Protein 7SFM (pdb70)

Organism: Mycobacterium tuberculosis (strain ATCC 25618 / H37Rv) (NCBI:txid83332)

B-factor: mean 24.75, std 9.04, range [10.77, 76.23]

Structure (mmCIF, N/CA/C/O backbone):
data_7SFM
#
_entry.id   7SFM
#
_cell.length_a   104.891
_cell.length_b   104.891
_cell.length_c   127.802
_cell.angle_alpha   90.000
_cell.angle_beta   90.000
_cell.angle_gamma   120.000
#
_symmetry.space_group_name_H-M   'P 31 2 1'
#
loop_
_entity.id
_entity.type
_entity.pdbx_description
1 polymer Hip1
2 non-polymer GLYCEROL
3 non-polymer 'ACETATE ION'
4 water water
#
loop_
_atom_site.group_PDB
_atom_site.id
_atom_site.type_symbol
_atom_site.label_atom_id
_atom_site.label_alt_id
_atom_site.label_comp_id
_atom_site.label_asym_id
_atom_site.label_entity_id
_atom_site.label_seq_id
_atom_site.pdbx_PDB_ins_code
_atom_site.Cartn_x
_atom_site.Cartn_y
_atom_site.Cartn_z
_atom_site.occupancy
_atom_site.B_iso_or_equiv
_atom_site.auth_seq_id
_atom_site.auth_comp_id
_atom_site.auth_asym_id
_atom_site.auth_atom_id
_atom_site.pdbx_PDB_model_num
ATOM 1 N N . ALA A 1 1 ? 14.701 -14.804 -2.468 1.00 56.25 14 ALA A N 1
ATOM 2 C CA . ALA A 1 1 ? 13.615 -14.620 -3.427 1.00 58.72 14 ALA A CA 1
ATOM 3 C C . ALA A 1 1 ? 12.750 -15.872 -3.539 1.00 62.18 14 ALA A C 1
ATOM 4 O O . ALA A 1 1 ? 11.528 -15.771 -3.607 1.00 69.55 14 ALA A O 1
ATOM 6 N N . ALA A 1 2 ? 13.380 -17.046 -3.569 1.00 55.30 15 ALA A N 1
ATOM 7 C CA . ALA A 1 2 ? 12.628 -18.291 -3.665 1.00 51.50 15 ALA A CA 1
ATOM 8 C C . ALA A 1 2 ? 11.739 -18.466 -2.438 1.00 50.66 15 ALA A C 1
ATOM 9 O O . ALA A 1 2 ? 12.200 -18.326 -1.301 1.00 44.50 15 ALA A O 1
ATOM 11 N N . ALA A 1 3 ? 10.459 -18.763 -2.670 1.00 55.08 16 ALA A N 1
ATOM 12 C CA . ALA A 1 3 ? 9.472 -18.783 -1.595 1.00 57.62 16 ALA A CA 1
ATOM 13 C C . ALA A 1 3 ? 9.617 -20.040 -0.746 1.00 54.75 16 ALA A C 1
ATOM 14 O O . ALA A 1 3 ? 9.731 -21.155 -1.270 1.00 49.13 16 ALA A O 1
ATOM 16 N N . ALA A 1 4 ? 9.523 -19.845 0.577 1.00 62.85 17 ALA A N 1
ATOM 17 C CA . ALA A 1 4 ? 10.112 -20.751 1.567 1.00 64.28 17 ALA A CA 1
ATOM 18 C C . ALA A 1 4 ? 9.566 -22.176 1.493 1.00 60.76 17 ALA A C 1
ATOM 19 O O . ALA A 1 4 ? 10.276 -23.130 1.846 1.00 60.55 17 ALA A O 1
ATOM 21 N N . LEU A 1 5 ? 8.313 -22.344 1.089 1.00 60.81 18 LEU A N 1
ATOM 22 C CA . LEU A 1 5 ? 7.747 -23.672 0.934 1.00 66.20 18 LEU A CA 1
ATOM 23 C C . LEU A 1 5 ? 7.608 -23.969 -0.547 1.00 58.95 18 LEU A C 1
ATOM 24 O O . LEU A 1 5 ? 7.622 -23.059 -1.380 1.00 64.34 18 LEU A O 1
ATOM 29 N N . ALA A 1 6 ? 7.481 -25.262 -0.855 1.00 60.53 19 ALA A N 1
ATOM 30 C CA . ALA A 1 6 ? 7.274 -25.784 -2.202 1.00 64.65 19 ALA A CA 1
ATOM 31 C C . ALA A 1 6 ? 6.517 -24.819 -3.106 1.00 62.04 19 ALA A C 1
ATOM 32 O O . ALA A 1 6 ? 5.362 -25.063 -3.473 1.00 66.38 19 ALA A O 1
ATOM 34 N N . GLN A 1 7 ? 7.161 -23.692 -3.432 1.00 58.68 20 GLN A N 1
ATOM 35 C CA . GLN A 1 7 ? 6.839 -22.883 -4.590 1.00 54.02 20 GLN A CA 1
ATOM 36 C C . GLN A 1 7 ? 7.630 -23.438 -5.758 1.00 49.35 20 GLN A C 1
ATOM 37 O O . GLN A 1 7 ? 8.834 -23.692 -5.601 1.00 45.83 20 GLN A O 1
ATOM 43 N N . PRO A 1 8 ? 7.007 -23.716 -6.901 1.00 44.01 21 PRO A N 1
ATOM 44 C CA . PRO A 1 8 ? 7.755 -24.331 -8.000 1.00 45.05 21 PRO A CA 1
ATOM 45 C C . PRO A 1 8 ? 8.938 -23.465 -8.399 1.00 44.90 21 PRO A C 1
ATOM 46 O O . PRO A 1 8 ? 8.928 -22.244 -8.227 1.00 42.32 21 PRO A O 1
ATOM 50 N N . VAL A 1 9 ? 9.980 -24.126 -8.903 1.00 43.69 22 VAL A N 1
ATOM 51 C CA . VAL A 1 9 ? 11.140 -23.406 -9.406 1.00 37.32 22 VAL A CA 1
ATOM 52 C C . VAL A 1 9 ? 10.711 -22.593 -10.616 1.00 38.88 22 VAL A C 1
ATOM 53 O O . VAL A 1 9 ? 10.180 -23.138 -11.591 1.00 41.34 22 VAL A O 1
ATOM 57 N N . GLU A 1 10 ? 10.914 -21.280 -10.552 1.00 36.12 23 GLU A N 1
ATOM 58 C CA . GLU A 1 10 ? 10.694 -20.428 -11.715 1.00 37.77 23 GLU A CA 1
ATOM 59 C C . GLU A 1 10 ? 11.944 -20.481 -12.585 1.00 38.63 23 GLU A C 1
ATOM 60 O O . GLU A 1 10 ? 12.999 -19.955 -12.205 1.00 37.54 23 GLU A O 1
ATOM 66 N N . TRP A 1 11 ? 11.842 -21.140 -13.737 1.00 34.22 24 TRP A N 1
ATOM 67 C CA . TRP A 1 11 ? 12.974 -21.271 -14.644 1.00 36.40 24 TRP A CA 1
ATOM 68 C C . TRP A 1 11 ? 13.046 -20.074 -15.580 1.00 39.98 24 TRP A C 1
ATOM 69 O O . TRP A 1 11 ? 12.019 -19.571 -16.043 1.00 42.88 24 TRP A O 1
ATOM 80 N N . THR A 1 12 ? 14.270 -19.636 -15.867 1.00 33.09 25 THR A N 1
ATOM 81 C CA . THR A 1 12 ? 14.549 -18.548 -16.796 1.00 39.79 25 THR A CA 1
ATOM 82 C C . THR A 1 12 ? 15.877 -18.830 -17.476 1.00 42.30 25 THR A C 1
ATOM 83 O O . THR A 1 12 ? 16.770 -19.421 -16.855 1.00 38.00 25 THR A O 1
ATOM 87 N N . PRO A 1 13 ? 16.043 -18.426 -18.739 1.00 45.15 26 PRO A N 1
ATOM 88 C CA . PRO A 1 13 ? 17.307 -18.702 -19.444 1.00 44.32 26 PRO A CA 1
ATOM 89 C C . PRO A 1 13 ? 18.512 -18.121 -18.708 1.00 44.94 26 PRO A C 1
ATOM 90 O O . PRO A 1 13 ? 18.477 -16.989 -18.219 1.00 48.75 26 PRO A O 1
ATOM 94 N N . CYS A 1 14 ? 19.581 -18.918 -18.620 1.00 42.08 27 CYS A N 1
ATOM 95 C CA . CYS A 1 14 ? 20.785 -18.489 -17.915 1.00 41.80 27 CYS A CA 1
ATOM 96 C C . CYS A 1 14 ? 21.518 -17.416 -18.711 1.00 52.07 27 CYS A C 1
ATOM 97 O O . CYS A 1 14 ? 21.563 -17.453 -19.945 1.00 48.87 27 CYS A O 1
ATOM 100 N N . ARG A 1 15 ? 22.106 -16.463 -17.991 1.00 52.41 28 ARG A N 1
ATOM 101 C CA . ARG A 1 15 ? 22.877 -15.389 -18.606 1.00 58.75 28 ARG A CA 1
ATOM 102 C C . ARG A 1 15 ? 24.196 -15.202 -17.857 1.00 56.77 28 ARG A C 1
ATOM 103 O O . ARG A 1 15 ? 24.345 -15.658 -16.719 1.00 57.54 28 ARG A O 1
ATOM 111 N N . ILE A 1 23 ? 26.389 -19.441 -23.040 1.00 52.20 36 ILE A N 1
ATOM 112 C CA . ILE A 1 23 ? 25.676 -20.505 -22.340 1.00 51.18 36 ILE A CA 1
ATOM 113 C C . ILE A 1 23 ? 24.949 -21.393 -23.348 1.00 50.77 36 ILE A C 1
ATOM 114 O O . ILE A 1 23 ? 24.037 -20.946 -24.035 1.00 51.47 36 ILE A O 1
ATOM 119 N N . PRO A 1 24 ? 25.335 -22.660 -23.414 1.00 50.75 37 PRO A N 1
ATOM 120 C CA . PRO A 1 24 ? 24.881 -23.529 -24.500 1.00 45.74 37 PRO A CA 1
ATOM 121 C C . PRO A 1 24 ? 23.595 -24.281 -24.169 1.00 46.90 37 PRO A C 1
ATOM 122 O O . PRO A 1 24 ? 23.143 -24.331 -23.025 1.00 45.73 37 PRO A O 1
ATOM 126 N N . GLY A 1 25 ? 23.011 -24.866 -25.216 1.00 54.12 38 GLY A N 1
ATOM 127 C CA . GLY A 1 25 ? 21.969 -25.875 -25.070 1.00 41.26 38 GLY A CA 1
ATOM 128 C C . GLY A 1 25 ? 20.675 -25.406 -24.441 1.00 46.18 38 GLY A C 1
ATOM 129 O O . GLY A 1 25 ? 20.009 -26.201 -23.763 1.00 44.96 38 GLY A O 1
ATOM 130 N N . GLY A 1 26 ? 20.290 -24.149 -24.656 1.00 36.47 39 GLY A N 1
ATOM 131 C CA . GLY A 1 26 ? 19.047 -23.640 -24.088 1.00 36.22 39 GLY A CA 1
ATOM 132 C C . GLY A 1 26 ? 18.958 -23.771 -22.580 1.00 39.54 39 GLY A C 1
ATOM 133 O O . GLY A 1 26 ? 17.875 -24.038 -22.042 1.00 35.26 39 GLY A O 1
ATOM 134 N N . ALA A 1 27 ? 20.075 -23.566 -21.883 1.00 34.03 40 ALA A N 1
ATOM 135 C CA . ALA A 1 27 ? 20.126 -23.808 -20.449 1.00 32.21 40 ALA A CA 1
ATOM 136 C C . ALA A 1 27 ? 19.151 -22.910 -19.702 1.00 33.06 40 ALA A C 1
ATOM 137 O O . ALA A 1 27 ? 19.000 -21.725 -20.016 1.00 32.86 40 ALA A O 1
ATOM 139 N N . LEU A 1 28 ? 18.487 -23.487 -18.701 1.00 29.79 41 LEU A N 1
ATOM 140 C CA . LEU A 1 28 ? 17.590 -22.761 -17.818 1.00 26.14 41 LEU A CA 1
ATOM 141 C C . LEU A 1 28 ? 18.154 -22.761 -16.403 1.00 29.39 41 LEU A C 1
ATOM 142 O O . LEU A 1 28 ? 18.857 -23.690 -15.995 1.00 26.25 41 LEU A O 1
ATOM 147 N N . CYS A 1 29 ? 17.830 -21.704 -15.664 1.00 30.64 42 CYS A N 1
ATOM 148 C CA . CYS A 1 29 ? 18.376 -21.436 -14.345 1.00 27.37 42 CYS A CA 1
ATOM 149 C C . CYS A 1 29 ? 17.237 -21.045 -13.416 1.00 28.70 42 CYS A C 1
ATOM 150 O O . CYS A 1 29 ? 16.248 -20.447 -13.845 1.00 32.02 42 CYS A O 1
ATOM 153 N N . GLY A 1 30 ? 17.375 -21.393 -12.143 1.00 25.00 43 GLY A N 1
ATOM 154 C CA . GLY A 1 30 ? 16.351 -21.061 -11.170 1.00 24.39 43 GLY A CA 1
ATOM 155 C C . GLY A 1 30 ? 16.830 -21.425 -9.785 1.00 23.71 43 GLY A C 1
ATOM 156 O O . GLY A 1 30 ? 17.892 -22.026 -9.611 1.00 28.64 43 GLY A O 1
ATOM 157 N N . LYS A 1 31 ? 16.032 -21.046 -8.795 1.00 22.39 44 LYS A N 1
ATOM 158 C CA . LYS A 1 31 ? 16.380 -21.221 -7.394 1.00 29.53 44 LYS A CA 1
ATOM 159 C C . LYS A 1 31 ? 15.319 -22.052 -6.685 1.00 29.18 44 LYS A C 1
ATOM 160 O O . LYS A 1 31 ? 14.144 -22.027 -7.052 1.00 29.73 44 LYS A O 1
ATOM 166 N N . LEU A 1 32 ? 15.748 -22.801 -5.673 1.00 32.42 45 LEU A N 1
ATOM 167 C CA . LEU A 1 32 ? 14.850 -23.591 -4.841 1.00 27.43 45 LEU A CA 1
ATOM 168 C C . LEU A 1 32 ? 15.097 -23.248 -3.382 1.00 27.95 45 LEU A C 1
ATOM 169 O O . LEU A 1 32 ? 16.235 -23.327 -2.907 1.00 25.80 45 LEU A O 1
ATOM 174 N N . ALA A 1 33 ? 14.030 -22.885 -2.673 1.00 27.31 46 ALA A N 1
ATOM 175 C CA . ALA A 1 33 ? 14.114 -22.628 -1.242 1.00 30.88 46 ALA A CA 1
ATOM 176 C C . ALA A 1 33 ? 14.095 -23.939 -0.465 1.00 28.34 46 ALA A C 1
ATOM 177 O O . ALA A 1 33 ? 13.276 -24.821 -0.742 1.00 24.95 46 ALA A O 1
ATOM 179 N N . VAL A 1 34 ? 15.010 -24.070 0.493 1.00 23.77 47 VAL A N 1
ATOM 180 C CA . VAL A 1 34 ? 14.996 -25.176 1.452 1.00 26.10 47 VAL A CA 1
ATOM 181 C C . VAL A 1 34 ? 15.158 -24.585 2.847 1.00 26.11 47 VAL A C 1
ATOM 182 O O . VAL A 1 34 ? 15.747 -23.501 2.986 1.00 27.42 47 VAL A O 1
ATOM 186 N N . PRO A 1 35 ? 14.657 -25.235 3.899 1.00 24.25 48 PRO A N 1
ATOM 187 C CA . PRO A 1 35 ? 14.888 -24.712 5.251 1.00 25.03 48 PRO A CA 1
ATOM 188 C C . PRO A 1 35 ? 16.340 -24.917 5.655 1.00 28.51 48 PRO A C 1
ATOM 189 O O . PRO A 1 35 ? 16.961 -25.932 5.318 1.00 23.37 48 PRO A O 1
ATOM 193 N N . VAL A 1 36 ? 16.889 -23.924 6.361 1.00 25.80 49 VAL A N 1
ATOM 194 C CA . VAL A 1 36 ? 18.237 -24.062 6.908 1.00 28.06 49 VAL A CA 1
ATOM 195 C C . VAL A 1 36 ? 18.282 -25.236 7.879 1.00 27.78 49 VAL A C 1
ATOM 196 O O . VAL A 1 36 ? 19.166 -26.097 7.805 1.00 27.01 49 VAL A O 1
ATOM 200 N N . ASP A 1 37 ? 17.307 -25.289 8.788 1.00 24.47 50 ASP A N 1
ATOM 201 C CA . ASP A 1 37 ? 17.142 -26.338 9.788 1.00 29.04 50 ASP A CA 1
ATOM 202 C C . ASP A 1 37 ? 15.842 -27.075 9.478 1.00 31.97 50 ASP A C 1
ATOM 203 O O . ASP A 1 37 ? 14.754 -26.492 9.572 1.00 30.69 50 ASP A O 1
ATOM 208 N N . TYR A 1 38 ? 15.944 -28.353 9.105 1.00 29.57 51 TYR A N 1
ATOM 209 C CA . TYR A 1 38 ? 14.744 -29.103 8.751 1.00 30.34 51 TYR A CA 1
ATOM 210 C C . TYR A 1 38 ? 13.829 -29.346 9.951 1.00 37.39 51 TYR A C 1
ATOM 211 O O . TYR A 1 38 ? 12.628 -29.572 9.759 1.00 38.08 51 TYR A O 1
ATOM 220 N N . ASP A 1 39 ? 14.361 -29.301 11.175 1.00 34.16 52 ASP A N 1
ATOM 221 C CA . ASP A 1 39 ? 13.543 -29.316 12.384 1.00 37.55 52 ASP A CA 1
ATOM 222 C C . ASP A 1 39 ? 12.918 -27.960 12.686 1.00 38.43 52 ASP A C 1
ATOM 223 O O . ASP A 1 39 ? 12.233 -27.825 13.704 1.00 46.58 52 ASP A O 1
ATOM 228 N N . ARG A 1 40 ? 13.159 -26.954 11.845 1.00 39.15 53 ARG A N 1
ATOM 229 C CA . ARG A 1 40 ? 12.657 -25.595 12.059 1.00 40.31 53 ARG A CA 1
ATOM 230 C C . ARG A 1 40 ? 12.152 -25.036 10.733 1.00 43.19 53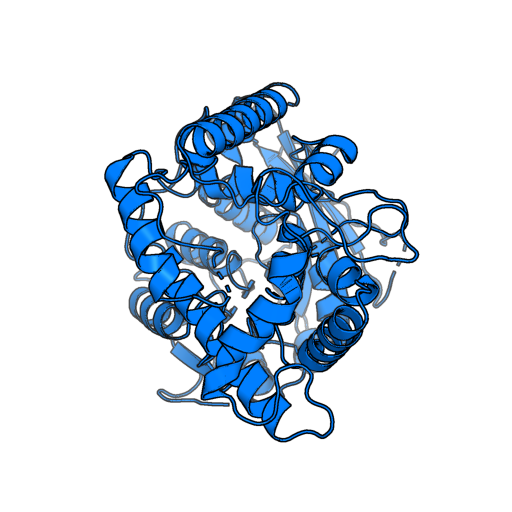 ARG A C 1
ATOM 231 O O . ARG A 1 40 ? 12.638 -24.010 10.249 1.00 39.83 53 ARG A O 1
ATOM 239 N N . PRO A 1 41 ? 11.156 -25.687 10.123 1.00 44.58 54 PRO A N 1
ATOM 240 C CA . PRO A 1 41 ? 10.769 -25.321 8.745 1.00 45.37 54 PRO A CA 1
ATOM 241 C C . PRO A 1 41 ? 10.240 -23.906 8.597 1.00 48.35 54 PRO A C 1
ATOM 242 O O . PRO A 1 41 ? 10.219 -23.390 7.474 1.00 47.92 54 PRO A O 1
ATOM 246 N N . ASP A 1 42 ? 9.794 -23.268 9.678 1.00 49.84 55 ASP A N 1
ATOM 247 C CA . ASP A 1 42 ? 9.374 -21.873 9.642 1.00 55.68 55 ASP A CA 1
ATOM 248 C C . ASP A 1 42 ? 10.517 -20.911 9.956 1.00 55.93 55 ASP A C 1
ATOM 249 O O . ASP A 1 42 ? 10.264 -19.735 10.236 1.00 57.36 55 ASP A O 1
ATOM 254 N N . GLY A 1 43 ? 11.756 -21.378 9.919 1.00 48.22 56 GLY A N 1
ATOM 255 C CA . GLY A 1 43 ? 12.903 -20.572 10.263 1.00 44.87 56 GLY A CA 1
ATOM 256 C C . GLY A 1 43 ? 13.579 -19.960 9.057 1.00 39.00 56 GLY A C 1
ATOM 257 O O . GLY A 1 43 ? 12.954 -19.712 8.018 1.00 41.17 56 GLY A O 1
ATOM 258 N N . ASP A 1 44 ? 14.873 -19.694 9.204 1.00 41.12 57 ASP A N 1
ATOM 259 C CA . ASP A 1 44 ? 15.657 -19.157 8.104 1.00 38.86 57 ASP A CA 1
ATOM 260 C C . ASP A 1 44 ? 15.652 -20.120 6.921 1.00 36.22 57 ASP A C 1
ATOM 261 O O . ASP A 1 44 ? 15.586 -21.344 7.080 1.00 31.84 57 ASP A O 1
ATOM 266 N N . VAL A 1 45 ? 15.740 -19.544 5.727 1.00 33.23 58 VAL A N 1
ATOM 267 C CA . VAL A 1 45 ? 15.654 -20.260 4.466 1.00 30.62 58 VAL A CA 1
ATOM 268 C C . VAL A 1 45 ? 16.968 -20.088 3.713 1.00 32.84 58 VAL A C 1
ATOM 269 O O . VAL A 1 45 ? 17.585 -19.019 3.759 1.00 30.48 58 VAL A O 1
ATOM 273 N N . ALA A 1 46 ? 17.395 -21.139 3.022 1.00 27.88 59 ALA A N 1
ATOM 274 C CA . ALA A 1 46 ? 18.485 -21.047 2.064 1.00 28.96 59 ALA A CA 1
ATOM 275 C C . ALA A 1 46 ? 17.917 -21.150 0.655 1.00 27.28 59 ALA A C 1
ATOM 276 O O . ALA A 1 46 ? 16.901 -21.813 0.428 1.00 32.67 59 ALA A O 1
ATOM 278 N N . ALA A 1 47 ? 18.567 -20.482 -0.292 1.00 25.56 60 ALA A N 1
ATOM 279 C CA . ALA A 1 47 ? 18.174 -20.531 -1.695 1.00 26.76 60 ALA A CA 1
ATOM 280 C C . ALA A 1 47 ? 19.246 -21.273 -2.490 1.00 25.47 60 ALA A C 1
ATOM 281 O O . ALA A 1 47 ? 20.381 -20.795 -2.597 1.00 22.80 60 ALA A O 1
ATOM 283 N N . LEU A 1 48 ? 18.882 -22.427 -3.056 1.00 24.34 61 LEU A N 1
ATOM 284 C CA . LEU A 1 48 ? 19.809 -23.234 -3.844 1.00 22.55 61 LEU A CA 1
ATOM 285 C C . LEU A 1 48 ? 19.706 -22.872 -5.318 1.00 25.91 61 LEU A C 1
ATOM 286 O O . LEU A 1 48 ? 18.601 -22.808 -5.876 1.00 25.31 61 LEU A O 1
ATOM 291 N N . ALA A 1 49 ? 20.860 -22.659 -5.947 1.00 24.49 62 ALA A N 1
ATOM 292 C CA . ALA A 1 49 ? 20.931 -22.312 -7.359 1.00 28.78 62 ALA A CA 1
ATOM 293 C C . ALA A 1 49 ? 20.984 -23.585 -8.201 1.00 25.75 62 ALA A C 1
ATOM 294 O O . ALA A 1 49 ? 21.738 -24.510 -7.886 1.00 20.57 62 ALA A O 1
ATOM 296 N N . LEU A 1 50 ? 20.190 -23.618 -9.278 1.00 23.08 63 LEU A N 1
ATOM 297 C CA . LEU A 1 50 ? 20.053 -24.777 -10.151 1.00 20.61 63 LEU A CA 1
ATOM 298 C C . LEU A 1 50 ? 20.296 -24.379 -11.599 1.00 24.58 63 LEU A C 1
ATOM 299 O O . LEU A 1 50 ? 20.013 -23.249 -12.005 1.00 23.41 63 LEU A O 1
ATOM 304 N N . ILE A 1 51 ? 20.801 -25.336 -12.380 1.00 23.85 64 ILE A N 1
ATOM 305 C CA . ILE A 1 51 ? 20.928 -25.198 -13.824 1.00 22.37 64 ILE A CA 1
ATOM 306 C C . ILE A 1 51 ? 20.367 -26.461 -14.456 1.00 24.30 64 ILE A C 1
ATOM 307 O O . ILE A 1 51 ? 20.484 -27.562 -13.904 1.00 23.65 64 ILE A O 1
ATOM 312 N N . ARG A 1 52 ? 19.740 -26.292 -15.620 1.00 23.98 65 ARG A N 1
ATOM 313 C CA . ARG A 1 52 ? 18.968 -27.346 -16.269 1.00 23.43 65 ARG A CA 1
ATOM 314 C C . ARG A 1 52 ? 19.197 -27.288 -17.772 1.00 25.00 65 ARG A C 1
ATOM 315 O O . ARG A 1 52 ? 18.876 -26.280 -18.404 1.00 26.22 65 ARG A O 1
ATOM 323 N N . PHE A 1 53 ? 19.755 -28.361 -18.343 1.00 24.17 66 PHE A N 1
ATOM 324 C CA . PHE A 1 53 ? 19.907 -28.495 -19.791 1.00 24.96 66 PHE A CA 1
ATOM 325 C C . PHE A 1 53 ? 18.868 -29.484 -20.321 1.00 25.25 66 PHE A C 1
ATOM 326 O O . PHE A 1 53 ? 19.061 -30.703 -20.212 1.00 26.60 66 PHE A O 1
ATOM 334 N N . PRO A 1 54 ? 17.766 -29.021 -20.910 1.00 29.23 67 PRO A N 1
ATOM 335 C CA . PRO A 1 54 ? 16.679 -29.945 -21.281 1.00 30.70 67 PRO A CA 1
ATOM 336 C C . PRO A 1 54 ? 17.113 -31.048 -22.246 1.00 26.20 67 PRO A C 1
ATOM 337 O O . PRO A 1 54 ? 17.942 -30.843 -23.141 1.00 24.49 67 PRO A O 1
ATOM 341 N N . ALA A 1 55 ? 16.554 -32.243 -22.025 1.00 23.03 68 ALA A N 1
ATOM 342 C CA . ALA A 1 55 ? 16.781 -33.381 -22.907 1.00 28.64 68 ALA A CA 1
ATOM 343 C C . ALA A 1 55 ? 16.360 -33.045 -24.333 1.00 26.32 68 ALA A C 1
ATOM 344 O O . ALA A 1 55 ? 15.415 -32.289 -24.555 1.00 27.52 68 ALA A O 1
ATOM 346 N N . THR A 1 56 ? 17.064 -33.625 -25.307 1.00 23.97 69 THR A N 1
ATOM 347 C CA . THR A 1 56 ? 16.763 -33.386 -26.714 1.00 29.25 69 THR A CA 1
ATOM 348 C C . THR A 1 56 ? 15.847 -34.444 -27.326 1.00 34.46 69 THR A C 1
ATOM 349 O O . THR A 1 56 ? 15.456 -34.303 -28.491 1.00 31.39 69 THR A O 1
ATOM 353 N N . GLY A 1 57 ? 15.502 -35.497 -26.586 1.00 31.69 70 GLY A N 1
ATOM 354 C CA . GLY A 1 57 ? 14.694 -36.591 -27.096 1.00 29.52 70 GLY A CA 1
ATOM 355 C C . GLY A 1 57 ? 13.602 -36.954 -26.108 1.00 27.24 70 GLY A C 1
ATOM 356 O O . GLY A 1 57 ? 13.024 -36.096 -25.442 1.00 29.69 70 GLY A O 1
ATOM 357 N N . ASP A 1 58 ? 13.321 -38.255 -26.014 1.00 29.17 71 ASP A N 1
ATOM 358 C CA . ASP A 1 58 ? 12.288 -38.757 -25.104 1.00 31.89 71 ASP A CA 1
ATOM 359 C C . ASP A 1 58 ? 12.812 -38.688 -23.667 1.00 31.93 71 ASP A C 1
ATOM 360 O O . ASP A 1 58 ? 13.733 -39.424 -23.295 1.00 30.26 71 ASP A O 1
ATOM 365 N N . LYS A 1 59 ? 12.234 -37.807 -22.852 1.00 28.32 72 LYS A N 1
ATOM 366 C CA . LYS A 1 59 ? 12.800 -37.521 -21.536 1.00 29.98 72 LYS A CA 1
ATOM 367 C C . LYS A 1 59 ? 12.423 -38.602 -20.529 1.00 27.56 72 LYS A C 1
ATOM 368 O O . LYS A 1 59 ? 11.241 -38.791 -20.226 1.00 26.21 72 LYS A O 1
ATOM 374 N N . ILE A 1 60 ? 13.433 -39.287 -19.989 1.00 30.43 73 ILE A N 1
ATOM 375 C CA . ILE A 1 60 ? 13.228 -40.181 -18.852 1.00 23.87 73 ILE A CA 1
ATOM 376 C C . ILE A 1 60 ? 13.063 -39.384 -17.565 1.00 27.69 73 ILE A C 1
ATOM 377 O O . ILE A 1 60 ? 12.168 -39.652 -16.752 1.00 25.98 73 ILE A O 1
ATOM 382 N N . GLY A 1 61 ? 13.934 -38.401 -17.365 1.00 29.10 74 GLY A N 1
ATOM 383 C CA . GLY A 1 61 ? 13.895 -37.560 -16.184 1.00 24.24 74 GLY A CA 1
ATOM 384 C C . GLY A 1 61 ? 15.119 -36.663 -16.181 1.00 26.73 74 GLY A C 1
ATOM 385 O O . GLY A 1 61 ? 15.696 -36.392 -17.235 1.00 27.27 74 GLY A O 1
ATOM 386 N N . SER A 1 62 ? 15.527 -36.236 -14.989 1.00 22.30 75 SER A N 1
ATOM 387 C CA . SER A 1 62 ? 16.736 -35.436 -14.836 1.00 22.68 75 SER A CA 1
ATOM 388 C C . SER A 1 62 ? 17.906 -36.298 -14.374 1.00 25.09 75 SER A C 1
ATOM 389 O O . SER A 1 62 ? 17.748 -37.181 -13.525 1.00 23.16 75 SER A O 1
ATOM 392 N N . LEU A 1 63 ? 19.083 -36.035 -14.935 1.00 22.35 76 LEU A N 1
ATOM 393 C CA . LEU A 1 63 ? 20.338 -36.541 -14.395 1.00 21.30 76 LEU A CA 1
ATOM 394 C C . LEU A 1 63 ? 20.938 -35.435 -13.528 1.00 20.67 76 LEU A C 1
ATOM 395 O O . LEU A 1 63 ? 21.402 -34.414 -14.050 1.00 21.08 76 LEU A O 1
ATOM 400 N N . VAL A 1 64 ? 20.886 -35.613 -12.205 1.00 20.71 77 VAL A N 1
ATOM 401 C CA . VAL A 1 64 ? 21.407 -34.629 -11.257 1.00 16.47 77 VAL A CA 1
ATOM 402 C C . VAL A 1 64 ? 22.847 -34.998 -10.915 1.00 22.08 77 VAL A C 1
ATOM 403 O O . VAL A 1 64 ? 23.136 -36.152 -10.574 1.00 21.08 77 VAL A O 1
ATOM 407 N N . ILE A 1 65 ? 23.760 -34.027 -11.012 1.00 19.22 78 ILE A N 1
ATOM 408 C CA . ILE A 1 65 ? 25.166 -34.301 -10.749 1.00 19.62 78 ILE A CA 1
ATOM 409 C C . ILE A 1 65 ? 25.661 -33.492 -9.550 1.00 19.67 78 ILE A C 1
ATOM 410 O O . ILE A 1 65 ? 25.102 -32.459 -9.178 1.00 19.78 78 ILE A O 1
ATOM 415 N N . ASN A 1 66 ? 26.736 -33.994 -8.935 1.00 19.85 79 ASN A N 1
ATOM 416 C CA . ASN A 1 66 ? 27.506 -33.240 -7.946 1.00 20.36 79 ASN A CA 1
ATOM 417 C C . ASN A 1 66 ? 28.973 -33.517 -8.248 1.00 21.90 79 ASN A C 1
ATOM 418 O O . ASN A 1 66 ? 29.367 -34.694 -8.373 1.00 19.57 79 ASN A O 1
ATOM 423 N N . PRO A 1 67 ? 29.801 -32.475 -8.341 1.00 22.14 80 PRO A N 1
ATOM 424 C CA . PRO A 1 67 ? 31.206 -32.652 -8.722 1.00 19.94 80 PRO A CA 1
ATOM 425 C C . PRO A 1 67 ? 32.170 -32.944 -7.582 1.00 23.53 80 PRO A C 1
ATOM 426 O O . PRO A 1 67 ? 33.359 -33.177 -7.847 1.00 21.22 80 PRO A O 1
ATOM 430 N N . GLY A 1 68 ? 31.729 -32.917 -6.336 1.00 18.47 81 GLY A N 1
ATOM 431 C CA . GLY A 1 68 ? 32.653 -33.221 -5.262 1.00 20.75 81 GLY A CA 1
ATOM 432 C C . GLY A 1 68 ? 33.155 -32.014 -4.486 1.00 20.79 81 GLY A C 1
ATOM 433 O O . GLY A 1 68 ? 32.439 -31.021 -4.324 1.00 19.30 81 GLY A O 1
ATOM 434 N N . GLY A 1 69 ? 34.385 -32.106 -3.987 1.00 19.35 82 GLY A N 1
ATOM 435 C CA . GLY A 1 69 ? 34.958 -31.083 -3.151 1.00 19.85 82 GLY A CA 1
ATOM 436 C C . GLY A 1 69 ? 35.168 -31.570 -1.728 1.00 19.86 82 GLY A C 1
ATOM 437 O O . GLY A 1 69 ? 36.141 -32.261 -1.433 1.00 22.30 82 GLY A O 1
ATOM 438 N N . PRO A 1 70 ? 34.254 -31.217 -0.804 1.00 18.51 83 PRO A N 1
ATOM 439 C CA . PRO A 1 70 ? 33.072 -30.365 -1.017 1.00 21.75 83 PRO A CA 1
ATOM 440 C C . PRO A 1 70 ? 33.435 -28.910 -1.311 1.00 21.08 83 PRO A C 1
ATOM 441 O O . PRO A 1 70 ? 34.617 -28.565 -1.345 1.00 21.01 83 PRO A O 1
ATOM 445 N N . GLY A 1 71 ? 32.427 -28.072 -1.537 1.00 21.99 84 GLY A N 1
ATOM 446 C CA . GLY A 1 71 ? 32.663 -26.692 -1.900 1.00 20.67 84 GLY A CA 1
ATOM 447 C C . GLY A 1 71 ? 32.684 -26.404 -3.387 1.00 23.21 84 GLY A C 1
ATOM 448 O O . GLY A 1 71 ? 32.801 -25.234 -3.763 1.00 23.45 84 GLY A O 1
ATOM 449 N N . GLU A 1 72 ? 32.555 -27.422 -4.242 1.00 21.80 85 GLU A N 1
ATOM 450 C CA . GLU A 1 72 ? 32.589 -27.238 -5.691 1.00 24.58 85 GLU A CA 1
ATOM 451 C C . GLU A 1 72 ? 31.195 -26.976 -6.255 1.00 24.52 85 GLU A C 1
ATOM 452 O O . GLU A 1 72 ? 30.218 -27.605 -5.844 1.00 21.21 85 GLU A O 1
ATOM 458 N N . SER A 1 73 ? 31.117 -26.057 -7.222 1.00 20.26 86 SER A N 1
ATOM 459 C CA . SER A 1 73 ? 29.843 -25.636 -7.792 1.00 19.97 86 SER A CA 1
ATOM 460 C C . SER A 1 73 ? 29.299 -26.707 -8.736 1.00 23.20 86 SER A C 1
ATOM 461 O O . SER A 1 73 ? 29.979 -27.116 -9.681 1.00 19.34 86 SER A O 1
ATOM 464 N N . GLY A 1 74 ? 28.069 -27.159 -8.483 1.00 20.92 87 GLY A N 1
ATOM 465 C CA . GLY A 1 74 ? 27.431 -28.084 -9.406 1.00 18.42 87 GLY A CA 1
ATOM 466 C C . GLY A 1 74 ? 26.958 -27.423 -10.689 1.00 20.81 87 GLY A C 1
ATOM 467 O O . GLY A 1 74 ? 26.860 -28.080 -11.729 1.00 20.80 87 GLY A O 1
ATOM 468 N N . ILE A 1 75 ? 26.644 -26.127 -10.637 1.00 18.66 88 ILE A N 1
ATOM 469 C CA . ILE A 1 75 ? 26.304 -25.408 -11.864 1.00 20.51 88 ILE A CA 1
ATOM 470 C C . ILE A 1 75 ? 27.509 -25.370 -12.799 1.00 22.36 88 ILE A C 1
ATOM 471 O O . ILE A 1 75 ? 27.418 -25.752 -13.975 1.00 21.00 88 ILE A O 1
ATOM 476 N N . GLU A 1 76 ? 28.667 -24.946 -12.278 1.00 20.22 89 GLU A N 1
ATOM 477 C CA . GLU A 1 76 ? 29.892 -24.943 -13.076 1.00 21.99 89 GLU A CA 1
ATOM 478 C C . GLU A 1 76 ? 30.201 -26.325 -13.633 1.00 22.25 89 GLU A C 1
ATOM 479 O O . GLU A 1 76 ? 30.615 -26.458 -14.790 1.00 23.07 89 GLU A O 1
ATOM 485 N N . ALA A 1 77 ? 30.054 -27.367 -12.809 1.00 20.54 90 ALA A N 1
ATOM 486 C CA . ALA A 1 77 ? 30.370 -28.710 -13.281 1.00 20.03 90 ALA A CA 1
ATOM 487 C C . ALA A 1 77 ? 29.391 -29.162 -14.360 1.00 20.65 90 ALA A C 1
ATOM 488 O O . ALA A 1 77 ? 29.800 -29.777 -15.347 1.00 21.40 90 ALA A O 1
ATOM 490 N N . ALA A 1 78 ? 28.100 -28.858 -14.197 1.00 18.14 91 ALA A N 1
ATOM 491 C CA . ALA A 1 78 ? 27.127 -29.182 -15.242 1.00 22.61 91 ALA A CA 1
ATOM 492 C C . ALA A 1 78 ? 27.497 -28.529 -16.573 1.00 24.88 91 ALA A C 1
ATOM 493 O O . ALA A 1 78 ? 27.418 -29.171 -17.627 1.00 22.28 91 ALA A O 1
ATOM 495 N N . LEU A 1 79 ? 27.909 -27.254 -16.546 1.00 24.33 92 LEU A N 1
ATOM 496 C CA . LEU A 1 79 ? 28.370 -26.611 -17.774 1.00 26.91 92 LEU A CA 1
ATOM 497 C C . LEU A 1 79 ? 29.562 -27.352 -18.374 1.00 27.68 92 LEU A C 1
ATOM 498 O O . LEU A 1 79 ? 29.657 -27.496 -19.599 1.00 24.22 92 LEU A O 1
ATOM 503 N N . GLY A 1 80 ? 30.475 -27.839 -17.528 1.00 21.94 93 GLY A N 1
ATOM 504 C CA . GLY A 1 80 ? 31.594 -28.619 -18.041 1.00 20.35 93 GLY A CA 1
ATOM 505 C C . GLY A 1 80 ? 31.156 -29.974 -18.572 1.00 28.92 93 GLY A C 1
ATOM 506 O O . GLY A 1 80 ? 31.563 -30.394 -19.662 1.00 29.37 93 GLY A O 1
ATOM 507 N N . VAL A 1 81 ? 30.296 -30.667 -17.818 1.00 25.96 94 VAL A N 1
ATOM 508 C CA . VAL A 1 81 ? 29.836 -31.995 -18.217 1.00 25.76 94 VAL A CA 1
ATOM 509 C C . VAL A 1 81 ? 29.012 -31.931 -19.498 1.00 24.03 94 VAL A C 1
ATOM 510 O O . VAL A 1 81 ? 29.068 -32.847 -20.329 1.00 27.13 94 VAL A O 1
ATOM 514 N N . PHE A 1 82 ? 28.249 -30.849 -19.688 1.00 26.50 95 PHE A N 1
ATOM 515 C CA . PHE A 1 82 ? 27.448 -30.716 -20.897 1.00 29.59 95 PHE A CA 1
ATOM 516 C C . PHE A 1 82 ? 28.283 -30.922 -22.158 1.00 29.06 95 PHE A C 1
ATOM 517 O O . PHE A 1 82 ? 27.816 -31.539 -23.118 1.00 31.25 95 PHE A O 1
ATOM 525 N N . GLN A 1 83 ? 29.538 -30.454 -22.155 1.00 25.65 96 GLN A N 1
ATOM 526 C CA . GLN A 1 83 ? 30.382 -30.544 -23.343 1.00 27.75 96 GLN A CA 1
ATOM 527 C C . GLN A 1 83 ? 30.841 -31.970 -23.636 1.00 28.70 96 GLN A C 1
ATOM 528 O O . GLN A 1 83 ? 31.168 -32.277 -24.784 1.00 30.20 96 GLN A O 1
ATOM 534 N N . THR A 1 84 ? 30.926 -32.838 -22.622 1.00 27.13 97 THR A N 1
ATOM 535 C CA . THR A 1 84 ? 31.401 -34.210 -22.800 1.00 27.09 97 THR A CA 1
ATOM 536 C C . THR A 1 84 ? 30.301 -35.246 -22.576 1.00 28.30 97 THR A C 1
ATOM 537 O O . THR A 1 84 ? 30.595 -36.442 -22.472 1.00 28.85 97 THR A O 1
ATOM 541 N N . LEU A 1 85 ? 29.049 -34.817 -22.505 1.00 28.39 98 LEU A N 1
ATOM 542 C CA . LEU A 1 85 ? 27.941 -35.732 -22.259 1.00 29.77 98 LEU A CA 1
ATOM 543 C C . LEU A 1 85 ? 27.698 -36.599 -23.493 1.00 31.00 98 LEU A C 1
ATOM 544 O O . LEU A 1 85 ? 27.620 -36.070 -24.606 1.00 30.96 98 LEU A O 1
ATOM 549 N N . PRO A 1 86 ? 27.583 -37.920 -23.348 1.00 29.77 99 PRO A N 1
ATOM 550 C CA . PRO A 1 86 ? 27.232 -38.751 -24.507 1.00 28.85 99 PRO A CA 1
ATOM 551 C C . PRO A 1 86 ? 25.894 -38.331 -25.097 1.00 26.97 99 PRO A C 1
ATOM 552 O O . PRO A 1 86 ? 24.977 -37.921 -24.383 1.00 26.60 99 PRO A O 1
ATOM 556 N N . LYS A 1 87 ? 25.815 -38.397 -26.427 1.00 28.39 100 LYS A N 1
ATOM 557 C CA . LYS A 1 87 ? 24.590 -38.091 -27.168 1.00 33.42 100 LYS A CA 1
ATOM 558 C C . LYS A 1 87 ? 23.341 -38.746 -26.575 1.00 25.88 100 LYS A C 1
ATOM 559 O O . LYS A 1 87 ? 22.304 -38.095 -26.421 1.00 25.23 100 LYS A O 1
ATOM 565 N N . ARG A 1 88 ? 23.428 -40.035 -26.223 1.00 28.85 101 ARG A N 1
ATOM 566 C CA . ARG A 1 88 ? 22.262 -40.751 -25.714 1.00 32.28 101 ARG A CA 1
ATOM 567 C C . ARG A 1 88 ? 21.805 -40.196 -24.365 1.00 31.35 101 ARG A C 1
ATOM 568 O O . ARG A 1 88 ? 20.599 -40.101 -24.105 1.00 28.49 101 ARG A O 1
ATOM 576 N N . VAL A 1 89 ? 22.748 -39.826 -23.488 1.00 27.97 102 VAL A N 1
ATOM 577 C CA . VAL A 1 89 ? 22.349 -39.243 -22.206 1.00 25.35 102 VAL A CA 1
ATOM 578 C C . VAL A 1 89 ? 21.682 -37.897 -22.425 1.00 25.86 102 VAL A C 1
ATOM 579 O O . VAL A 1 89 ? 20.653 -37.588 -21.807 1.00 25.35 102 VAL A O 1
ATOM 583 N N . HIS A 1 90 ? 22.257 -37.080 -23.314 1.00 29.07 103 HIS A N 1
ATOM 584 C CA . HIS A 1 90 ? 21.674 -35.787 -23.665 1.00 27.08 103 HIS A CA 1
ATOM 585 C C . HIS A 1 90 ? 20.258 -35.941 -24.221 1.00 25.20 103 HIS A C 1
ATOM 586 O O . HIS A 1 90 ? 19.387 -35.100 -23.969 1.00 28.01 103 HIS A O 1
ATOM 593 N N . GLU A 1 91 ? 20.011 -37.016 -24.977 1.00 27.59 104 GLU A N 1
ATOM 594 C CA . GLU A 1 91 ? 18.676 -37.270 -25.521 1.00 27.86 104 GLU A CA 1
ATOM 595 C C . GLU A 1 91 ? 17.676 -37.631 -24.432 1.00 29.19 104 GLU A C 1
ATOM 596 O O . GLU A 1 91 ? 16.532 -37.152 -24.448 1.00 27.46 104 GLU A O 1
ATOM 602 N N . ARG A 1 92 ? 18.072 -38.488 -23.486 1.00 26.16 105 ARG A N 1
ATOM 603 C CA . ARG A 1 92 ? 17.098 -39.071 -22.566 1.00 27.22 105 ARG A CA 1
ATOM 604 C C . ARG A 1 92 ? 16.974 -38.339 -21.231 1.00 27.51 105 ARG A C 1
ATOM 605 O O . ARG A 1 92 ? 16.008 -38.599 -20.500 1.00 25.86 105 ARG A O 1
ATOM 613 N N . PHE A 1 93 ? 17.905 -37.439 -20.883 1.00 26.22 106 PHE A N 1
ATOM 614 C CA . PHE A 1 93 ? 17.869 -36.782 -19.575 1.00 25.96 106 PHE A CA 1
ATOM 615 C C . PHE A 1 93 ? 18.079 -35.276 -19.686 1.00 24.94 106 PHE A C 1
ATOM 616 O O . PHE A 1 93 ? 18.870 -34.812 -20.513 1.00 22.64 106 PHE A O 1
ATOM 624 N N . ASP A 1 94 ? 17.357 -34.522 -18.848 1.00 24.20 107 ASP A N 1
ATOM 625 C CA . ASP A 1 94 ? 17.747 -33.156 -18.503 1.00 22.11 107 ASP A CA 1
ATOM 626 C C . ASP A 1 94 ? 19.003 -33.213 -17.640 1.00 25.87 107 ASP A C 1
ATOM 627 O O . ASP A 1 94 ? 18.978 -33.804 -16.556 1.00 26.52 107 ASP A O 1
ATOM 632 N N . LEU A 1 95 ? 20.094 -32.596 -18.083 1.00 20.88 108 LEU A N 1
ATOM 633 C CA . LEU A 1 95 ? 21.277 -32.499 -17.231 1.00 21.60 108 LEU A CA 1
ATOM 634 C C . LEU A 1 95 ? 21.068 -31.375 -16.222 1.00 22.78 108 LEU A C 1
ATOM 635 O O . LEU A 1 95 ? 20.850 -30.221 -16.610 1.00 25.18 108 LEU A O 1
ATOM 640 N N . VAL A 1 96 ? 21.116 -31.699 -14.931 1.00 21.06 109 VAL A N 1
ATOM 641 C CA . VAL A 1 96 ? 20.861 -30.719 -13.879 1.00 20.71 109 VAL A CA 1
ATOM 642 C C . VAL A 1 96 ? 22.065 -30.644 -12.947 1.00 20.40 109 VAL A C 1
ATOM 643 O O . VAL A 1 96 ? 22.539 -31.671 -12.446 1.00 18.18 109 VAL A O 1
ATOM 647 N N . GLY A 1 97 ? 22.546 -29.428 -12.705 1.00 21.60 110 GLY A N 1
ATOM 648 C CA . GLY A 1 97 ? 23.526 -29.171 -11.667 1.00 20.14 110 GLY A CA 1
ATOM 649 C C . GLY A 1 97 ? 22.892 -28.320 -10.585 1.00 21.01 110 GLY A C 1
ATOM 650 O O . GLY A 1 97 ? 21.934 -27.586 -10.840 1.00 24.06 110 GLY A O 1
ATOM 651 N N . PHE A 1 98 ? 23.414 -28.432 -9.366 1.00 20.46 111 PHE A N 1
ATOM 652 C CA . PHE A 1 98 ? 22.976 -27.568 -8.274 1.00 20.94 111 PHE A CA 1
ATOM 653 C C . PHE A 1 98 ? 24.182 -27.187 -7.441 1.00 18.47 111 PHE A C 1
ATOM 654 O O . PHE A 1 98 ? 25.147 -27.947 -7.333 1.00 22.48 111 PHE A O 1
ATOM 662 N N . ASP A 1 99 ? 24.123 -25.996 -6.863 1.00 22.63 112 ASP A N 1
ATOM 663 C CA . ASP A 1 99 ? 25.115 -25.600 -5.880 1.00 20.28 112 ASP A CA 1
ATOM 664 C C . ASP A 1 99 ? 24.595 -25.997 -4.506 1.00 18.92 112 ASP A C 1
ATOM 665 O O . ASP A 1 99 ? 23.513 -25.531 -4.109 1.00 20.69 112 ASP A O 1
ATOM 670 N N . PRO A 1 100 ? 25.281 -26.895 -3.781 1.00 16.59 113 PRO A N 1
ATOM 671 C CA . PRO A 1 100 ? 24.818 -27.285 -2.439 1.00 18.01 113 PRO A CA 1
ATOM 672 C C . PRO A 1 100 ? 24.630 -26.079 -1.536 1.00 20.97 113 PRO A C 1
ATOM 673 O O . PRO A 1 100 ? 25.143 -24.994 -1.825 1.00 20.24 113 PRO A O 1
ATOM 677 N N . ARG A 1 101 ? 23.881 -26.243 -0.456 1.00 17.32 114 ARG A N 1
ATOM 678 C CA . ARG A 1 101 ? 23.721 -25.153 0.487 1.00 20.27 114 ARG A CA 1
ATOM 679 C C . ARG A 1 101 ? 25.092 -24.623 0.913 1.00 24.00 114 ARG A C 1
ATOM 680 O O . ARG A 1 101 ? 26.002 -25.398 1.245 1.00 18.27 114 ARG A O 1
ATOM 688 N N . GLY A 1 102 ? 25.249 -23.296 0.847 1.00 21.17 115 GLY A N 1
ATOM 689 C CA . GLY A 1 102 ? 26.475 -22.636 1.251 1.00 21.40 115 GLY A CA 1
ATOM 690 C C . GLY A 1 102 ? 27.548 -22.528 0.185 1.00 24.14 115 GLY A C 1
ATOM 691 O O . GLY A 1 102 ? 28.610 -21.956 0.459 1.00 21.45 115 GLY A O 1
ATOM 692 N N . VAL A 1 103 ? 27.312 -23.039 -1.021 1.00 19.89 116 VAL A N 1
ATOM 693 C CA . VAL A 1 103 ? 28.350 -23.157 -2.039 1.00 16.63 116 VAL A CA 1
ATOM 694 C C . VAL A 1 103 ? 28.032 -22.245 -3.219 1.00 22.11 116 VAL A C 1
ATOM 695 O O . VAL A 1 103 ? 26.896 -22.232 -3.714 1.00 23.21 116 VAL A O 1
ATOM 699 N N . ALA A 1 104 ? 29.045 -21.494 -3.675 1.00 19.76 117 ALA A N 1
ATOM 700 C CA . ALA A 1 104 ? 29.022 -20.753 -4.934 1.00 19.98 117 ALA A CA 1
ATOM 701 C C . ALA A 1 104 ? 27.803 -19.833 -5.043 1.00 23.30 117 ALA A C 1
ATOM 702 O O . ALA A 1 104 ? 27.684 -18.881 -4.267 1.00 21.19 117 ALA A O 1
ATOM 704 N N . SER A 1 105 ? 26.886 -20.092 -5.980 1.00 20.64 118 SER A N 1
ATOM 705 C CA . SER A 1 105 ? 25.759 -19.177 -6.174 1.00 23.75 118 SER A CA 1
ATOM 706 C C . SER A 1 105 ? 24.592 -19.412 -5.217 1.00 25.81 118 SER A C 1
ATOM 707 O O . SER A 1 105 ? 23.634 -18.632 -5.244 1.00 21.04 118 SER A O 1
ATOM 710 N N . SER A 1 106 ? 24.633 -20.438 -4.375 1.00 20.68 119 SER A N 1
ATOM 711 C CA . SER A 1 106 ? 23.569 -20.604 -3.395 1.00 22.48 119 SER A CA 1
ATOM 712 C C . SER A 1 106 ? 23.729 -19.593 -2.260 1.00 22.63 119 SER A C 1
ATOM 713 O O . SER A 1 106 ? 24.821 -19.088 -2.005 1.00 24.07 119 SER A O 1
ATOM 716 N N . ARG A 1 107 ? 22.617 -19.290 -1.580 1.00 23.13 120 ARG A N 1
ATOM 717 C CA . ARG A 1 107 ? 22.598 -18.247 -0.560 1.00 22.94 120 ARG A CA 1
ATOM 718 C C . ARG A 1 107 ? 21.924 -18.744 0.714 1.00 23.14 120 ARG A C 1
ATOM 719 O O . ARG A 1 107 ? 20.892 -19.417 0.645 1.00 25.82 120 ARG A O 1
ATOM 727 N N . PRO A 1 108 ? 22.478 -18.424 1.901 1.00 24.52 121 PRO A N 1
ATOM 728 C CA . PRO A 1 108 ? 23.757 -17.705 2.049 1.00 28.75 121 PRO A CA 1
ATOM 729 C C . PRO A 1 108 ? 24.981 -18.568 1.696 1.00 28.04 121 PRO A C 1
ATOM 730 O O . PRO A 1 108 ? 24.938 -19.792 1.814 1.00 25.94 121 PRO A O 1
ATOM 734 N N . ALA A 1 109 ? 26.049 -17.921 1.240 1.00 25.03 122 ALA A N 1
ATOM 735 C CA . ALA A 1 109 ? 27.271 -18.600 0.832 1.00 22.87 122 ALA A CA 1
ATOM 736 C C . ALA A 1 109 ? 28.271 -18.572 1.979 1.00 23.10 122 ALA A C 1
ATOM 737 O O . ALA A 1 109 ? 28.470 -17.521 2.602 1.00 22.29 122 ALA A O 1
ATOM 739 N N . ILE A 1 110 ? 28.893 -19.722 2.260 1.00 21.60 123 ILE A N 1
ATOM 740 C CA . ILE A 1 110 ? 29.923 -19.773 3.297 1.00 23.38 123 ILE A CA 1
ATOM 741 C C . ILE A 1 110 ? 31.081 -18.875 2.893 1.00 24.87 123 ILE A C 1
ATOM 742 O O . ILE A 1 110 ? 31.666 -19.046 1.818 1.00 19.85 123 ILE A O 1
ATOM 747 N N . TRP A 1 111 ? 31.405 -17.902 3.744 1.00 21.17 124 TRP A N 1
ATOM 748 C CA . TRP A 1 111 ? 32.591 -17.073 3.570 1.00 23.59 124 TRP A CA 1
ATOM 749 C C . TRP A 1 111 ? 33.288 -16.957 4.914 1.00 24.05 124 TRP A C 1
ATOM 750 O O . TRP A 1 111 ? 32.645 -16.658 5.926 1.00 23.58 124 TRP A O 1
ATOM 761 N N . CYS A 1 112 ? 34.593 -17.197 4.919 1.00 22.31 125 CYS A N 1
ATOM 762 C CA . CYS A 1 112 ? 35.425 -16.981 6.096 1.00 22.94 125 CYS A CA 1
ATOM 763 C C . CYS A 1 112 ? 36.563 -16.013 5.818 1.00 21.70 125 CYS A C 1
ATOM 764 O O . CYS A 1 112 ? 36.729 -15.027 6.542 1.00 22.45 125 CYS A O 1
ATOM 767 N N . ASN A 1 113 ? 37.354 -16.268 4.784 1.00 21.78 126 ASN A N 1
ATOM 768 C CA . ASN A 1 113 ? 38.548 -15.492 4.500 1.00 19.36 126 ASN A CA 1
ATOM 769 C C . ASN A 1 113 ? 38.267 -14.445 3.432 1.00 21.67 126 ASN A C 1
ATOM 770 O O . ASN A 1 113 ? 37.541 -14.700 2.469 1.00 20.07 126 ASN A O 1
ATOM 775 N N . SER A 1 114 ? 38.860 -13.270 3.600 1.00 23.05 127 SER A N 1
ATOM 776 C CA . SER A 1 114 ? 38.983 -12.340 2.491 1.00 19.81 127 SER A CA 1
ATOM 777 C C . SER A 1 114 ? 40.033 -12.859 1.509 1.00 18.65 127 SER A C 1
ATOM 778 O O . SER A 1 114 ? 40.800 -13.781 1.816 1.00 19.91 127 SER A O 1
ATOM 781 N N . ASP A 1 115 ? 40.075 -12.251 0.317 1.00 21.20 128 ASP A N 1
ATOM 782 C CA . ASP A 1 115 ? 41.127 -12.584 -0.640 1.00 19.02 128 ASP A CA 1
ATOM 783 C C . ASP A 1 115 ? 42.507 -12.373 -0.025 1.00 21.44 128 ASP A C 1
ATOM 784 O O . ASP A 1 115 ? 43.430 -13.163 -0.262 1.00 18.30 128 ASP A O 1
ATOM 789 N N . ALA A 1 116 ? 42.657 -11.322 0.790 1.00 18.20 129 ALA A N 1
ATOM 790 C CA . ALA A 1 116 ? 43.942 -11.025 1.412 1.00 19.31 129 ALA A CA 1
ATOM 791 C C . ALA A 1 116 ? 44.322 -12.074 2.447 1.00 17.44 129 ALA A C 1
ATOM 792 O O . ALA A 1 116 ? 45.500 -12.430 2.561 1.00 18.10 129 ALA A O 1
ATOM 794 N N . ASP A 1 117 ? 43.348 -12.542 3.242 1.00 16.09 130 ASP A N 1
ATOM 795 C CA . ASP A 1 117 ? 43.624 -13.612 4.191 1.00 18.47 130 ASP A CA 1
ATOM 796 C C . ASP A 1 117 ? 44.221 -14.819 3.476 1.00 17.51 130 ASP A C 1
ATOM 797 O O . ASP A 1 117 ? 45.203 -15.403 3.946 1.00 17.52 130 ASP A O 1
ATOM 802 N N . ASN A 1 118 ? 43.650 -15.195 2.326 1.00 17.11 131 ASN A N 1
ATOM 803 C CA . ASN A 1 118 ? 44.136 -16.374 1.605 1.00 17.24 131 ASN A CA 1
ATOM 804 C C . ASN A 1 118 ? 45.531 -16.137 1.046 1.00 19.53 131 ASN A C 1
ATOM 805 O O . ASN A 1 118 ? 46.427 -16.971 1.222 1.00 18.89 131 ASN A O 1
ATOM 810 N N . ASP A 1 119 ? 45.723 -15.005 0.355 1.00 17.08 132 ASP A N 1
ATOM 811 C CA . ASP A 1 119 ? 47.036 -14.640 -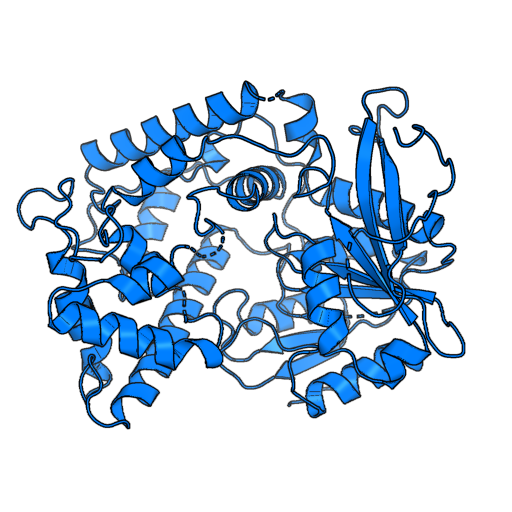0.177 1.00 16.98 132 ASP A CA 1
ATOM 812 C C . ASP A 1 119 ? 48.103 -14.650 0.906 1.00 16.43 132 ASP A C 1
ATOM 813 O O . ASP A 1 119 ? 49.223 -15.119 0.679 1.00 18.74 132 ASP A O 1
ATOM 818 N N . ARG A 1 120 ? 47.793 -14.094 2.079 1.00 17.61 133 ARG A N 1
ATOM 819 C CA . ARG A 1 120 ? 48.807 -14.009 3.132 1.00 19.23 133 ARG A CA 1
ATOM 820 C C . ARG A 1 120 ? 49.213 -15.394 3.618 1.00 18.61 133 ARG A C 1
ATOM 821 O O . ARG A 1 120 ? 50.398 -15.647 3.859 1.00 18.13 133 ARG A O 1
ATOM 829 N N . LEU A 1 121 ? 48.244 -16.309 3.740 1.00 19.57 134 LEU A N 1
ATOM 830 C CA . LEU A 1 121 ? 48.548 -17.682 4.137 1.00 21.05 134 LEU A CA 1
ATOM 831 C C . LEU A 1 121 ? 49.418 -18.388 3.097 1.00 19.91 134 LEU A C 1
ATOM 832 O O . LEU A 1 121 ? 50.380 -19.080 3.449 1.00 17.88 134 LEU A O 1
ATOM 837 N N . ARG A 1 122 ? 49.100 -18.223 1.813 1.00 18.65 135 ARG A N 1
ATOM 838 C CA . ARG A 1 122 ? 49.862 -18.901 0.768 1.00 19.01 135 ARG A CA 1
ATOM 839 C C . ARG A 1 122 ? 51.290 -18.380 0.660 1.00 19.11 135 ARG A C 1
ATOM 840 O O . ARG A 1 122 ? 52.150 -19.081 0.114 1.00 16.79 135 ARG A O 1
ATOM 848 N N . ALA A 1 123 ? 51.570 -17.174 1.173 1.00 17.02 136 ALA A N 1
ATOM 849 C CA . ALA A 1 123 ? 52.925 -16.646 1.107 1.00 19.28 136 ALA A CA 1
ATOM 850 C C . ALA A 1 123 ? 53.850 -17.327 2.105 1.00 17.64 136 ALA A C 1
ATOM 851 O O . ALA A 1 123 ? 55.071 -17.242 1.958 1.00 17.55 136 ALA A O 1
ATOM 853 N N . GLU A 1 124 ? 53.294 -18.012 3.092 1.00 17.36 137 GLU A N 1
ATOM 854 C CA . GLU A 1 124 ? 54.052 -18.666 4.149 1.00 20.29 137 GLU A CA 1
ATOM 855 C C . GLU A 1 124 ? 54.545 -20.036 3.688 1.00 16.88 137 GLU A C 1
ATOM 856 O O . GLU A 1 124 ? 53.816 -20.765 3.016 1.00 18.90 137 GLU A O 1
ATOM 862 N N . PRO A 1 125 ? 55.775 -20.408 4.028 1.00 17.85 138 PRO A N 1
ATOM 863 C CA . PRO A 1 125 ? 56.234 -21.768 3.697 1.00 17.76 138 PRO A CA 1
ATOM 864 C C . PRO A 1 125 ? 55.362 -22.864 4.297 1.00 17.77 138 PRO A C 1
ATOM 865 O O . PRO A 1 125 ? 55.204 -23.913 3.659 1.00 13.76 138 PRO A O 1
ATOM 869 N N . GLN A 1 126 ? 54.778 -22.632 5.485 1.00 13.37 139 GLN A N 1
ATOM 870 C CA . GLN A 1 126 ? 53.908 -23.599 6.185 1.00 20.85 139 GLN A CA 1
ATOM 871 C C . GLN A 1 126 ? 54.640 -24.908 6.484 1.00 20.52 139 GLN A C 1
ATOM 872 O O . GLN A 1 126 ? 54.061 -25.997 6.471 1.00 21.65 139 GLN A O 1
ATOM 878 N N . VAL A 1 127 ? 55.918 -24.773 6.805 1.00 17.72 140 VAL A N 1
ATOM 879 C CA . VAL A 1 127 ? 56.839 -25.890 6.938 1.00 17.76 140 VAL A CA 1
ATOM 880 C C . VAL A 1 127 ? 57.394 -26.040 8.361 1.00 23.14 140 VAL A C 1
ATOM 881 O O . VAL A 1 127 ? 57.903 -27.117 8.724 1.00 16.20 140 VAL A O 1
ATOM 885 N N . ASP A 1 128 ? 57.280 -25.016 9.197 1.00 15.45 141 ASP A N 1
ATOM 886 C CA . ASP A 1 128 ? 57.894 -24.990 10.520 1.00 17.21 141 ASP A CA 1
ATOM 887 C C . ASP A 1 128 ? 56.950 -25.669 11.504 1.00 17.20 141 ASP A C 1
ATOM 888 O O . ASP A 1 128 ? 55.923 -25.095 11.887 1.00 15.65 141 ASP A O 1
ATOM 893 N N . TYR A 1 129 ? 57.292 -26.900 11.894 1.00 14.23 142 TYR A N 1
ATOM 894 C CA . TYR A 1 129 ? 56.525 -27.689 12.848 1.00 14.87 142 TYR A CA 1
ATOM 895 C C . TYR A 1 129 ? 57.234 -27.801 14.197 1.00 18.52 142 TYR A C 1
ATOM 896 O O . TYR A 1 129 ? 56.979 -28.746 14.954 1.00 17.24 142 TYR A O 1
ATOM 905 N N . SER A 1 130 ? 58.136 -26.872 14.505 1.00 19.88 143 SER A N 1
ATOM 906 C CA . SER A 1 130 ? 58.554 -26.692 15.887 1.00 18.49 143 SER A CA 1
ATOM 907 C C . SER A 1 130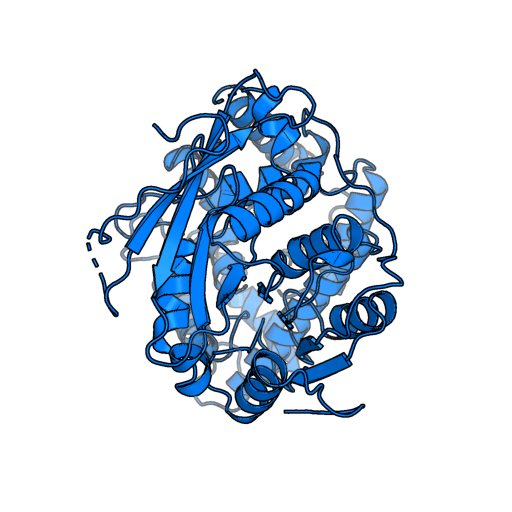 ? 57.347 -26.271 16.719 1.00 19.24 143 SER A C 1
ATOM 908 O O . SER A 1 130 ? 56.285 -25.936 16.186 1.00 18.11 143 SER A O 1
ATOM 911 N N . ARG A 1 131 ? 57.519 -26.278 18.047 1.00 17.73 144 ARG A N 1
ATOM 912 C CA . ARG A 1 131 ? 56.460 -25.785 18.929 1.00 18.33 144 ARG A CA 1
ATOM 913 C C . ARG A 1 131 ? 56.025 -24.381 18.530 1.00 17.33 144 ARG A C 1
ATOM 914 O O . ARG A 1 131 ? 54.823 -24.082 18.479 1.00 18.85 144 ARG A O 1
ATOM 922 N N . GLU A 1 132 ? 56.987 -23.500 18.248 1.00 16.59 145 GLU A N 1
ATOM 923 C CA . GLU A 1 132 ? 56.631 -22.145 17.838 1.00 18.54 145 GLU A CA 1
ATOM 924 C C . GLU A 1 132 ? 55.838 -22.154 16.530 1.00 18.19 145 GLU A C 1
ATOM 925 O O . GLU A 1 132 ? 54.851 -21.420 16.387 1.00 16.37 145 GLU A O 1
ATOM 931 N N . GLY A 1 133 ? 56.254 -22.982 15.567 1.00 17.84 146 GLY A N 1
ATOM 932 C CA . GLY A 1 133 ? 55.536 -23.058 14.302 1.00 16.02 146 GLY A CA 1
ATOM 933 C C . GLY A 1 133 ? 54.143 -23.645 14.446 1.00 17.90 146 GLY A C 1
ATOM 934 O O . GLY A 1 133 ? 53.192 -23.181 13.807 1.00 18.44 146 GLY A O 1
ATOM 935 N N . VAL A 1 134 ? 53.999 -24.672 15.285 1.00 14.33 147 VAL A N 1
ATOM 936 C CA . VAL A 1 134 ? 52.678 -25.244 15.522 1.00 16.03 147 VAL A CA 1
ATOM 937 C C . VAL A 1 134 ? 51.761 -24.205 16.166 1.00 17.82 147 VAL A C 1
ATOM 938 O O . VAL A 1 134 ? 50.612 -24.016 15.737 1.00 17.89 147 VAL A O 1
ATOM 942 N N . ALA A 1 135 ? 52.271 -23.478 17.169 1.00 14.04 148 ALA A N 1
ATOM 943 C CA . ALA A 1 135 ? 51.477 -22.422 17.807 1.00 18.49 148 ALA A CA 1
ATOM 944 C C . ALA A 1 135 ? 51.037 -21.362 16.801 1.00 17.42 148 ALA A C 1
ATOM 945 O O . ALA A 1 135 ? 49.896 -20.887 16.852 1.00 16.83 148 ALA A O 1
ATOM 947 N N . HIS A 1 136 ? 51.927 -20.975 15.881 1.00 18.06 149 HIS A N 1
ATOM 948 C CA . HIS A 1 136 ? 51.562 -19.993 14.859 1.00 15.53 149 HIS A CA 1
ATOM 949 C C . HIS A 1 136 ? 50.412 -20.502 13.999 1.00 16.81 149 HIS A C 1
ATOM 950 O O . HIS A 1 136 ? 49.413 -19.801 13.790 1.00 16.28 149 HIS A O 1
ATOM 957 N N . ILE A 1 137 ? 50.536 -21.738 13.503 1.00 14.81 150 ILE A N 1
ATOM 958 C CA . ILE A 1 137 ? 49.512 -22.315 12.631 1.00 18.22 150 ILE A CA 1
ATOM 959 C C . ILE A 1 137 ? 48.177 -22.378 13.356 1.00 16.74 150 ILE A C 1
ATOM 960 O O . ILE A 1 137 ? 47.136 -21.981 12.821 1.00 21.21 150 ILE A O 1
ATOM 965 N N . GLU A 1 138 ? 48.192 -22.848 14.602 1.00 16.04 151 GLU A N 1
ATOM 966 C CA . GLU A 1 138 ? 46.945 -22.988 15.348 1.00 19.39 151 GLU A CA 1
ATOM 967 C C . GLU A 1 138 ? 46.345 -21.631 15.710 1.00 18.33 151 GLU A C 1
ATOM 968 O O . GLU A 1 138 ? 45.122 -21.493 15.765 1.00 20.02 151 GLU A O 1
ATOM 974 N N . ASN A 1 139 ? 47.174 -20.609 15.923 1.00 19.66 152 ASN A N 1
ATOM 975 C CA . ASN A 1 139 ? 46.627 -19.264 16.093 1.00 19.99 152 ASN A CA 1
ATOM 976 C C . ASN A 1 139 ? 45.920 -18.792 14.825 1.00 20.29 152 ASN A C 1
ATOM 977 O O . ASN A 1 139 ? 44.805 -18.263 14.884 1.00 19.86 152 ASN A O 1
ATOM 982 N N . GLU A 1 140 ? 46.570 -18.961 13.667 1.00 18.19 153 GLU A N 1
ATOM 983 C CA . GLU A 1 140 ? 45.931 -18.641 12.392 1.00 22.73 153 GLU A CA 1
ATOM 984 C C . GLU A 1 140 ? 44.607 -19.379 12.240 1.00 22.66 153 GLU A C 1
ATOM 985 O O . GLU A 1 140 ? 43.608 -18.804 11.784 1.00 21.78 153 GLU A O 1
ATOM 991 N N . THR A 1 141 ? 44.589 -20.659 12.624 1.00 19.81 154 THR A N 1
ATOM 992 C CA . THR A 1 141 ? 43.385 -21.479 12.510 1.00 19.39 154 THR A CA 1
ATOM 993 C C . THR A 1 141 ? 42.261 -20.959 13.402 1.00 22.40 154 THR A C 1
ATOM 994 O O . THR A 1 141 ? 41.101 -20.885 12.970 1.00 20.80 154 THR A O 1
ATOM 998 N N . LYS A 1 142 ? 42.581 -20.583 14.647 1.00 20.73 155 LYS A N 1
ATOM 999 C CA . LYS A 1 142 ? 41.558 -20.022 15.530 1.00 21.57 155 LYS A CA 1
ATOM 1000 C C . LYS A 1 142 ? 40.985 -18.735 14.953 1.00 24.58 155 LYS A C 1
ATOM 1001 O O . LYS A 1 142 ? 39.773 -18.490 15.034 1.00 21.88 155 LYS A O 1
ATOM 1007 N N . GLN A 1 143 ? 41.841 -17.902 14.352 1.00 18.66 156 GLN A N 1
ATOM 1008 C CA . GLN A 1 143 ? 41.353 -16.659 13.764 1.00 21.63 156 GLN A CA 1
ATOM 1009 C C . GLN A 1 143 ? 40.465 -16.937 12.556 1.00 22.59 156 GLN A C 1
ATOM 1010 O O . GLN A 1 143 ? 39.453 -16.253 12.358 1.00 23.38 156 GLN A O 1
ATOM 1016 N N . PHE A 1 144 ? 40.819 -17.950 11.753 1.00 18.97 157 PHE A N 1
ATOM 1017 C CA . PHE A 1 144 ? 39.966 -18.371 10.643 1.00 20.50 157 PHE A CA 1
ATOM 1018 C C . PHE A 1 144 ? 38.573 -18.748 11.135 1.00 19.22 157 PHE A C 1
ATOM 1019 O O . PHE A 1 144 ? 37.567 -18.265 10.609 1.00 19.01 157 PHE A O 1
ATOM 1027 N N . VAL A 1 145 ? 38.500 -19.612 12.152 1.00 20.20 158 VAL A N 1
ATOM 1028 C CA . VAL A 1 145 ? 37.215 -20.057 12.691 1.00 22.20 158 VAL A CA 1
ATOM 1029 C C . VAL A 1 145 ? 36.407 -18.875 13.214 1.00 23.24 158 VAL A C 1
ATOM 1030 O O . VAL A 1 145 ? 35.197 -18.777 12.974 1.00 21.99 158 VAL A O 1
ATOM 1034 N N . GLY A 1 146 ? 37.058 -17.962 13.944 1.00 24.18 159 GLY A N 1
ATOM 1035 C CA . GLY A 1 146 ? 36.382 -16.741 14.360 1.00 20.99 159 GLY A CA 1
ATOM 1036 C C . GLY A 1 146 ? 35.751 -15.996 13.198 1.00 24.72 159 GLY A C 1
ATOM 1037 O O . GLY A 1 146 ? 34.610 -15.542 13.288 1.00 27.32 159 GLY A O 1
ATOM 1038 N N . ARG A 1 147 ? 36.473 -15.882 12.079 1.00 23.15 160 ARG A N 1
ATOM 1039 C CA . ARG A 1 147 ? 35.921 -15.195 10.915 1.00 23.86 160 ARG A CA 1
ATOM 1040 C C . ARG A 1 147 ? 34.704 -15.931 10.353 1.00 24.52 160 ARG A C 1
ATOM 1041 O O . ARG A 1 147 ? 33.716 -15.294 9.970 1.00 26.42 160 ARG A O 1
ATOM 1049 N N . CYS A 1 148 ? 34.754 -17.271 10.289 1.00 23.55 161 CYS A N 1
ATOM 1050 C CA . CYS A 1 148 ? 33.586 -18.033 9.836 1.00 23.43 161 CYS A CA 1
ATOM 1051 C C . CYS A 1 148 ? 32.371 -17.740 10.706 1.00 23.71 161 CYS A C 1
ATOM 1052 O O . CYS A 1 148 ? 31.279 -17.458 10.194 1.00 23.24 161 CYS A O 1
ATOM 1055 N N . VAL A 1 149 ? 32.534 -17.851 12.026 1.00 22.63 162 VAL A N 1
ATOM 1056 C CA . VAL A 1 149 ? 31.435 -17.570 12.948 1.00 26.66 162 VAL A CA 1
ATOM 1057 C C . VAL A 1 149 ? 30.915 -16.152 12.737 1.00 27.32 162 VAL A C 1
ATOM 1058 O O . VAL A 1 149 ? 29.707 -15.933 12.605 1.00 25.97 162 VAL A O 1
ATOM 1062 N N . ASP A 1 150 ? 31.827 -15.173 12.657 1.00 25.49 163 ASP A N 1
ATOM 1063 C CA . ASP A 1 150 ? 31.406 -13.776 12.538 1.00 31.57 163 ASP A CA 1
ATOM 1064 C C . ASP A 1 150 ? 30.580 -13.537 11.278 1.00 29.23 163 ASP A C 1
ATOM 1065 O O . ASP A 1 150 ? 29.577 -12.816 11.315 1.00 30.93 163 ASP A O 1
ATOM 1070 N N . LYS A 1 151 ? 30.980 -14.134 10.151 1.00 30.05 164 LYS A N 1
ATOM 1071 C CA . LYS A 1 151 ? 30.297 -13.865 8.888 1.00 26.88 164 LYS A CA 1
ATOM 1072 C C . LYS A 1 151 ? 29.058 -14.737 8.684 1.00 30.32 164 LYS A C 1
ATOM 1073 O O . LYS A 1 151 ? 28.101 -14.298 8.031 1.00 28.71 164 LYS A O 1
ATOM 1087 N N . GLY A 1 153 ? 27.384 -16.969 11.311 1.00 26.47 166 GLY A N 1
ATOM 1088 C CA . GLY A 1 153 ? 26.588 -17.385 12.452 1.00 24.02 166 GLY A CA 1
ATOM 1089 C C . GLY A 1 153 ? 26.658 -18.885 12.670 1.00 24.53 166 GLY A C 1
ATOM 1090 O O . GLY A 1 153 ? 26.845 -19.647 11.715 1.00 25.18 166 GLY A O 1
ATOM 1091 N N . LYS A 1 154 ? 26.498 -19.326 13.919 1.00 26.12 167 LYS A N 1
ATOM 1092 C CA . LYS A 1 154 ? 26.630 -20.747 14.222 1.00 26.52 167 LYS A CA 1
ATOM 1093 C C . LYS A 1 154 ? 25.497 -21.572 13.629 1.00 28.26 167 LYS A C 1
ATOM 1094 O O . LYS A 1 154 ? 25.706 -22.749 13.300 1.00 26.47 167 LYS A O 1
ATOM 1100 N N . ASN A 1 155 ? 24.307 -20.989 13.470 1.00 23.57 168 ASN A N 1
ATOM 1101 C CA . ASN A 1 155 ? 23.167 -21.781 13.017 1.00 24.24 168 ASN A CA 1
ATOM 1102 C C . ASN A 1 155 ? 23.348 -22.257 11.577 1.00 24.61 168 ASN A C 1
ATOM 1103 O O . ASN A 1 155 ? 23.091 -23.427 11.263 1.00 25.76 168 ASN A O 1
ATOM 1108 N N . PHE A 1 156 ? 23.769 -21.371 10.673 1.00 25.54 169 PHE A N 1
ATOM 1109 C CA . PHE A 1 156 ? 23.983 -21.829 9.305 1.00 24.56 169 PHE A CA 1
ATOM 1110 C C . PHE A 1 156 ? 25.146 -22.812 9.237 1.00 23.34 169 PHE A C 1
ATOM 1111 O O . PHE A 1 156 ? 25.056 -23.843 8.557 1.00 21.04 169 PHE A O 1
ATOM 1119 N N . LEU A 1 157 ? 26.236 -22.522 9.956 1.00 21.86 170 LEU A N 1
ATOM 1120 C CA . LEU A 1 157 ? 27.369 -23.440 9.975 1.00 22.46 170 LEU A CA 1
ATOM 1121 C C . LEU A 1 157 ? 26.950 -24.813 10.484 1.00 23.10 170 LEU A C 1
ATOM 1122 O O . LEU A 1 157 ? 27.382 -25.845 9.948 1.00 22.71 170 LEU A O 1
ATOM 1127 N N . ALA A 1 158 ? 26.095 -24.849 11.506 1.00 21.76 171 ALA A N 1
ATOM 1128 C CA . ALA A 1 158 ? 25.713 -26.123 12.097 1.00 20.90 171 ALA A CA 1
ATOM 1129 C C . ALA A 1 158 ? 24.994 -27.032 11.106 1.00 22.29 171 ALA A C 1
ATOM 1130 O O . ALA A 1 158 ? 24.966 -28.248 11.316 1.00 21.77 171 ALA A O 1
ATOM 1132 N N . HIS A 1 159 ? 24.430 -26.474 10.030 1.00 21.02 172 HIS A N 1
ATOM 1133 C CA . HIS A 1 159 ? 23.502 -27.201 9.174 1.00 24.48 172 HIS A CA 1
ATOM 1134 C C . HIS A 1 159 ? 23.959 -27.321 7.722 1.00 24.05 172 HIS A C 1
ATOM 1135 O O . HIS A 1 159 ? 23.143 -27.678 6.858 1.00 21.28 172 HIS A O 1
ATOM 1142 N N . VAL A 1 160 ? 25.234 -27.044 7.424 1.00 20.91 173 VAL A N 1
ATOM 1143 C CA . VAL A 1 160 ? 25.722 -27.139 6.049 1.00 19.19 173 VAL A CA 1
ATOM 1144 C C . VAL A 1 160 ? 26.136 -28.546 5.665 1.00 22.14 173 VAL A C 1
ATOM 1145 O O . VAL A 1 160 ? 26.540 -28.759 4.516 1.00 20.43 173 VAL A O 1
ATOM 1149 N N . GLY A 1 161 ? 26.069 -29.503 6.590 1.00 17.35 174 GLY A N 1
ATOM 1150 C CA . GLY A 1 161 ? 26.636 -30.808 6.355 1.00 16.64 174 GLY A CA 1
ATOM 1151 C C . GLY A 1 161 ? 25.860 -31.638 5.350 1.00 21.12 174 GLY A C 1
ATOM 1152 O O . GLY A 1 161 ? 24.753 -31.303 4.916 1.00 20.64 174 GLY A O 1
ATOM 1153 N N . THR A 1 162 ? 26.483 -32.763 4.986 1.00 20.58 175 THR A N 1
ATOM 1154 C CA . THR A 1 162 ? 25.959 -33.635 3.939 1.00 18.79 175 THR A CA 1
ATOM 1155 C C . THR A 1 162 ? 24.610 -34.244 4.325 1.00 19.39 175 THR A C 1
ATOM 1156 O O . THR A 1 162 ? 23.775 -34.509 3.446 1.00 19.46 175 THR A O 1
ATOM 1160 N N . VAL A 1 163 ? 24.367 -34.464 5.624 1.00 19.35 176 VAL A N 1
ATOM 1161 C CA . VAL A 1 163 ? 23.074 -35.022 6.029 1.00 20.80 176 VAL A CA 1
ATOM 1162 C C . VAL A 1 163 ? 21.938 -34.114 5.577 1.00 20.10 176 VAL A C 1
ATOM 1163 O O . VAL A 1 163 ? 20.852 -34.588 5.208 1.00 22.60 176 VAL A O 1
ATOM 1167 N N . ASN A 1 164 ? 22.172 -32.810 5.569 1.00 19.64 177 ASN A N 1
ATOM 1168 C CA . ASN A 1 164 ? 21.184 -31.842 5.124 1.00 23.39 177 ASN A CA 1
ATOM 1169 C C . ASN A 1 164 ? 21.213 -31.635 3.619 1.00 22.36 177 ASN A C 1
ATOM 1170 O O . ASN A 1 164 ? 20.160 -31.366 3.020 1.00 21.55 177 ASN A O 1
ATOM 1175 N N . VAL A 1 165 ? 22.387 -31.780 2.989 1.00 18.92 178 VAL A N 1
ATOM 1176 C CA . VAL A 1 165 ? 22.445 -31.748 1.527 1.00 19.31 178 VAL A CA 1
ATOM 1177 C C . VAL A 1 165 ? 21.603 -32.880 0.939 1.00 22.16 178 VAL A C 1
ATOM 1178 O O . VAL A 1 165 ? 20.914 -32.697 -0.073 1.00 17.83 178 VAL A O 1
ATOM 1182 N N . ALA A 1 166 ? 21.623 -34.057 1.581 1.00 17.05 179 ALA A N 1
ATOM 1183 C CA . ALA A 1 166 ? 20.851 -35.191 1.079 1.00 22.23 179 ALA A CA 1
ATOM 1184 C C . ALA A 1 166 ? 19.358 -34.908 1.129 1.00 19.97 179 ALA A C 1
ATOM 1185 O O . ALA A 1 166 ? 18.617 -35.291 0.215 1.00 19.72 179 ALA A O 1
ATOM 1187 N N . LYS A 1 167 ? 18.897 -34.246 2.196 1.00 20.26 180 LYS A N 1
ATOM 1188 C CA . LYS A 1 167 ? 17.504 -33.824 2.260 1.00 20.53 180 LYS A CA 1
ATOM 1189 C C . LYS A 1 167 ? 17.199 -32.762 1.212 1.00 23.18 180 LYS A C 1
ATOM 1190 O O . LYS A 1 167 ? 16.137 -32.802 0.577 1.00 22.46 180 LYS A O 1
ATOM 1196 N N . ASP A 1 168 ? 18.109 -31.794 1.024 1.00 21.32 181 ASP A N 1
ATOM 1197 C CA . ASP A 1 168 ? 17.955 -30.848 -0.077 1.00 18.95 181 ASP A CA 1
ATOM 1198 C C . ASP A 1 168 ? 17.796 -31.581 -1.395 1.00 20.32 181 ASP A C 1
ATOM 1199 O O . ASP A 1 168 ? 16.996 -31.182 -2.245 1.00 22.31 181 ASP A O 1
ATOM 1204 N N . LEU A 1 169 ? 18.576 -32.651 -1.590 1.00 20.76 182 LEU A N 1
ATOM 1205 C CA . LEU A 1 169 ? 18.566 -33.360 -2.862 1.00 19.26 182 LEU A CA 1
ATOM 1206 C C . LEU A 1 169 ? 17.202 -33.985 -3.141 1.00 21.45 182 LEU A C 1
ATOM 1207 O O . LEU A 1 169 ? 16.763 -34.030 -4.296 1.00 18.12 182 LEU A O 1
ATOM 1212 N N . ASP A 1 170 ? 16.505 -34.454 -2.104 1.00 22.24 183 ASP A N 1
ATOM 1213 C CA . ASP A 1 170 ? 15.173 -34.989 -2.349 1.00 20.56 183 ASP A CA 1
ATOM 1214 C C . ASP A 1 170 ? 14.199 -33.881 -2.711 1.00 22.91 183 ASP A C 1
ATOM 1215 O O . ASP A 1 170 ? 13.313 -34.081 -3.551 1.00 24.81 183 ASP A O 1
ATOM 1220 N N . ALA A 1 171 ? 14.345 -32.706 -2.091 1.00 21.56 184 ALA A N 1
ATOM 1221 C CA . ALA A 1 171 ? 13.523 -31.563 -2.480 1.00 24.37 184 ALA A CA 1
ATOM 1222 C C . ALA A 1 171 ? 13.792 -31.167 -3.929 1.00 23.14 184 ALA A C 1
ATOM 1223 O O . ALA A 1 171 ? 12.865 -30.812 -4.669 1.00 25.08 184 ALA A O 1
ATOM 1225 N N . ILE A 1 172 ? 15.054 -31.257 -4.359 1.00 19.94 185 ILE A N 1
ATOM 1226 C CA . ILE A 1 172 ? 15.402 -30.987 -5.751 1.00 18.61 185 ILE A CA 1
ATOM 1227 C C . ILE A 1 172 ? 14.744 -32.008 -6.670 1.00 24.41 185 ILE A C 1
ATOM 1228 O O . ILE A 1 172 ? 14.175 -31.651 -7.708 1.00 23.13 185 ILE A O 1
ATOM 1233 N N . ARG A 1 173 ? 14.836 -33.297 -6.315 1.00 21.91 186 ARG A N 1
ATOM 1234 C CA . ARG A 1 173 ? 14.156 -34.335 -7.089 1.00 23.13 186 ARG A CA 1
ATOM 1235 C C . ARG A 1 173 ? 12.688 -33.979 -7.314 1.00 23.57 186 ARG A C 1
ATOM 1236 O O . ARG A 1 173 ? 12.204 -33.981 -8.453 1.00 25.12 186 ARG A O 1
ATOM 1244 N N . ALA A 1 174 ? 11.975 -33.634 -6.234 1.00 20.55 187 ALA A N 1
ATOM 1245 C CA . ALA A 1 174 ? 10.548 -33.336 -6.343 1.00 25.81 187 ALA A CA 1
ATOM 1246 C C . ALA A 1 174 ? 10.303 -32.056 -7.136 1.00 28.11 187 ALA A C 1
ATOM 1247 O O . ALA A 1 174 ? 9.338 -31.973 -7.900 1.00 27.20 187 ALA A O 1
ATOM 1249 N N . ALA A 1 175 ? 11.171 -31.054 -6.975 1.00 27.04 188 ALA A N 1
ATOM 1250 C CA . ALA A 1 175 ? 11.030 -29.803 -7.710 1.00 26.23 188 ALA A CA 1
ATOM 1251 C C . ALA A 1 175 ? 11.296 -29.974 -9.196 1.00 27.30 188 ALA A C 1
ATOM 1252 O O . ALA A 1 175 ? 10.811 -29.172 -10.000 1.00 28.58 188 ALA A O 1
ATOM 1254 N N . LEU A 1 176 ? 12.048 -30.993 -9.583 1.00 25.66 189 LEU A N 1
ATOM 1255 C CA . LEU A 1 176 ? 12.285 -31.269 -10.991 1.00 27.14 189 LEU A CA 1
ATOM 1256 C C . LEU A 1 176 ? 11.185 -32.123 -11.622 1.00 25.33 189 LEU A C 1
ATOM 1257 O O . LEU A 1 176 ? 11.278 -32.441 -12.811 1.00 24.33 189 LEU A O 1
ATOM 1262 N N . GLY A 1 177 ? 10.160 -32.498 -10.862 1.00 22.32 190 GLY A N 1
ATOM 1263 C CA . GLY A 1 177 ? 9.111 -33.371 -11.361 1.00 24.59 190 GLY A CA 1
ATOM 1264 C C . GLY A 1 177 ? 9.485 -34.830 -11.494 1.00 28.22 190 GLY A C 1
ATOM 1265 O O . GLY A 1 177 ? 8.784 -35.569 -12.190 1.00 29.64 190 GLY A O 1
ATOM 1266 N N . ASP A 1 178 ? 10.582 -35.268 -10.876 1.00 27.97 191 ASP A N 1
ATOM 1267 C CA . ASP A 1 178 ? 11.011 -36.659 -10.958 1.00 26.44 191 ASP A CA 1
ATOM 1268 C C . ASP A 1 178 ? 10.456 -37.433 -9.768 1.00 29.20 191 ASP A C 1
ATOM 1269 O O . ASP A 1 178 ? 10.608 -37.003 -8.620 1.00 24.13 191 ASP A O 1
ATOM 1274 N N . ASP A 1 179 ? 9.790 -38.558 -10.056 1.00 29.80 192 ASP A N 1
ATOM 1275 C CA . ASP A 1 179 ? 9.343 -39.486 -9.015 1.00 29.68 192 ASP A CA 1
ATOM 1276 C C . ASP A 1 179 ? 10.513 -40.132 -8.287 1.00 27.44 192 ASP A C 1
ATOM 1277 O O . ASP A 1 179 ? 10.394 -40.479 -7.104 1.00 21.99 192 ASP A O 1
ATOM 1282 N N . LYS A 1 180 ? 11.618 -40.348 -8.998 1.00 21.68 193 LYS A N 1
ATOM 1283 C CA . LYS A 1 180 ? 12.785 -41.053 -8.499 1.00 23.14 193 LYS A CA 1
ATOM 1284 C C . LYS A 1 180 ? 14.040 -40.355 -9.004 1.00 23.44 193 LYS A C 1
ATOM 1285 O O . LYS A 1 180 ? 14.039 -39.748 -10.077 1.00 28.75 193 LYS A O 1
ATOM 1291 N N . LEU A 1 181 ? 15.111 -40.448 -8.226 1.00 21.55 194 LEU A N 1
ATOM 1292 C CA . LEU A 1 181 ? 16.327 -39.692 -8.493 1.00 22.99 194 LEU A CA 1
ATOM 1293 C C . LEU A 1 181 ? 17.278 -40.498 -9.363 1.00 22.56 194 LEU A C 1
ATOM 1294 O O . LEU A 1 181 ? 17.536 -41.673 -9.081 1.00 21.37 194 LEU A O 1
ATOM 1299 N N . THR A 1 182 ? 17.786 -39.869 -10.423 1.00 20.15 195 THR A N 1
ATOM 1300 C CA . THR A 1 182 ? 18.910 -40.386 -11.195 1.00 20.39 195 THR A CA 1
ATOM 1301 C C . THR A 1 182 ? 20.099 -39.478 -10.898 1.00 20.09 195 THR A C 1
ATOM 1302 O O . THR A 1 182 ? 20.017 -38.263 -11.113 1.00 19.74 195 THR A O 1
ATOM 1306 N N . TYR A 1 183 ? 21.189 -40.054 -10.385 1.00 19.95 196 TYR A N 1
ATOM 1307 C CA . TYR A 1 183 ? 22.226 -39.248 -9.745 1.00 21.37 196 TYR A CA 1
ATOM 1308 C C . TYR A 1 183 ? 23.617 -39.701 -10.162 1.00 21.01 196 TYR A C 1
ATOM 1309 O O . TYR A 1 183 ? 23.905 -40.899 -10.204 1.00 22.73 196 TYR A O 1
ATOM 1318 N N . LEU A 1 184 ? 24.482 -38.731 -10.457 1.00 20.46 197 LEU A N 1
ATOM 1319 C CA . LEU A 1 184 ? 25.907 -38.970 -10.672 1.00 20.78 197 LEU A CA 1
ATOM 1320 C C . LEU A 1 184 ? 26.699 -38.109 -9.694 1.00 20.15 197 LEU A C 1
ATOM 1321 O O . LEU A 1 184 ? 26.560 -36.882 -9.695 1.00 17.30 197 LEU A O 1
ATOM 1326 N N . GLY A 1 185 ? 27.522 -38.737 -8.865 1.00 18.21 198 GLY A N 1
ATOM 1327 C CA . GLY A 1 185 ? 28.330 -38.013 -7.899 1.00 18.76 198 GLY A CA 1
ATOM 1328 C C . GLY A 1 185 ? 29.801 -38.342 -8.039 1.00 20.27 198 GLY A C 1
ATOM 1329 O O . GLY A 1 185 ? 30.182 -39.508 -8.163 1.00 19.09 198 GLY A O 1
ATOM 1330 N N . TYR A 1 186 ? 30.625 -37.305 -8.005 1.00 16.75 199 TYR A N 1
ATOM 1331 C CA . TYR A 1 186 ? 32.075 -37.441 -8.038 1.00 16.00 199 TYR A CA 1
ATOM 1332 C C . TYR A 1 186 ? 32.655 -37.165 -6.656 1.00 18.73 199 TYR A C 1
ATOM 1333 O O . TYR A 1 186 ? 32.213 -36.243 -5.966 1.00 19.78 199 TYR A O 1
ATOM 1342 N N . SER A 1 187 ? 33.668 -37.950 -6.284 1.00 20.08 200 SER A N 1
ATOM 1343 C CA . SER A 1 187 ? 34.375 -37.901 -4.999 1.00 20.76 200 SER A CA 1
ATOM 1344 C C . SER A 1 187 ? 33.486 -37.702 -3.781 1.00 22.61 200 SER A C 1
ATOM 1345 O O . SER A 1 187 ? 32.758 -38.610 -3.343 1.00 19.45 200 SER A O 1
ATOM 1348 N N . TYR A 1 188 ? 33.598 -36.501 -3.215 1.00 22.54 201 TYR A N 1
ATOM 1349 C CA . TYR A 1 188 ? 32.768 -36.097 -2.094 1.00 22.00 201 TYR A CA 1
ATOM 1350 C C . TYR A 1 188 ? 31.290 -36.308 -2.406 1.00 22.61 201 TYR A C 1
ATOM 1351 O O . TYR A 1 188 ? 30.498 -36.601 -1.501 1.00 21.23 201 TYR A O 1
ATOM 1360 N N . GLY A 1 189 ? 30.906 -36.176 -3.681 1.00 19.33 202 GLY A N 1
ATOM 1361 C CA . GLY A 1 189 ? 29.524 -36.371 -4.090 1.00 18.18 202 GLY A CA 1
ATOM 1362 C C . GLY A 1 189 ? 29.021 -37.788 -3.897 1.00 19.79 202 GLY A C 1
ATOM 1363 O O . GLY A 1 189 ? 27.801 -38.012 -3.894 1.00 20.04 202 GLY A O 1
ATOM 1364 N N . THR A 1 190 ? 29.926 -38.753 -3.721 1.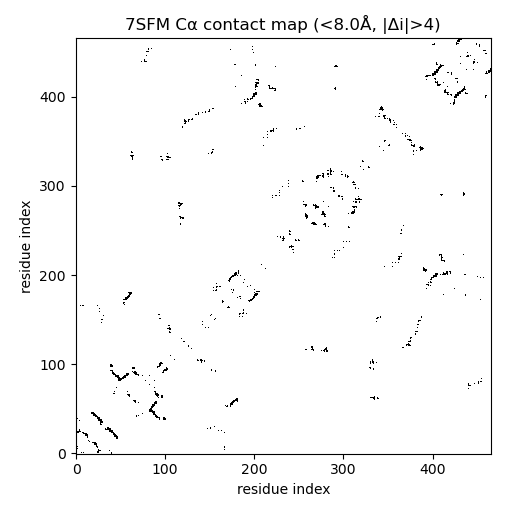00 17.33 203 THR A N 1
ATOM 1365 C CA . THR A 1 190 ? 29.480 -40.096 -3.377 1.00 19.48 203 THR A CA 1
ATOM 1366 C C . THR A 1 190 ? 29.089 -40.209 -1.905 1.00 19.47 203 THR A C 1
ATOM 1367 O O . THR A 1 190 ? 28.367 -41.145 -1.541 1.00 21.09 203 THR A O 1
ATOM 1371 N N . ARG A 1 191 ? 29.532 -39.269 -1.056 1.00 18.83 204 ARG A N 1
ATOM 1372 C CA . ARG A 1 191 ? 28.975 -39.168 0.294 1.00 19.70 204 ARG A CA 1
ATOM 1373 C C . ARG A 1 191 ? 27.564 -38.587 0.260 1.00 19.00 204 ARG A C 1
ATOM 1374 O O . ARG A 1 191 ? 26.684 -39.040 1.005 1.00 21.66 204 ARG A O 1
ATOM 1382 N N . ILE A 1 192 ? 27.326 -37.575 -0.581 1.00 16.54 205 ILE A N 1
ATOM 1383 C CA . ILE A 1 192 ? 25.949 -37.159 -0.832 1.00 17.91 205 ILE A CA 1
ATOM 1384 C C . ILE A 1 192 ? 25.129 -38.347 -1.314 1.00 18.70 205 ILE A C 1
ATOM 1385 O O . ILE A 1 192 ? 24.009 -38.577 -0.848 1.00 19.80 205 ILE A O 1
ATOM 1390 N N . GLY A 1 193 ? 25.685 -39.131 -2.238 1.00 16.78 206 GLY A N 1
ATOM 1391 C CA . GLY A 1 193 ? 24.932 -40.242 -2.809 1.00 19.89 206 GLY A CA 1
ATOM 1392 C C . GLY A 1 193 ? 24.543 -41.282 -1.775 1.00 22.56 206 GLY A C 1
ATOM 1393 O O . GLY A 1 193 ? 23.374 -41.665 -1.672 1.00 19.23 206 GLY A O 1
ATOM 1394 N N . SER A 1 194 ? 25.514 -41.741 -0.978 1.00 19.19 207 SER A N 1
ATOM 1395 C CA . SER A 1 194 ? 25.214 -42.789 -0.004 1.00 17.99 207 SER A CA 1
ATOM 1396 C C . SER A 1 194 ? 24.346 -42.267 1.142 1.00 21.13 207 SER A C 1
ATOM 1397 O O . SER A 1 194 ? 23.482 -43.002 1.642 1.00 21.45 207 SER A O 1
ATOM 1400 N N . ALA A 1 195 ? 24.518 -41.001 1.540 1.00 19.89 208 ALA A N 1
ATOM 1401 C CA . ALA A 1 195 ? 23.604 -40.397 2.513 1.00 21.27 208 ALA A CA 1
ATOM 1402 C C . ALA A 1 195 ? 22.179 -40.334 1.963 1.00 21.58 208 ALA A C 1
ATOM 1403 O O . ALA A 1 195 ? 21.219 -40.680 2.660 1.00 20.47 208 ALA A O 1
ATOM 1405 N N . TYR A 1 196 ? 22.019 -39.876 0.716 1.00 19.13 209 TYR A N 1
ATOM 1406 C CA . TYR A 1 196 ? 20.697 -39.910 0.093 1.00 20.96 209 TYR A CA 1
ATOM 1407 C C . TYR A 1 196 ? 20.158 -41.336 0.030 1.00 21.28 209 TYR A C 1
ATOM 1408 O O . TYR A 1 196 ? 18.984 -41.584 0.334 1.00 21.38 209 TYR A O 1
ATOM 1417 N N . ALA A 1 197 ? 21.008 -42.288 -0.347 1.00 19.00 210 ALA A N 1
ATOM 1418 C CA . ALA A 1 197 ? 20.581 -43.679 -0.451 1.00 21.44 210 ALA A CA 1
ATOM 1419 C C . ALA A 1 197 ? 20.064 -44.212 0.882 1.00 24.29 210 ALA A C 1
ATOM 1420 O O . ALA A 1 197 ? 19.133 -45.026 0.909 1.00 19.63 210 ALA A O 1
ATOM 1422 N N . GLU A 1 198 ? 20.657 -43.772 2.001 1.00 22.62 211 GLU A N 1
ATOM 1423 C CA . GLU A 1 198 ? 20.228 -44.279 3.302 1.00 25.44 211 GLU A CA 1
ATOM 1424 C C . GLU A 1 198 ? 18.910 -43.660 3.737 1.00 25.49 211 GLU A C 1
ATOM 1425 O O . GLU A 1 198 ? 18.081 -44.334 4.353 1.00 26.19 211 GLU A O 1
ATOM 1431 N N . GLU A 1 199 ? 18.701 -42.382 3.442 1.00 19.74 212 GLU A N 1
ATOM 1432 C CA . GLU A 1 199 ? 17.522 -41.694 3.943 1.00 27.00 212 GLU A CA 1
ATOM 1433 C C . GLU A 1 199 ? 16.319 -41.845 3.014 1.00 26.46 212 GLU A C 1
ATOM 1434 O O . GLU A 1 199 ? 15.184 -41.949 3.498 1.00 24.00 212 GLU A O 1
ATOM 1440 N N . PHE A 1 200 ? 16.551 -41.918 1.692 1.00 22.35 213 PHE A N 1
ATOM 1441 C CA . PHE A 1 200 ? 15.471 -42.030 0.703 1.00 20.00 213 PHE A CA 1
ATOM 1442 C C . PHE A 1 200 ? 15.704 -43.205 -0.249 1.00 24.03 213 PHE A C 1
ATOM 1443 O O . PHE A 1 200 ? 15.691 -43.036 -1.474 1.00 21.11 213 PHE A O 1
ATOM 1451 N N . PRO A 1 201 ? 15.914 -44.422 0.278 1.00 22.29 214 PRO A N 1
ATOM 1452 C CA . PRO A 1 201 ? 16.194 -45.550 -0.631 1.00 21.82 214 PRO A CA 1
ATOM 1453 C C . PRO A 1 201 ? 15.068 -45.799 -1.621 1.00 20.52 214 PRO A C 1
ATOM 1454 O O . PRO A 1 201 ? 15.336 -46.152 -2.775 1.00 21.49 214 PRO A O 1
ATOM 1458 N N . GLN A 1 202 ? 13.815 -45.572 -1.215 1.00 21.82 215 GLN A N 1
ATOM 1459 C CA . GLN A 1 202 ? 12.677 -45.787 -2.102 1.00 22.56 215 GLN A CA 1
ATOM 1460 C C . GLN A 1 202 ? 12.605 -44.771 -3.237 1.00 24.72 215 GLN A C 1
ATOM 1461 O O . GLN A 1 202 ? 11.798 -44.958 -4.157 1.00 19.47 215 GLN A O 1
ATOM 1467 N N . ARG A 1 203 ? 13.424 -43.718 -3.206 1.00 22.08 216 ARG A N 1
ATOM 1468 C CA . ARG A 1 203 ? 13.421 -42.689 -4.238 1.00 19.20 216 ARG A CA 1
ATOM 1469 C C . ARG A 1 203 ? 14.561 -42.825 -5.236 1.00 20.00 216 ARG A C 1
ATOM 1470 O O . ARG A 1 203 ? 14.655 -42.009 -6.158 1.00 21.95 216 ARG A O 1
ATOM 1478 N N . VAL A 1 204 ? 15.444 -43.805 -5.080 1.00 15.87 217 VAL A N 1
ATOM 1479 C CA . VAL A 1 204 ? 16.618 -43.907 -5.937 1.00 16.51 217 VAL A CA 1
ATOM 1480 C C . VAL A 1 204 ? 16.249 -44.722 -7.174 1.00 22.52 217 VAL A C 1
ATOM 1481 O O . VAL A 1 204 ? 15.971 -45.920 -7.074 1.00 23.11 217 VAL A O 1
ATOM 1485 N N . ARG A 1 205 ? 16.263 -44.071 -8.345 1.00 19.81 218 ARG A N 1
ATOM 1486 C CA . ARG A 1 205 ? 16.180 -44.787 -9.618 1.00 21.94 218 ARG A CA 1
ATOM 1487 C C . ARG A 1 205 ? 17.538 -45.346 -10.030 1.00 22.54 218 ARG A C 1
ATOM 1488 O O . ARG A 1 205 ? 17.654 -46.527 -10.378 1.00 23.45 218 ARG A O 1
ATOM 1496 N N . ALA A 1 206 ? 18.582 -44.517 -9.989 1.00 21.35 219 ALA A N 1
ATOM 1497 C CA . ALA A 1 206 ? 19.891 -44.922 -10.485 1.00 18.39 219 ALA A CA 1
ATOM 1498 C C . ALA A 1 206 ? 20.954 -44.047 -9.841 1.00 19.56 219 ALA A C 1
ATOM 1499 O O . ALA A 1 206 ? 20.722 -42.865 -9.593 1.00 21.53 219 ALA A O 1
ATOM 1509 N N . ILE A 1 208 ? 25.364 -43.349 -10.120 1.00 21.48 221 ILE A N 1
ATOM 1510 C CA . ILE A 1 208 ? 26.767 -43.531 -10.496 1.00 19.88 221 ILE A CA 1
ATOM 1511 C C . ILE A 1 208 ? 27.609 -42.746 -9.505 1.00 19.92 221 ILE A C 1
ATOM 1512 O O . ILE A 1 208 ? 27.380 -41.547 -9.314 1.00 20.51 221 ILE A O 1
ATOM 1517 N N . LEU A 1 209 ? 28.577 -43.416 -8.880 1.00 20.15 222 LEU A N 1
ATOM 1518 C CA . LEU A 1 209 ? 29.436 -42.828 -7.850 1.00 17.84 222 LEU A CA 1
ATOM 1519 C C . LEU A 1 209 ? 30.894 -43.007 -8.276 1.00 17.27 222 LEU A C 1
ATOM 1520 O O . LEU A 1 209 ? 31.464 -44.092 -8.137 1.00 19.39 222 LEU A O 1
ATOM 1525 N N . ASP A 1 210 ? 31.508 -41.940 -8.766 1.00 18.69 223 ASP A N 1
ATOM 1526 C CA . ASP A 1 210 ? 32.836 -41.986 -9.386 1.00 14.60 223 ASP A CA 1
ATOM 1527 C C . ASP A 1 210 ? 33.842 -41.334 -8.438 1.00 16.63 223 ASP A C 1
ATOM 1528 O O . ASP A 1 210 ? 33.782 -40.122 -8.200 1.00 16.89 223 ASP A O 1
ATOM 1533 N N . GLY A 1 211 ? 34.769 -42.132 -7.899 1.00 14.63 224 GLY A N 1
ATOM 1534 C CA . GLY A 1 211 ? 35.767 -41.613 -6.983 1.00 18.29 224 GLY A CA 1
ATOM 1535 C C . GLY A 1 211 ? 35.223 -41.632 -5.567 1.00 20.41 224 GLY A C 1
ATOM 1536 O O . GLY A 1 211 ? 34.582 -40.678 -5.148 1.00 17.74 224 GLY A O 1
ATOM 1537 N N . ALA A 1 212 ? 35.454 -42.701 -4.818 1.00 17.61 225 ALA A N 1
ATOM 1538 C CA . ALA A 1 212 ? 34.561 -43.050 -3.722 1.00 19.46 225 ALA A CA 1
ATOM 1539 C C . ALA A 1 212 ? 35.062 -42.563 -2.371 1.00 18.15 225 ALA A C 1
ATOM 1540 O O . ALA A 1 212 ? 36.261 -42.595 -2.083 1.00 17.01 225 ALA A O 1
ATOM 1542 N N . VAL A 1 213 ? 34.117 -42.134 -1.543 1.00 16.75 226 VAL A N 1
ATOM 1543 C CA . VAL A 1 213 ? 34.335 -41.875 -0.127 1.00 18.06 226 VAL A CA 1
ATOM 1544 C C . VAL A 1 213 ? 33.689 -43.009 0.661 1.00 21.01 226 VAL A C 1
ATOM 1545 O O . VAL A 1 213 ? 32.506 -43.317 0.460 1.00 20.66 226 VAL A O 1
ATOM 1549 N N . ASP A 1 214 ? 34.475 -43.646 1.533 1.00 20.23 227 ASP A N 1
ATOM 1550 C CA . ASP A 1 214 ? 33.979 -44.706 2.402 1.00 16.39 227 ASP A CA 1
ATOM 1551 C C . ASP A 1 214 ? 33.521 -44.069 3.706 1.00 18.71 227 ASP A C 1
ATOM 1552 O O . ASP A 1 214 ? 34.371 -43.645 4.509 1.00 19.39 227 ASP A O 1
ATOM 1557 N N . PRO A 1 215 ? 32.214 -43.984 3.967 1.00 17.47 228 PRO A N 1
ATOM 1558 C CA . PRO A 1 215 ? 31.736 -43.292 5.177 1.00 17.68 228 PRO A CA 1
ATOM 1559 C C . PRO A 1 215 ? 32.100 -43.987 6.473 1.00 19.78 228 PRO A C 1
ATOM 1560 O O . PRO A 1 215 ? 31.866 -43.408 7.539 1.00 20.28 228 PRO A O 1
ATOM 1564 N N . ASN A 1 216 ? 32.643 -45.199 6.422 1.00 17.43 229 ASN A N 1
ATOM 1565 C CA . ASN A 1 216 ? 33.070 -45.924 7.605 1.00 19.54 229 ASN A CA 1
ATOM 1566 C C . ASN A 1 216 ? 34.556 -45.766 7.884 1.00 22.73 229 ASN A C 1
ATOM 1567 O O . ASN A 1 216 ? 35.055 -46.367 8.834 1.00 17.15 229 ASN A O 1
ATOM 1572 N N . ALA A 1 217 ? 35.280 -44.979 7.085 1.00 18.52 230 ALA A N 1
ATOM 1573 C CA . ALA A 1 217 ? 36.721 -44.887 7.265 1.00 17.42 230 ALA A CA 1
ATOM 1574 C C . ALA A 1 217 ? 37.071 -44.149 8.550 1.00 17.50 230 ALA A C 1
ATOM 1575 O O . ALA A 1 217 ? 36.347 -43.259 9.003 1.00 19.17 230 ALA A O 1
ATOM 1577 N N . ASP A 1 218 ? 38.188 -44.538 9.137 1.00 18.00 231 ASP A N 1
ATOM 1578 C CA . ASP A 1 218 ? 38.823 -43.711 10.153 1.00 17.02 231 ASP A CA 1
ATOM 1579 C C . ASP A 1 218 ? 39.436 -42.487 9.477 1.00 19.86 231 ASP A C 1
ATOM 1580 O O . ASP A 1 218 ? 40.157 -42.635 8.485 1.00 17.14 231 ASP A O 1
ATOM 1585 N N . PRO A 1 219 ? 39.179 -41.272 9.973 1.00 19.27 232 PRO A N 1
ATOM 1586 C CA . PRO A 1 219 ? 39.681 -40.076 9.264 1.00 21.08 232 PRO A CA 1
ATOM 1587 C C . PRO A 1 219 ? 41.200 -40.033 9.097 1.00 23.64 232 PRO A C 1
ATOM 1588 O O . PRO A 1 219 ? 41.692 -39.547 8.072 1.00 20.90 232 PRO A O 1
ATOM 1592 N N . ILE A 1 220 ? 41.964 -40.502 10.081 1.00 19.25 233 ILE A N 1
ATOM 1593 C CA . ILE A 1 220 ? 43.416 -40.434 9.956 1.00 22.41 233 ILE A CA 1
ATOM 1594 C C . ILE A 1 220 ? 43.906 -41.458 8.944 1.00 20.42 233 ILE A C 1
ATOM 1595 O O . ILE A 1 220 ? 44.741 -41.152 8.085 1.00 19.69 233 ILE A O 1
ATOM 1600 N N . GLU A 1 221 ? 43.381 -42.680 9.003 1.00 16.71 234 GLU A N 1
ATOM 1601 C CA . GLU A 1 221 ? 43.839 -43.683 8.052 1.00 20.41 234 GLU A CA 1
ATOM 1602 C C . GLU A 1 221 ? 43.409 -43.326 6.631 1.00 17.21 234 GLU A C 1
ATOM 1603 O O . GLU A 1 221 ? 44.134 -43.611 5.672 1.00 17.26 234 GLU A O 1
ATOM 1609 N N . ALA A 1 222 ? 42.250 -42.688 6.474 1.00 16.69 235 ALA A N 1
ATOM 1610 C CA . ALA A 1 222 ? 41.848 -42.251 5.138 1.00 20.53 235 ALA A CA 1
ATOM 1611 C C . ALA A 1 222 ? 42.777 -41.154 4.619 1.00 20.33 235 ALA A C 1
ATOM 1612 O O . ALA A 1 222 ? 43.156 -41.161 3.439 1.00 19.77 235 ALA A O 1
ATOM 1614 N N . GLU A 1 223 ? 43.175 -40.223 5.498 1.00 19.57 236 GLU A N 1
ATOM 1615 C CA . GLU A 1 223 ? 44.112 -39.167 5.114 1.00 18.22 236 GLU A CA 1
ATOM 1616 C C . GLU A 1 223 ? 45.457 -39.750 4.700 1.00 19.75 236 GLU A C 1
ATOM 1617 O O . GLU A 1 223 ? 46.051 -39.313 3.707 1.00 22.03 236 GLU A O 1
ATOM 1623 N N . LEU A 1 224 ? 45.953 -40.742 5.449 1.00 14.36 237 LEU A N 1
ATOM 1624 C CA . LEU A 1 224 ? 47.232 -41.358 5.114 1.00 17.49 237 LEU A CA 1
ATOM 1625 C C . LEU A 1 224 ? 47.132 -42.178 3.836 1.00 17.99 237 LEU A C 1
ATOM 1626 O O . LEU A 1 224 ? 48.088 -42.231 3.051 1.00 16.84 237 LEU A O 1
ATOM 1631 N N . ARG A 1 225 ? 45.991 -42.834 3.613 1.00 16.68 238 ARG A N 1
ATOM 1632 C CA . ARG A 1 225 ? 45.784 -43.506 2.336 1.00 21.01 238 ARG A CA 1
ATOM 1633 C C . ARG A 1 225 ? 45.774 -42.500 1.192 1.00 19.28 238 ARG A C 1
ATOM 1634 O O . ARG A 1 225 ? 46.264 -42.790 0.095 1.00 18.68 238 ARG A O 1
ATOM 1642 N N . GLN A 1 226 ? 45.227 -41.306 1.440 1.00 20.83 239 GLN A N 1
ATOM 1643 C CA . GLN A 1 226 ? 45.263 -40.247 0.441 1.00 19.67 239 GLN A CA 1
ATOM 1644 C C . GLN A 1 226 ? 46.687 -39.740 0.234 1.00 20.21 239 GLN A C 1
ATOM 1645 O O . GLN A 1 226 ? 47.096 -39.471 -0.904 1.00 18.44 239 GLN A O 1
ATOM 1651 N N . ALA A 1 227 ? 47.470 -39.623 1.316 1.00 17.86 240 ALA A N 1
ATOM 1652 C CA . ALA A 1 227 ? 48.870 -39.246 1.161 1.00 20.58 240 ALA A CA 1
ATOM 1653 C C . ALA A 1 227 ? 49.612 -40.268 0.304 1.00 21.38 240 ALA A C 1
ATOM 1654 O O . ALA A 1 227 ? 50.392 -39.898 -0.586 1.00 20.89 240 ALA A O 1
ATOM 1656 N N . LYS A 1 228 ? 49.353 -41.559 0.541 1.00 18.55 241 LYS A N 1
ATOM 1657 C CA . LYS A 1 228 ? 49.960 -42.612 -0.269 1.00 18.24 241 LYS A CA 1
ATOM 1658 C C . LYS A 1 228 ? 49.490 -42.535 -1.714 1.00 15.34 241 LYS A C 1
ATOM 1659 O O . LYS A 1 228 ? 50.265 -42.788 -2.642 1.00 16.39 241 LYS A O 1
ATOM 1665 N N . GLY A 1 229 ? 48.216 -42.202 -1.922 1.00 16.38 242 GLY A N 1
ATOM 1666 C CA . GLY A 1 229 ? 47.715 -42.062 -3.281 1.00 17.13 242 GLY A CA 1
ATOM 1667 C C . GLY A 1 229 ? 48.454 -40.989 -4.063 1.00 16.80 242 GLY A C 1
ATOM 1668 O O . GLY A 1 229 ? 48.813 -41.193 -5.224 1.00 17.82 242 GLY A O 1
ATOM 1669 N N . PHE A 1 230 ? 48.707 -39.835 -3.432 1.00 17.62 243 PHE A N 1
ATOM 1670 C CA . PHE A 1 230 ? 49.430 -38.773 -4.127 1.00 16.21 243 PHE A CA 1
ATOM 1671 C C . PHE A 1 230 ? 50.902 -39.106 -4.308 1.00 15.77 243 PHE A C 1
ATOM 1672 O O . PHE A 1 230 ? 51.492 -38.702 -5.315 1.00 17.92 243 PHE A O 1
ATOM 1680 N N . GLN A 1 231 ? 51.518 -39.848 -3.369 1.00 15.23 244 GLN A N 1
ATOM 1681 C CA . GLN A 1 231 ? 52.892 -40.282 -3.599 1.00 17.22 244 GLN A CA 1
ATOM 1682 C C . GLN A 1 231 ? 52.970 -41.286 -4.745 1.00 17.83 244 GLN A C 1
ATOM 1683 O O . GLN A 1 231 ? 53.880 -41.206 -5.578 1.00 17.06 244 GLN A O 1
ATOM 1689 N N . ASP A 1 232 ? 52.035 -42.243 -4.796 1.00 18.97 245 ASP A N 1
ATOM 1690 C CA . ASP A 1 232 ? 51.946 -43.152 -5.942 1.00 16.74 245 ASP A CA 1
ATOM 1691 C C . ASP A 1 232 ? 51.789 -42.373 -7.244 1.00 17.32 245 ASP A C 1
ATOM 1692 O O . ASP A 1 232 ? 52.443 -42.679 -8.245 1.00 17.10 245 ASP A O 1
ATOM 1697 N N . ALA A 1 233 ? 50.893 -41.379 -7.257 1.00 17.36 246 ALA A N 1
ATOM 1698 C CA . ALA A 1 233 ? 50.713 -40.564 -8.459 1.00 18.13 246 ALA A CA 1
ATOM 1699 C C . ALA A 1 233 ? 51.989 -39.802 -8.800 1.00 18.95 246 ALA A C 1
ATOM 1700 O O . ALA A 1 233 ? 52.410 -39.760 -9.964 1.00 17.42 246 ALA A O 1
ATOM 1702 N N . PHE A 1 234 ? 52.627 -39.201 -7.791 1.00 15.41 247 PHE A N 1
ATOM 1703 C CA . PHE A 1 234 ? 53.914 -38.568 -8.016 1.00 14.83 247 PHE A CA 1
ATOM 1704 C C . PHE A 1 234 ? 54.891 -39.555 -8.641 1.00 18.53 247 PHE A C 1
ATOM 1705 O O . PHE A 1 234 ? 55.636 -39.202 -9.564 1.00 17.12 247 PHE A O 1
ATOM 1713 N N . ASN A 1 235 ? 54.912 -40.794 -8.139 1.00 15.86 248 ASN A N 1
ATOM 1714 C CA . ASN A 1 235 ? 55.860 -41.780 -8.646 1.00 18.53 248 ASN A CA 1
ATOM 1715 C C . ASN A 1 235 ? 55.574 -42.113 -10.102 1.00 17.53 248 ASN A C 1
ATOM 1716 O O . ASN A 1 235 ? 56.505 -42.309 -10.892 1.00 18.51 248 ASN A O 1
ATOM 1721 N N . ASN A 1 236 ? 54.289 -42.214 -10.465 1.00 18.10 249 ASN A N 1
ATOM 1722 C CA . ASN A 1 236 ? 53.918 -42.522 -11.844 1.00 19.42 249 ASN A CA 1
ATOM 1723 C C . ASN A 1 236 ? 54.234 -41.350 -12.766 1.00 19.07 249 ASN A C 1
ATOM 1724 O O . ASN A 1 236 ? 54.709 -41.547 -13.892 1.00 15.99 249 ASN A O 1
ATOM 1729 N N . TYR A 1 237 ? 53.970 -40.124 -12.300 1.00 18.36 250 TYR A N 1
ATOM 1730 C CA . TYR A 1 237 ? 54.342 -38.932 -13.054 1.00 16.37 250 TYR A CA 1
ATOM 1731 C C . TYR A 1 237 ? 55.840 -38.910 -13.321 1.00 15.32 250 TYR A C 1
ATOM 1732 O O . TYR A 1 237 ? 56.281 -38.641 -14.441 1.00 17.57 250 TYR A O 1
ATOM 1741 N N . ALA A 1 238 ? 56.639 -39.186 -12.292 1.00 17.34 251 ALA A N 1
ATOM 1742 C CA . ALA A 1 238 ? 58.086 -39.063 -12.406 1.00 15.68 251 ALA A CA 1
ATOM 1743 C C . ALA A 1 238 ? 58.704 -40.192 -13.222 1.00 17.15 251 ALA A C 1
ATOM 1744 O O . ALA A 1 238 ? 59.687 -39.960 -13.933 1.00 16.40 251 ALA A O 1
ATOM 1746 N N . ALA A 1 239 ? 58.162 -41.411 -13.130 1.00 16.41 252 ALA A N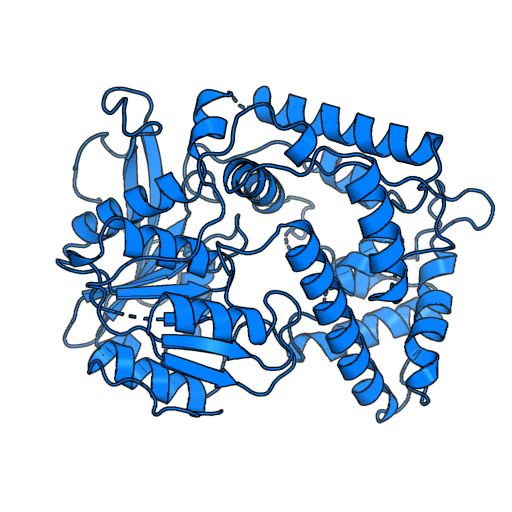 1
ATOM 1747 C CA . ALA A 1 239 ? 58.655 -42.483 -13.988 1.00 19.82 252 ALA A CA 1
ATOM 1748 C C . ALA A 1 239 ? 58.307 -42.209 -15.444 1.00 20.46 252 ALA A C 1
ATOM 1749 O O . ALA A 1 239 ? 59.098 -42.512 -16.344 1.00 23.47 252 ALA A O 1
ATOM 1751 N N . ASP A 1 240 ? 57.135 -41.626 -15.696 1.00 19.59 253 ASP A N 1
ATOM 1752 C CA . ASP A 1 240 ? 56.822 -41.187 -17.049 1.00 19.62 253 ASP A CA 1
ATOM 1753 C C . ASP A 1 240 ? 57.789 -40.106 -17.499 1.00 20.49 253 ASP A C 1
ATOM 1754 O O . ASP A 1 240 ? 58.355 -40.177 -18.600 1.00 17.92 253 ASP A O 1
ATOM 1759 N N . CYS A 1 241 ? 57.978 -39.086 -16.654 1.00 17.55 254 CYS A N 1
ATOM 1760 C CA . CYS A 1 241 ? 58.879 -37.982 -16.980 1.00 19.59 254 CYS A CA 1
ATOM 1761 C C . CYS A 1 241 ? 60.283 -38.480 -17.313 1.00 22.07 254 CYS A C 1
ATOM 1762 O O . CYS A 1 241 ? 60.940 -37.957 -18.229 1.00 16.81 254 CYS A O 1
ATOM 1765 N N . ALA A 1 242 ? 60.764 -39.486 -16.566 1.00 19.07 255 ALA A N 1
ATOM 1766 C CA . ALA A 1 242 ? 62.117 -40.007 -16.739 1.00 19.78 255 ALA A CA 1
ATOM 1767 C C . ALA A 1 242 ? 62.361 -40.574 -18.134 1.00 22.42 255 ALA A C 1
ATOM 1768 O O . ALA A 1 242 ? 63.517 -40.640 -18.568 1.00 20.88 255 ALA A O 1
ATOM 1770 N N . LYS A 1 243 ? 61.311 -40.990 -18.839 1.00 20.98 256 LYS A N 1
ATOM 1771 C CA . LYS A 1 243 ? 61.453 -41.500 -20.198 1.00 22.63 256 LYS A CA 1
ATOM 1772 C C . LYS A 1 243 ? 61.578 -40.391 -21.221 1.00 21.08 256 LYS A C 1
ATOM 1773 O O . LYS A 1 243 ? 61.868 -40.678 -22.383 1.00 25.20 256 LYS A O 1
ATOM 1779 N N . ASN A 1 244 ? 61.326 -39.150 -20.823 1.00 20.66 257 ASN A N 1
ATOM 1780 C CA . ASN A 1 244 ? 61.198 -38.021 -21.729 1.00 21.90 257 ASN A CA 1
ATOM 1781 C C . ASN A 1 244 ? 62.430 -37.135 -21.627 1.00 22.86 257 ASN A C 1
ATOM 1782 O O . ASN A 1 244 ? 62.972 -36.927 -20.532 1.00 20.38 257 ASN A O 1
ATOM 1787 N N . ALA A 1 245 ? 62.840 -36.581 -22.769 1.00 19.51 258 ALA A N 1
ATOM 1788 C CA . ALA A 1 245 ? 64.028 -35.741 -22.815 1.00 20.79 258 ALA A CA 1
ATOM 1789 C C . ALA A 1 245 ? 63.862 -34.516 -21.919 1.00 21.74 258 ALA A C 1
ATOM 1790 O O . ALA A 1 245 ? 62.784 -33.914 -21.847 1.00 21.80 258 ALA A O 1
ATOM 1792 N N . GLY A 1 246 ? 64.944 -34.157 -21.225 1.00 19.81 259 GLY A N 1
ATOM 1793 C CA . GLY A 1 246 ? 64.956 -32.973 -20.388 1.00 22.23 259 GLY A CA 1
ATOM 1794 C C . GLY A 1 246 ? 64.128 -33.046 -19.121 1.00 21.55 259 GLY A C 1
ATOM 1795 O O . GLY A 1 246 ? 63.792 -32.001 -18.555 1.00 22.22 259 GLY A O 1
ATOM 1796 N N . CYS A 1 247 ? 63.783 -34.240 -18.661 1.00 20.23 260 CYS A N 1
ATOM 1797 C CA . CYS A 1 247 ? 62.967 -34.375 -17.465 1.00 20.58 260 CYS A CA 1
ATOM 1798 C C . CYS A 1 247 ? 63.603 -33.582 -16.333 1.00 17.25 260 CYS A C 1
ATOM 1799 O O . CYS A 1 247 ? 64.763 -33.836 -15.987 1.00 17.28 260 CYS A O 1
ATOM 1802 N N . PRO A 1 248 ? 62.907 -32.598 -15.762 1.00 17.39 261 PRO A N 1
ATOM 1803 C CA . PRO A 1 248 ? 63.528 -31.790 -14.701 1.00 19.11 261 PRO A CA 1
ATOM 1804 C C . PRO A 1 248 ? 63.741 -32.561 -13.410 1.00 20.34 261 PRO A C 1
ATOM 1805 O O . PRO A 1 248 ? 64.498 -32.087 -12.549 1.00 19.02 261 PRO A O 1
ATOM 1809 N N . LEU A 1 249 ? 63.129 -33.739 -13.254 1.00 18.73 262 LEU A N 1
ATOM 1810 C CA . LEU A 1 249 ? 63.427 -34.595 -12.112 1.00 21.35 262 LEU A CA 1
ATOM 1811 C C . LEU A 1 249 ? 64.511 -35.630 -12.406 1.00 20.48 262 LEU A C 1
ATOM 1812 O O . LEU A 1 249 ? 64.820 -36.447 -11.532 1.00 19.73 262 LEU A O 1
ATOM 1817 N N . GLY A 1 250 ? 65.090 -35.625 -13.605 1.00 20.35 263 GLY A N 1
ATOM 1818 C CA . GLY A 1 250 ? 66.145 -36.554 -13.950 1.00 21.90 263 GLY A CA 1
ATOM 1819 C C . GLY A 1 250 ? 65.623 -37.843 -14.554 1.00 22.84 263 GLY A C 1
ATOM 1820 O O . GLY A 1 250 ? 64.419 -38.119 -14.594 1.00 19.71 263 GLY A O 1
ATOM 1821 N N . ALA A 1 251 ? 66.563 -38.654 -15.034 1.00 25.63 264 ALA A N 1
ATOM 1822 C CA . ALA A 1 251 ? 66.232 -39.885 -15.743 1.00 24.58 264 ALA A CA 1
ATOM 1823 C C . ALA A 1 251 ? 66.166 -41.104 -14.831 1.00 21.28 264 ALA A C 1
ATOM 1824 O O . ALA A 1 251 ? 65.813 -42.190 -15.298 1.00 23.72 264 ALA A O 1
ATOM 1826 N N . ASP A 1 252 ? 66.486 -40.959 -13.552 1.00 24.77 265 ASP A N 1
ATOM 1827 C CA . ASP A 1 252 ? 66.407 -42.069 -12.608 1.00 22.41 265 ASP A CA 1
ATOM 1828 C C . ASP A 1 252 ? 65.238 -41.835 -11.656 1.00 23.95 265 ASP A C 1
ATOM 1829 O O . ASP A 1 252 ? 65.350 -41.023 -10.723 1.00 21.45 265 ASP A O 1
ATOM 1834 N N . PRO A 1 253 ? 64.103 -42.519 -11.831 1.00 23.37 266 PRO A N 1
ATOM 1835 C CA . PRO A 1 253 ? 62.946 -42.223 -10.972 1.00 24.37 266 PRO A CA 1
ATOM 1836 C C . PRO A 1 253 ? 63.146 -42.607 -9.511 1.00 24.24 266 PRO A C 1
ATOM 1837 O O . PRO A 1 253 ? 62.409 -42.101 -8.659 1.00 24.59 266 PRO A O 1
ATOM 1841 N N . ALA A 1 254 ? 64.120 -43.460 -9.177 1.00 22.53 267 ALA A N 1
ATOM 1842 C CA . ALA A 1 254 ? 64.401 -43.702 -7.765 1.00 22.60 267 ALA A CA 1
ATOM 1843 C C . ALA A 1 254 ? 64.932 -42.445 -7.067 1.00 22.39 267 ALA A C 1
ATOM 1844 O O . ALA A 1 254 ? 64.869 -42.350 -5.835 1.00 22.44 267 ALA A O 1
ATOM 1846 N N . LYS A 1 255 ? 65.443 -41.472 -7.822 1.00 22.41 268 LYS A N 1
ATOM 1847 C CA . LYS A 1 255 ? 65.969 -40.234 -7.260 1.00 21.80 268 LYS A CA 1
ATOM 1848 C C . LYS A 1 255 ? 65.028 -39.040 -7.440 1.00 20.17 268 LYS A C 1
ATOM 1849 O O . LYS A 1 255 ? 65.388 -37.919 -7.068 1.00 20.54 268 LYS A O 1
ATOM 1855 N N . ALA A 1 256 ? 63.825 -39.263 -7.976 1.00 18.26 269 ALA A N 1
ATOM 1856 C CA . ALA A 1 256 ? 62.945 -38.156 -8.345 1.00 21.00 269 ALA A CA 1
ATOM 1857 C C . ALA A 1 256 ? 62.500 -37.340 -7.128 1.00 18.51 269 ALA A C 1
ATOM 1858 O O . ALA A 1 256 ? 62.446 -36.105 -7.189 1.00 17.56 269 ALA A O 1
ATOM 1860 N N . VAL A 1 257 ? 62.176 -38.002 -6.013 1.00 15.99 270 VAL A N 1
ATOM 1861 C CA . VAL A 1 257 ? 61.760 -37.263 -4.819 1.00 18.71 270 VAL A CA 1
ATOM 1862 C C . VAL A 1 257 ? 62.893 -36.367 -4.326 1.00 17.40 270 VAL A C 1
ATOM 1863 O O . VAL A 1 257 ? 62.677 -35.207 -3.960 1.00 16.88 270 VAL A O 1
ATOM 1867 N N . GLU A 1 258 ? 64.122 -36.892 -4.336 1.00 18.00 271 GLU A N 1
ATOM 1868 C CA . GLU A 1 258 ? 65.305 -36.125 -3.957 1.00 19.00 271 GLU A CA 1
ATOM 1869 C C . GLU A 1 258 ? 65.493 -34.905 -4.844 1.00 18.31 271 GLU A C 1
ATOM 1870 O O . GLU A 1 258 ? 65.765 -33.803 -4.354 1.00 18.34 271 GLU A O 1
ATOM 1876 N N . VAL A 1 259 ? 65.464 -35.113 -6.165 1.00 18.11 272 VAL A N 1
ATOM 1877 C CA . VAL A 1 259 ? 65.665 -34.004 -7.101 1.00 19.33 272 VAL A CA 1
ATOM 1878 C C . VAL A 1 259 ? 64.538 -32.984 -6.956 1.00 17.39 272 VAL A C 1
ATOM 1879 O O . VAL A 1 259 ? 64.773 -31.768 -6.976 1.00 17.90 272 VAL A O 1
ATOM 1883 N N . TYR A 1 260 ? 63.302 -33.468 -6.797 1.00 16.60 273 TYR A N 1
ATOM 1884 C CA . TYR A 1 260 ? 62.165 -32.585 -6.545 1.00 16.68 273 TYR A CA 1
ATOM 1885 C C . TYR A 1 260 ? 62.441 -31.676 -5.357 1.00 16.46 273 TYR A C 1
ATOM 1886 O O . TYR A 1 260 ? 62.282 -30.455 -5.445 1.00 15.57 273 TYR A O 1
ATOM 1895 N N . HIS A 1 261 ? 62.914 -32.254 -4.244 1.00 19.33 274 HIS A N 1
ATOM 1896 C CA . HIS A 1 261 ? 63.208 -31.422 -3.080 1.00 19.65 274 HIS A CA 1
ATOM 1897 C C . HIS A 1 261 ? 64.385 -30.491 -3.325 1.00 18.64 274 HIS A C 1
ATOM 1898 O O . HIS A 1 261 ? 64.432 -29.411 -2.728 1.00 15.79 274 HIS A O 1
ATOM 1905 N N . SER A 1 262 ? 65.331 -30.869 -4.195 1.00 16.16 275 SER A N 1
ATOM 1906 C CA . SER A 1 262 ? 66.409 -29.936 -4.530 1.00 18.56 275 SER A CA 1
ATOM 1907 C C . SER A 1 262 ? 65.888 -28.718 -5.290 1.00 17.34 275 SER A C 1
ATOM 1908 O O . SER A 1 262 ? 66.577 -27.696 -5.352 1.00 20.81 275 SER A O 1
ATOM 1911 N N . LEU A 1 263 ? 64.685 -28.804 -5.852 1.00 17.47 276 LEU A N 1
ATOM 1912 C CA . LEU A 1 263 ? 64.056 -27.705 -6.574 1.00 18.17 276 LEU A CA 1
ATOM 1913 C C . LEU A 1 263 ? 63.127 -26.889 -5.691 1.00 17.26 276 LEU A C 1
ATOM 1914 O O . LEU A 1 263 ? 63.082 -25.668 -5.832 1.00 14.59 276 LEU A O 1
ATOM 1919 N N . VAL A 1 264 ? 62.351 -27.527 -4.810 1.00 16.55 277 VAL A N 1
ATOM 1920 C CA . VAL A 1 264 ? 61.400 -26.752 -4.012 1.00 16.55 277 VAL A CA 1
ATOM 1921 C C . VAL A 1 264 ? 61.980 -26.334 -2.657 1.00 15.02 277 VAL A C 1
ATOM 1922 O O . VAL A 1 264 ? 61.602 -25.287 -2.122 1.00 18.47 277 VAL A O 1
ATOM 1926 N N . ASP A 1 265 ? 62.883 -27.118 -2.077 1.00 16.78 278 ASP A N 1
ATOM 1927 C CA . ASP A 1 265 ? 63.391 -26.758 -0.754 1.00 18.01 278 ASP A CA 1
ATOM 1928 C C . ASP A 1 265 ? 64.091 -25.403 -0.732 1.00 19.72 278 ASP A C 1
ATOM 1929 O O . ASP A 1 265 ? 63.933 -24.684 0.274 1.00 20.41 278 ASP A O 1
ATOM 1934 N N . PRO A 1 266 ? 64.848 -24.980 -1.759 1.00 15.77 279 PRO A N 1
ATOM 1935 C CA . PRO A 1 266 ? 65.431 -23.628 -1.710 1.00 19.66 279 PRO A CA 1
ATOM 1936 C C . PRO A 1 266 ? 64.409 -22.508 -1.611 1.00 16.77 279 PRO A C 1
ATOM 1937 O O . PRO A 1 266 ? 64.806 -21.375 -1.301 1.00 20.10 279 PRO A O 1
ATOM 1941 N N . LEU A 1 267 ? 63.117 -22.772 -1.835 1.00 15.93 280 LEU A N 1
ATOM 1942 C CA . LEU A 1 267 ? 62.108 -21.736 -1.604 1.00 16.89 280 LEU A CA 1
ATOM 1943 C C . LEU A 1 267 ? 61.894 -21.434 -0.120 1.00 18.07 280 LEU A C 1
ATOM 1944 O O . LEU A 1 267 ? 61.098 -20.538 0.202 1.00 15.91 280 LEU A O 1
ATOM 1949 N N . VAL A 1 268 ? 62.535 -22.186 0.779 1.00 16.83 281 VAL A N 1
ATOM 1950 C CA . VAL A 1 268 ? 62.500 -21.936 2.219 1.00 17.94 281 VAL A CA 1
ATOM 1951 C C . VAL A 1 268 ? 63.907 -21.559 2.665 1.00 18.48 281 VAL A C 1
ATOM 1952 O O . VAL A 1 268 ? 64.882 -22.223 2.291 1.00 18.49 281 VAL A O 1
ATOM 1956 N N . ASP A 1 269 ? 64.011 -20.506 3.463 1.00 20.21 282 ASP A N 1
ATOM 1957 C CA . ASP A 1 269 ? 65.284 -20.127 4.076 1.00 20.51 282 ASP A CA 1
ATOM 1958 C C . ASP A 1 269 ? 65.827 -21.295 4.902 1.00 24.32 282 ASP A C 1
ATOM 1959 O O . ASP A 1 269 ? 65.177 -21.710 5.878 1.00 20.49 282 ASP A O 1
ATOM 1964 N N . PRO A 1 270 ? 66.999 -21.845 4.566 1.00 24.07 283 PRO A N 1
ATOM 1965 C CA . PRO A 1 270 ? 67.473 -23.042 5.284 1.00 26.08 283 PRO A CA 1
ATOM 1966 C C . PRO A 1 270 ? 67.847 -22.789 6.741 1.00 27.74 283 PRO A C 1
ATOM 1967 O O . PRO A 1 270 ? 68.035 -23.761 7.478 1.00 28.08 283 PRO A O 1
ATOM 1971 N N . ASP A 1 271 ? 67.941 -21.536 7.192 1.00 26.17 284 ASP A N 1
ATOM 1972 C CA . ASP A 1 271 ? 68.235 -21.257 8.595 1.00 27.10 284 ASP A CA 1
ATOM 1973 C C . ASP A 1 271 ? 67.047 -20.711 9.368 1.00 25.86 284 ASP A C 1
ATOM 1974 O O . ASP A 1 271 ? 67.148 -20.550 10.586 1.00 29.57 284 ASP A O 1
ATOM 1979 N N . ASN A 1 272 ? 65.946 -20.403 8.701 1.00 22.71 285 ASN A N 1
ATOM 1980 C CA . ASN A 1 272 ? 64.729 -19.960 9.376 1.00 20.80 285 ASN A CA 1
ATOM 1981 C C . ASN A 1 272 ? 63.559 -20.485 8.562 1.00 24.58 285 ASN A C 1
ATOM 1982 O O . ASN A 1 272 ? 63.191 -19.900 7.528 1.00 22.93 285 ASN A O 1
ATOM 1987 N N . PRO A 1 273 ? 62.933 -21.584 9.000 1.00 24.43 286 PRO A N 1
ATOM 1988 C CA . PRO A 1 273 ? 61.858 -22.195 8.198 1.00 19.97 286 PRO A CA 1
ATOM 1989 C C . PRO A 1 273 ? 60.632 -21.317 8.049 1.00 18.89 286 PRO A C 1
ATOM 1990 O O . PRO A 1 273 ? 59.757 -21.643 7.235 1.00 16.31 286 PRO A O 1
ATOM 1994 N N . ARG A 1 274 ? 60.538 -20.212 8.791 1.00 18.49 287 ARG A N 1
ATOM 1995 C CA . ARG A 1 274 ? 59.420 -19.293 8.612 1.00 20.89 287 ARG A CA 1
ATOM 1996 C C . ARG A 1 274 ? 59.630 -18.315 7.461 1.00 20.63 287 ARG A C 1
ATOM 1997 O O . ARG A 1 274 ? 58.691 -17.594 7.116 1.00 21.75 287 ARG A O 1
ATOM 2005 N N . ILE A 1 275 ? 60.821 -18.264 6.865 1.00 21.56 288 ILE A N 1
ATOM 2006 C CA . ILE A 1 275 ? 61.157 -17.241 5.874 1.00 22.41 288 ILE A CA 1
ATOM 2007 C C . ILE A 1 275 ? 61.031 -17.829 4.478 1.00 18.49 288 ILE A C 1
ATOM 2008 O O . ILE A 1 275 ? 61.710 -18.808 4.142 1.00 16.90 288 ILE A O 1
ATOM 2013 N N . SER A 1 276 ? 60.197 -17.202 3.658 1.00 16.85 289 SER A N 1
ATOM 2014 C CA . SER A 1 276 ? 60.037 -17.601 2.271 1.00 16.09 289 SER A CA 1
ATOM 2015 C C . SER A 1 276 ? 61.123 -16.966 1.407 1.00 18.82 289 SER A C 1
ATOM 2016 O O . SER A 1 276 ? 61.469 -15.796 1.587 1.00 17.41 289 SER A O 1
ATOM 2019 N N . ARG A 1 277 ? 61.665 -17.747 0.468 1.00 15.22 290 ARG A N 1
ATOM 2020 C CA . ARG A 1 277 ? 62.518 -17.246 -0.611 1.00 16.41 290 ARG A CA 1
ATOM 2021 C C . ARG A 1 277 ? 61.830 -17.556 -1.937 1.00 18.24 290 ARG A C 1
ATOM 2022 O O . ARG A 1 277 ? 62.236 -18.483 -2.657 1.00 16.81 290 ARG A O 1
ATOM 2030 N N . PRO A 1 278 ? 60.770 -16.823 -2.280 1.00 17.54 291 PRO A N 1
ATOM 2031 C CA . PRO A 1 278 ? 59.916 -17.266 -3.389 1.00 20.32 291 PRO A CA 1
ATOM 2032 C C . PRO A 1 278 ? 60.641 -17.226 -4.724 1.00 23.96 291 PRO A C 1
ATOM 2033 O O . PRO A 1 278 ? 61.491 -16.366 -4.978 1.00 19.78 291 PRO A O 1
ATOM 2037 N N . ALA A 1 279 ? 60.294 -18.183 -5.582 1.00 18.44 292 ALA A N 1
ATOM 2038 C CA . ALA A 1 279 ? 60.844 -18.173 -6.925 1.00 19.41 292 ALA A CA 1
ATOM 2039 C C . ALA A 1 279 ? 60.226 -17.016 -7.701 1.00 19.19 292 ALA A C 1
ATOM 2040 O O . ALA A 1 279 ? 59.072 -16.643 -7.483 1.00 21.31 292 ALA A O 1
ATOM 2042 N N . ARG A 1 280 ? 61.015 -16.428 -8.594 1.00 21.75 293 ARG A N 1
ATOM 2043 C CA . ARG A 1 280 ? 60.546 -15.284 -9.366 1.00 22.55 293 ARG A CA 1
ATOM 2044 C C . ARG A 1 280 ? 59.403 -15.670 -10.299 1.00 21.33 293 ARG A C 1
ATOM 2045 O O . ARG A 1 280 ? 59.439 -16.711 -10.964 1.00 18.07 293 ARG A O 1
ATOM 2053 N N . THR A 1 281 ? 58.379 -14.822 -10.340 1.00 21.11 294 THR A N 1
ATOM 2054 C CA . THR A 1 281 ? 57.278 -14.946 -11.286 1.00 21.72 294 THR A CA 1
ATOM 2055 C C . THR A 1 281 ? 56.992 -13.574 -11.887 1.00 23.03 294 THR A C 1
ATOM 2056 O O . THR A 1 281 ? 57.414 -12.546 -11.351 1.00 22.45 294 THR A O 1
ATOM 2060 N N . LYS A 1 282 ? 56.252 -13.559 -12.997 1.00 21.85 295 LYS A N 1
ATOM 2061 C CA . LYS A 1 282 ? 55.740 -12.289 -13.510 1.00 21.49 295 LYS A CA 1
ATOM 2062 C C . LYS A 1 282 ? 54.688 -11.712 -12.578 1.00 22.45 295 LYS A C 1
ATOM 2063 O O . LYS A 1 282 ? 54.607 -10.489 -12.414 1.00 20.96 295 LYS A O 1
ATOM 2069 N N . ASP A 1 283 ? 53.885 -12.574 -11.959 1.00 17.21 296 ASP A N 1
ATOM 2070 C CA . ASP A 1 283 ? 53.005 -12.175 -10.871 1.00 18.98 296 ASP A CA 1
ATOM 2071 C C . ASP A 1 283 ? 53.840 -11.583 -9.724 1.00 21.61 296 ASP A C 1
ATOM 2072 O O . ASP A 1 283 ? 54.979 -11.994 -9.504 1.00 18.25 296 ASP A O 1
ATOM 2077 N N . PRO A 1 284 ? 53.321 -10.578 -9.011 1.00 19.20 297 PRO A N 1
ATOM 2078 C CA . PRO A 1 284 ? 54.081 -10.014 -7.872 1.00 22.34 297 PRO A CA 1
ATOM 2079 C C . PRO A 1 284 ? 54.275 -10.974 -6.702 1.00 22.78 297 PRO A C 1
ATOM 2080 O O . PRO A 1 284 ? 55.161 -10.736 -5.869 1.00 19.15 297 PRO A O 1
ATOM 2084 N N . ARG A 1 285 ? 53.483 -12.041 -6.598 1.00 22.22 298 ARG A N 1
ATOM 2085 C CA . ARG A 1 285 ? 53.569 -12.903 -5.421 1.00 21.34 298 ARG A CA 1
ATOM 2086 C C . ARG A 1 285 ? 54.855 -13.713 -5.404 1.00 20.61 298 ARG A C 1
ATOM 2087 O O . ARG A 1 285 ? 55.421 -13.959 -4.333 1.00 21.36 298 ARG A O 1
ATOM 2095 N N . GLY A 1 286 ? 55.331 -14.143 -6.573 1.00 19.94 299 GLY A N 1
ATOM 2096 C CA . GLY A 1 286 ? 56.348 -15.173 -6.614 1.00 20.58 299 GLY A CA 1
ATOM 2097 C C . GLY A 1 286 ? 55.754 -16.499 -6.152 1.00 19.25 299 GLY A C 1
ATOM 2098 O O . GLY A 1 286 ? 54.567 -16.610 -5.843 1.00 15.88 299 GLY A O 1
ATOM 2099 N N . LEU A 1 287 ? 56.607 -17.526 -6.101 1.00 14.34 300 LEU A N 1
ATOM 2100 C CA . LEU A 1 287 ? 56.169 -18.884 -5.777 1.00 18.91 300 LEU A CA 1
ATOM 2101 C C . LEU A 1 287 ? 56.730 -19.304 -4.423 1.00 16.93 300 LEU A C 1
ATOM 2102 O O . LEU A 1 287 ? 57.932 -19.549 -4.302 1.00 14.80 300 LEU A O 1
ATOM 2107 N N . SER A 1 288 ? 55.858 -19.412 -3.423 1.00 15.94 301 SER A N 1
ATOM 2108 C CA . SER A 1 288 ? 56.245 -19.951 -2.120 1.00 17.09 301 SER A CA 1
ATOM 2109 C C . SER A 1 288 ? 56.397 -21.476 -2.166 1.00 15.98 301 SER A C 1
ATOM 2110 O O . SER A 1 288 ? 55.942 -22.154 -3.100 1.00 15.89 301 SER A O 1
ATOM 2113 N N . TYR A 1 289 ? 57.041 -22.019 -1.126 1.00 16.68 302 TYR A N 1
ATOM 2114 C CA . TYR A 1 289 ? 57.142 -23.476 -0.993 1.00 14.91 302 TYR A CA 1
ATOM 2115 C C . TYR A 1 289 ? 55.757 -24.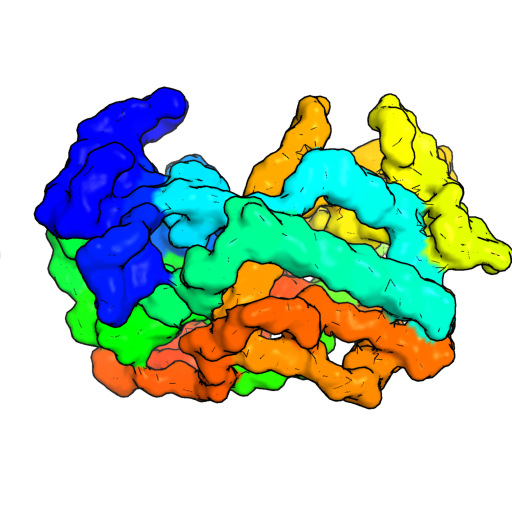115 -0.917 1.00 14.06 302 TYR A C 1
ATOM 2116 O O . TYR A 1 289 ? 55.481 -25.126 -1.584 1.00 15.75 302 TYR A O 1
ATOM 2125 N N . SER A 1 290 ? 54.869 -23.542 -0.101 1.00 16.64 303 SER A N 1
ATOM 2126 C CA . SER A 1 290 ? 53.546 -24.138 0.058 1.00 15.11 303 SER A CA 1
ATOM 2127 C C . SER A 1 290 ? 52.762 -24.108 -1.258 1.00 16.83 303 SER A C 1
ATOM 2128 O O . SER A 1 290 ? 52.061 -25.073 -1.589 1.00 14.75 303 SER A O 1
ATOM 2131 N N . ASP A 1 291 ? 52.889 -23.025 -2.042 1.00 14.67 304 ASP A N 1
ATOM 2132 C CA . ASP A 1 291 ? 52.209 -22.997 -3.338 1.00 15.15 304 ASP A CA 1
ATOM 2133 C C . ASP A 1 291 ? 52.833 -23.997 -4.308 1.00 12.79 304 ASP A C 1
ATOM 2134 O O . ASP A 1 291 ? 52.129 -24.596 -5.127 1.00 17.12 304 ASP A O 1
ATOM 2139 N N . ALA A 1 292 ? 54.152 -24.184 -4.242 1.00 13.91 305 ALA A N 1
ATOM 2140 C CA . ALA A 1 292 ? 54.797 -25.195 -5.082 1.00 14.78 305 ALA A CA 1
ATOM 2141 C C . ALA A 1 292 ? 54.226 -26.583 -4.803 1.00 15.27 305 ALA A C 1
ATOM 2142 O O . ALA A 1 292 ? 53.889 -27.329 -5.732 1.00 16.41 305 ALA A O 1
ATOM 2144 N N . ILE A 1 293 ? 54.089 -26.939 -3.523 1.00 16.92 306 ILE A N 1
ATOM 2145 C CA . ILE A 1 293 ? 53.524 -28.240 -3.164 1.00 15.13 306 ILE A CA 1
ATOM 2146 C C . ILE A 1 293 ? 52.080 -28.342 -3.639 1.00 16.22 306 ILE A C 1
ATOM 2147 O O . ILE A 1 293 ? 51.674 -29.343 -4.243 1.00 15.86 306 ILE A O 1
ATOM 2152 N N . VAL A 1 294 ? 51.284 -27.304 -3.369 1.00 14.11 307 VAL A N 1
ATOM 2153 C CA . VAL A 1 294 ? 49.878 -27.298 -3.776 1.00 17.82 307 VAL A CA 1
ATOM 2154 C C . VAL A 1 294 ? 49.757 -27.396 -5.292 1.00 17.48 307 VAL A C 1
ATOM 2155 O O . VAL A 1 294 ? 48.893 -28.112 -5.818 1.00 15.82 307 VAL A O 1
ATOM 2159 N N . GLY A 1 295 ? 50.612 -26.672 -6.023 1.00 14.65 308 GLY A N 1
ATOM 2160 C CA . GLY A 1 295 ? 50.575 -26.764 -7.474 1.00 13.22 308 GLY A CA 1
ATOM 2161 C C . GLY A 1 295 ? 50.924 -28.153 -7.975 1.00 15.86 308 GLY A C 1
ATOM 2162 O O . GLY A 1 295 ? 50.356 -28.628 -8.961 1.00 14.65 308 GLY A O 1
ATOM 2163 N N . THR A 1 296 ? 51.860 -28.823 -7.293 1.00 14.15 309 THR A N 1
ATOM 2164 C CA . THR A 1 296 ? 52.210 -30.200 -7.628 1.00 14.44 309 THR A CA 1
ATOM 2165 C C . THR A 1 296 ? 51.039 -31.131 -7.374 1.00 17.94 309 THR A C 1
ATOM 2166 O O . THR A 1 296 ? 50.742 -32.014 -8.191 1.00 15.37 309 THR A O 1
ATOM 2170 N N . ILE A 1 297 ? 50.370 -30.950 -6.233 1.00 15.56 310 ILE A N 1
ATOM 2171 C CA . ILE A 1 297 ? 49.205 -31.767 -5.909 1.00 15.95 310 ILE A CA 1
ATOM 2172 C C . ILE A 1 297 ? 48.117 -31.584 -6.958 1.00 18.03 310 ILE A C 1
ATOM 2173 O O . ILE A 1 297 ? 47.525 -32.561 -7.435 1.00 17.58 310 ILE A O 1
ATOM 2186 N N . ALA A 1 299 ? 48.459 -30.822 -10.108 1.00 13.82 312 ALA A N 1
ATOM 2187 C CA . ALA A 1 299 ? 48.828 -31.484 -11.355 1.00 14.56 312 ALA A CA 1
ATOM 2188 C C . ALA A 1 299 ? 48.619 -32.994 -11.275 1.00 18.47 312 ALA A C 1
ATOM 2189 O O . ALA A 1 299 ? 48.341 -33.636 -12.293 1.00 18.24 312 ALA A O 1
ATOM 2191 N N . LEU A 1 300 ? 48.735 -33.580 -10.079 1.00 15.85 313 LEU A N 1
ATOM 2192 C CA . LEU A 1 300 ? 48.619 -35.027 -9.940 1.00 17.21 313 LEU A CA 1
ATOM 2193 C C . LEU A 1 300 ? 47.176 -35.517 -9.949 1.00 17.66 313 LEU A C 1
ATOM 2194 O O . LEU A 1 300 ? 46.948 -36.723 -9.787 1.00 17.83 313 LEU A O 1
ATOM 2199 N N . TYR A 1 301 ? 46.203 -34.622 -10.132 1.00 14.63 314 TYR A N 1
ATOM 2200 C CA . TYR A 1 301 ? 44.818 -35.045 -10.308 1.00 18.54 314 TYR A CA 1
ATOM 2201 C C . TYR A 1 301 ? 44.564 -35.697 -11.663 1.00 20.36 314 TYR A C 1
ATOM 2202 O O . TYR A 1 301 ? 43.591 -36.446 -11.798 1.00 20.05 314 TYR A O 1
ATOM 2211 N N . SER A 1 302 ? 45.408 -35.435 -12.671 1.00 20.33 315 SER A N 1
ATOM 2212 C CA . SER A 1 302 ? 45.126 -35.932 -14.013 1.00 19.49 315 SER A CA 1
ATOM 2213 C C . SER A 1 302 ? 46.409 -35.952 -14.824 1.00 21.10 315 SER A C 1
ATOM 2214 O O . SER A 1 302 ? 47.186 -34.986 -14.744 1.00 15.66 315 SER A O 1
ATOM 2217 N N . PRO A 1 303 ? 46.671 -37.008 -15.610 1.00 21.22 316 PRO A N 1
ATOM 2218 C CA . PRO A 1 303 ? 47.802 -36.953 -16.557 1.00 20.29 316 PRO A CA 1
ATOM 2219 C C . PRO A 1 303 ? 47.699 -35.802 -17.537 1.00 17.44 316 PRO A C 1
ATOM 2220 O O . PRO A 1 303 ? 48.725 -35.403 -18.103 1.00 19.31 316 PRO A O 1
ATOM 2224 N N . ASN A 1 304 ? 46.498 -35.249 -17.750 1.00 15.81 317 ASN A N 1
ATOM 2225 C CA . ASN A 1 304 ? 46.355 -34.059 -18.589 1.00 21.71 317 ASN A CA 1
ATOM 2226 C C . ASN A 1 304 ? 47.116 -32.862 -18.041 1.00 21.82 317 ASN A C 1
ATOM 2227 O O . ASN A 1 304 ? 47.339 -31.897 -18.780 1.00 20.42 317 ASN A O 1
ATOM 2232 N N . LEU A 1 305 ? 47.499 -32.886 -16.763 1.00 18.72 318 LEU A N 1
ATOM 2233 C CA . LEU A 1 305 ? 48.231 -31.782 -16.153 1.00 17.31 318 LEU A CA 1
ATOM 2234 C C . LEU A 1 305 ? 49.701 -32.097 -15.929 1.00 16.29 318 LEU A C 1
ATOM 2235 O O . LEU A 1 305 ? 50.420 -31.251 -15.395 1.00 15.56 318 LEU A O 1
ATOM 2240 N N . TRP A 1 306 ? 50.170 -33.286 -16.320 1.00 14.30 319 TRP A N 1
ATOM 2241 C CA . TRP A 1 306 ? 51.567 -33.646 -16.078 1.00 15.95 319 TRP A CA 1
ATOM 2242 C C . TRP A 1 306 ? 52.530 -32.753 -16.863 1.00 17.33 319 TRP A C 1
ATOM 2243 O O . TRP A 1 306 ? 53.612 -32.407 -16.363 1.00 17.50 319 TRP A O 1
ATOM 2254 N N . GLN A 1 307 ? 52.188 -32.413 -18.110 1.00 15.19 320 GLN A N 1
ATOM 2255 C CA . GLN A 1 307 ? 53.032 -31.492 -18.878 1.00 15.67 320 GLN A CA 1
ATOM 2256 C C . GLN A 1 307 ? 53.221 -30.174 -18.132 1.00 17.22 320 GLN A C 1
ATOM 2257 O O . GLN A 1 307 ? 54.322 -29.612 -18.117 1.00 16.48 320 GLN A O 1
ATOM 2263 N N . HIS A 1 308 ? 52.153 -29.664 -17.511 1.00 17.14 321 HIS A N 1
ATOM 2264 C CA . HIS A 1 308 ? 52.266 -28.428 -16.736 1.00 16.66 321 HIS A CA 1
ATOM 2265 C C . HIS A 1 308 ? 53.184 -28.600 -15.529 1.00 18.84 321 HIS A C 1
ATOM 2266 O O . HIS A 1 308 ? 53.944 -27.684 -15.181 1.00 17.87 321 HIS A O 1
ATOM 2273 N N . LEU A 1 309 ? 53.122 -29.759 -14.862 1.00 18.32 322 LEU A N 1
ATOM 2274 C CA . LEU A 1 309 ? 54.022 -29.986 -13.732 1.00 16.11 322 LEU A CA 1
ATOM 2275 C C . LEU A 1 309 ? 55.468 -30.000 -14.203 1.00 16.85 322 LEU A C 1
ATOM 2276 O O . LEU A 1 309 ? 56.351 -29.411 -13.564 1.00 16.95 322 LEU A O 1
ATOM 2281 N N . THR A 1 310 ? 55.719 -30.650 -15.340 1.00 15.85 323 THR A N 1
ATOM 2282 C CA . THR A 1 310 ? 57.049 -30.652 -15.936 1.00 15.81 323 THR A CA 1
ATOM 2283 C C . THR A 1 310 ? 57.509 -29.238 -16.290 1.00 14.95 323 THR A C 1
ATOM 2284 O O . THR A 1 310 ? 58.648 -28.855 -15.983 1.00 15.24 323 THR A O 1
ATOM 2288 N N . ASP A 1 311 ? 56.639 -28.449 -16.945 1.00 14.18 324 ASP A N 1
ATOM 2289 C CA . ASP A 1 311 ? 56.953 -27.036 -17.186 1.00 15.83 324 ASP A CA 1
ATOM 2290 C C . ASP A 1 311 ? 57.257 -26.317 -15.877 1.00 16.83 324 ASP A C 1
ATOM 2291 O O . ASP A 1 311 ? 58.192 -25.515 -15.800 1.00 17.68 324 ASP A O 1
ATOM 2296 N N . GLY A 1 312 ? 56.449 -26.566 -14.842 1.00 16.47 325 GLY A N 1
ATOM 2297 C CA . GLY A 1 312 ? 56.641 -25.861 -13.585 1.00 17.12 325 GLY A CA 1
ATOM 2298 C C . GLY A 1 312 ? 57.957 -26.211 -12.921 1.00 14.90 325 GLY A C 1
ATOM 2299 O O . GLY A 1 312 ? 58.621 -25.347 -12.338 1.00 18.08 325 GLY A O 1
ATOM 2300 N N . LEU A 1 313 ? 58.364 -27.474 -13.011 1.00 14.76 326 LEU A N 1
ATOM 2301 C CA . LEU A 1 313 ? 59.625 -27.874 -12.400 1.00 13.83 326 LEU A CA 1
ATOM 2302 C C . LEU A 1 313 ? 60.827 -27.434 -13.236 1.00 16.55 326 LEU A C 1
ATOM 2303 O O . LEU A 1 313 ? 61.874 -27.084 -12.673 1.00 15.35 326 LEU A O 1
ATOM 2308 N N . SER A 1 314 ? 60.697 -27.430 -14.566 1.00 15.68 327 SER A N 1
ATOM 2309 C CA . SER A 1 314 ? 61.763 -26.884 -15.404 1.00 17.79 327 SER A CA 1
ATOM 2310 C C . SER A 1 314 ? 61.987 -25.415 -15.099 1.00 20.46 327 SER A C 1
ATOM 2311 O O . SER A 1 314 ? 63.133 -24.959 -15.021 1.00 19.66 327 SER A O 1
ATOM 2314 N N . GLU A 1 315 ? 60.899 -24.659 -14.926 1.00 17.52 328 GLU A N 1
ATOM 2315 C CA . GLU A 1 315 ? 61.020 -23.268 -14.496 1.00 18.62 328 GLU A CA 1
ATOM 2316 C C . GLU A 1 315 ? 61.798 -23.153 -13.185 1.00 22.47 328 GLU A C 1
ATOM 2317 O O . GLU A 1 315 ? 62.603 -22.227 -13.006 1.00 19.81 328 GLU A O 1
ATOM 2323 N N . LEU A 1 316 ? 61.571 -24.087 -12.253 1.00 20.17 329 LEU A N 1
ATOM 2324 C CA . LEU A 1 316 ? 62.224 -24.007 -10.946 1.00 21.25 329 LEU A CA 1
ATOM 2325 C C . LEU A 1 316 ? 63.724 -24.227 -11.051 1.00 22.35 329 LEU A C 1
ATOM 2326 O O . LEU A 1 316 ? 64.484 -23.661 -10.257 1.00 20.29 329 LEU A O 1
ATOM 2331 N N . VAL A 1 317 ? 64.165 -25.060 -12.003 1.00 17.72 330 VAL A N 1
ATOM 2332 C CA . VAL A 1 317 ? 65.596 -25.195 -12.267 1.00 23.97 330 VAL A CA 1
ATOM 2333 C C . VAL A 1 317 ? 66.238 -23.821 -12.457 1.00 26.79 330 VAL A C 1
ATOM 2334 O O . VAL A 1 317 ? 67.337 -23.558 -11.957 1.00 26.65 330 VAL A O 1
ATOM 2338 N N . ASP A 1 318 ? 65.550 -22.914 -13.153 1.00 26.79 331 ASP A N 1
ATOM 2339 C CA . ASP A 1 318 ? 66.015 -21.546 -13.352 1.00 27.50 331 ASP A CA 1
ATOM 2340 C C . ASP A 1 318 ? 65.470 -20.569 -12.310 1.00 28.45 331 ASP A C 1
ATOM 2341 O O . ASP A 1 318 ? 65.453 -19.356 -12.557 1.00 26.17 331 ASP A O 1
ATOM 2346 N N . ASN A 1 319 ? 65.008 -21.061 -11.163 1.00 24.72 332 ASN A N 1
ATOM 2347 C CA . ASN A 1 319 ? 64.475 -20.194 -10.110 1.00 26.35 332 ASN A CA 1
ATOM 2348 C C . ASN A 1 319 ? 63.321 -19.324 -10.616 1.00 25.53 332 ASN A C 1
ATOM 2349 O O . ASN A 1 319 ? 63.227 -18.139 -10.289 1.00 21.97 332 ASN A O 1
ATOM 2354 N N . ARG A 1 320 ? 62.445 -19.909 -11.433 1.00 19.99 333 ARG A N 1
ATOM 2355 C CA . ARG A 1 320 ? 61.194 -19.274 -11.823 1.00 20.46 333 ARG A CA 1
ATOM 2356 C C . ARG A 1 320 ? 60.031 -20.155 -11.376 1.00 18.69 333 ARG A C 1
ATOM 2357 O O . ARG A 1 320 ? 60.185 -21.371 -11.223 1.00 17.52 333 ARG A O 1
ATOM 2365 N N . GLY A 1 321 ? 58.866 -19.542 -11.158 1.00 17.35 334 GLY A N 1
ATOM 2366 C CA . GLY A 1 321 ? 57.754 -20.283 -10.584 1.00 17.15 334 GLY A CA 1
ATOM 2367 C C . GLY A 1 321 ? 56.375 -20.057 -11.180 1.00 17.81 334 GLY A C 1
ATOM 2368 O O . GLY A 1 321 ? 55.370 -20.381 -10.540 1.00 18.03 334 GLY A O 1
ATOM 2369 N N . ASP A 1 322 ? 56.303 -19.540 -12.411 1.00 17.72 335 ASP A N 1
ATOM 2370 C CA . ASP A 1 322 ? 55.021 -19.079 -12.955 1.00 16.30 335 ASP A CA 1
ATOM 2371 C C . ASP A 1 322 ? 54.015 -20.224 -13.116 1.00 15.44 335 ASP A C 1
ATOM 2372 O O . ASP A 1 322 ? 52.845 -20.084 -12.746 1.00 15.17 335 ASP A O 1
ATOM 2377 N N . THR A 1 323 ? 54.438 -21.355 -13.699 1.00 13.93 336 THR A N 1
ATOM 2378 C CA . THR A 1 323 ? 53.475 -22.428 -13.958 1.00 15.03 336 THR A CA 1
ATOM 2379 C C . THR A 1 323 ? 53.000 -23.090 -12.665 1.00 13.20 336 THR A C 1
ATOM 2380 O O . THR A 1 323 ? 51.804 -23.363 -12.509 1.00 15.68 336 THR A O 1
ATOM 2384 N N . LEU A 1 324 ? 53.907 -23.355 -11.719 1.00 15.25 337 LEU A N 1
ATOM 2385 C CA . LEU A 1 324 ? 53.451 -23.919 -10.448 1.00 15.15 337 LEU A CA 1
ATOM 2386 C C . LEU A 1 324 ? 52.526 -22.950 -9.717 1.00 15.11 337 LEU A C 1
ATOM 2387 O O . LEU A 1 324 ? 51.561 -23.384 -9.075 1.00 14.97 337 LEU A O 1
ATOM 2392 N N . LEU A 1 325 ? 52.769 -21.638 -9.839 1.00 15.17 338 LEU A N 1
ATOM 2393 C CA . LEU A 1 325 ? 51.871 -20.669 -9.213 1.00 15.53 338 LEU A CA 1
ATOM 2394 C C . LEU A 1 325 ? 50.485 -20.736 -9.839 1.00 16.76 338 LEU A C 1
ATOM 2395 O O . LEU A 1 325 ? 49.472 -20.693 -9.131 1.00 15.13 338 LEU A O 1
ATOM 2400 N N . ALA A 1 326 ? 50.423 -20.835 -11.172 1.00 15.28 339 ALA A N 1
ATOM 2401 C CA . ALA A 1 326 ? 49.132 -20.926 -11.842 1.00 16.50 339 ALA A CA 1
ATOM 2402 C C . ALA A 1 326 ? 48.412 -22.220 -11.474 1.00 14.36 339 ALA A C 1
ATOM 2403 O O . ALA A 1 326 ? 47.188 -22.224 -11.297 1.00 15.76 339 ALA A O 1
ATOM 2405 N N . LEU A 1 327 ? 49.150 -23.323 -11.344 1.00 14.83 340 LEU A N 1
ATOM 2406 C CA . LEU A 1 327 ? 48.532 -24.567 -10.889 1.00 16.54 340 LEU A CA 1
ATOM 2407 C C . LEU A 1 327 ? 47.968 -24.411 -9.487 1.00 13.13 340 LEU A C 1
ATOM 2408 O O . LEU A 1 327 ? 46.853 -24.854 -9.215 1.00 17.15 340 LEU A O 1
ATOM 2413 N N . ALA A 1 328 ? 48.717 -23.769 -8.584 1.00 15.42 341 ALA A N 1
ATOM 2414 C CA . ALA A 1 328 ? 48.200 -23.554 -7.235 1.00 16.82 341 ALA A CA 1
ATOM 2415 C C . ALA A 1 328 ? 46.971 -22.650 -7.255 1.00 14.24 341 ALA A C 1
ATOM 2416 O O . ALA A 1 328 ? 46.017 -22.883 -6.514 1.00 16.06 341 ALA A O 1
ATOM 2418 N N . ASP A 1 329 ? 46.961 -21.626 -8.120 1.00 16.06 342 ASP A N 1
ATOM 2419 C CA . ASP A 1 329 ? 45.772 -20.781 -8.257 1.00 16.82 342 ASP A CA 1
ATOM 2420 C C . ASP A 1 329 ? 44.578 -21.581 -8.752 1.00 17.46 342 ASP A C 1
ATOM 2421 O O . ASP A 1 329 ? 43.432 -21.314 -8.369 1.00 18.09 342 ASP A O 1
ATOM 2434 N N . TYR A 1 331 ? 44.066 -24.777 -8.147 1.00 15.48 344 TYR A N 1
ATOM 2435 C CA . TYR A 1 331 ? 43.635 -25.525 -6.974 1.00 16.03 344 TYR A CA 1
ATOM 2436 C C . TYR A 1 331 ? 42.813 -24.643 -6.033 1.00 21.28 344 TYR A C 1
ATOM 2437 O O . TYR A 1 331 ? 41.739 -25.045 -5.577 1.00 18.52 344 TYR A O 1
ATOM 2454 N N . ARG A 1 333 ? 41.291 -21.864 -6.728 1.00 18.61 346 ARG A N 1
ATOM 2455 C CA . ARG A 1 333 ? 40.276 -21.115 -7.470 1.00 18.34 346 ARG A CA 1
ATOM 2456 C C . ARG A 1 333 ? 40.424 -19.608 -7.234 1.00 22.17 346 ARG A C 1
ATOM 2457 O O . ARG A 1 333 ? 39.465 -18.900 -6.918 1.00 20.43 346 ARG A O 1
ATOM 2465 N N . ARG A 1 334 ? 41.648 -19.120 -7.395 1.00 17.41 347 ARG A N 1
ATOM 2466 C CA . ARG A 1 334 ? 41.929 -17.689 -7.402 1.00 21.34 347 ARG A CA 1
ATOM 2467 C C . ARG A 1 334 ? 42.002 -17.242 -8.859 1.00 19.65 347 ARG A C 1
ATOM 2468 O O . ARG A 1 334 ? 42.826 -17.757 -9.623 1.00 19.29 347 ARG A O 1
ATOM 2476 N N . ASP A 1 335 ? 41.135 -16.306 -9.251 1.00 19.31 348 ASP A N 1
ATOM 2477 C CA . ASP A 1 335 ? 41.075 -15.897 -10.650 1.00 21.36 348 ASP A CA 1
ATOM 2478 C C . ASP A 1 335 ? 42.145 -14.839 -10.949 1.00 26.04 348 ASP A C 1
ATOM 2479 O O . ASP A 1 335 ? 42.907 -14.412 -10.072 1.00 23.02 348 ASP A O 1
ATOM 2484 N N . SER A 1 336 ? 42.190 -14.392 -12.213 1.00 27.88 349 SER A N 1
ATOM 2485 C CA . SER A 1 336 ? 43.236 -13.485 -12.682 1.00 26.75 349 SER A CA 1
ATOM 2486 C C . SER A 1 336 ? 43.151 -12.097 -12.059 1.00 29.50 349 SER A C 1
ATOM 2487 O O . SER A 1 336 ? 44.100 -11.319 -12.201 1.00 30.17 349 SER A O 1
ATOM 2490 N N . HIS A 1 337 ? 42.061 -11.767 -11.367 1.00 25.91 350 HIS A N 1
ATOM 2491 C CA . HIS A 1 337 ? 41.976 -10.511 -10.636 1.00 30.76 350 HIS A CA 1
ATOM 2492 C C . HIS A 1 337 ? 42.246 -10.689 -9.148 1.00 31.38 350 HIS A C 1
ATOM 2493 O O . HIS A 1 337 ? 42.009 -9.758 -8.365 1.00 24.30 350 HIS A O 1
ATOM 2500 N N . GLY A 1 338 ? 42.751 -11.859 -8.744 1.00 24.96 351 GLY A N 1
ATOM 2501 C CA . GLY A 1 338 ? 43.037 -12.113 -7.349 1.00 22.91 351 GLY A CA 1
ATOM 2502 C C . GLY A 1 338 ? 41.828 -12.414 -6.497 1.00 22.61 351 GLY A C 1
ATOM 2503 O O . GLY A 1 338 ? 41.937 -12.389 -5.270 1.00 21.26 351 GLY A O 1
ATOM 2504 N N . ARG A 1 339 ? 40.677 -12.697 -7.097 1.00 20.43 352 ARG A N 1
ATOM 2505 C CA . ARG A 1 339 ? 39.477 -13.015 -6.335 1.00 19.84 352 ARG A CA 1
ATOM 2506 C C . ARG A 1 339 ? 39.340 -14.527 -6.187 1.00 22.72 352 ARG A C 1
ATOM 2507 O O . ARG A 1 339 ? 39.469 -15.271 -7.166 1.00 18.56 352 ARG A O 1
ATOM 2515 N N . TYR A 1 340 ? 39.091 -14.977 -4.962 1.00 20.81 353 TYR A N 1
ATOM 2516 C CA . TYR A 1 340 ? 38.836 -16.387 -4.701 1.00 20.25 353 TYR A CA 1
ATOM 2517 C C . TYR A 1 340 ? 37.342 -16.638 -4.760 1.00 19.57 353 TYR A C 1
ATOM 2518 O O . TYR A 1 340 ? 36.553 -15.831 -4.255 1.00 19.66 353 TYR A O 1
ATOM 2527 N N . ASN A 1 341 ? 36.944 -17.769 -5.348 1.00 18.87 354 ASN A N 1
ATOM 2528 C CA . ASN A 1 341 ? 35.575 -18.190 -5.088 1.00 21.55 354 ASN A CA 1
ATOM 2529 C C . ASN A 1 341 ? 35.527 -18.813 -3.686 1.00 21.55 354 ASN A C 1
ATOM 2530 O O . ASN A 1 341 ? 36.547 -18.919 -2.994 1.00 20.75 354 ASN A O 1
ATOM 2535 N N . ASN A 1 342 ? 34.341 -19.219 -3.237 1.00 16.54 355 ASN A N 1
ATOM 2536 C CA . ASN A 1 342 ? 34.183 -19.634 -1.850 1.00 19.76 355 ASN A CA 1
ATOM 2537 C C . ASN A 1 342 ? 34.411 -21.127 -1.639 1.00 20.88 355 ASN A C 1
ATOM 2538 O O . ASN A 1 342 ? 34.120 -21.630 -0.546 1.00 18.71 355 ASN A O 1
ATOM 2543 N N . SER A 1 343 ? 34.968 -21.838 -2.635 1.00 17.03 356 SER A N 1
ATOM 2544 C CA . SER A 1 343 ? 35.091 -23.292 -2.513 1.00 21.18 356 SER A CA 1
ATOM 2545 C C . SER A 1 343 ? 35.974 -23.688 -1.329 1.00 17.75 356 SER A C 1
ATOM 2546 O O . SER A 1 343 ? 35.635 -24.611 -0.577 1.00 20.20 356 SER A O 1
ATOM 2549 N N . GLY A 1 344 ? 37.089 -22.980 -1.120 1.00 19.63 357 GLY A N 1
ATOM 2550 C CA . GLY A 1 344 ? 37.962 -23.302 0.006 1.00 19.64 357 GLY A CA 1
ATOM 2551 C C . GLY A 1 344 ? 37.275 -23.170 1.355 1.00 18.40 357 GLY A C 1
ATOM 2552 O O . GLY A 1 344 ? 37.375 -24.055 2.212 1.00 17.45 357 GLY A O 1
ATOM 2553 N N . ASP A 1 345 ? 36.566 -22.060 1.569 1.00 19.31 358 ASP A N 1
ATOM 2554 C CA . ASP A 1 345 ? 35.909 -21.855 2.858 1.00 18.60 358 ASP A CA 1
ATOM 2555 C C . ASP A 1 345 ? 34.750 -22.835 3.043 1.00 20.12 358 ASP A C 1
ATOM 2556 O O . ASP A 1 345 ? 34.565 -23.392 4.131 1.00 18.44 358 ASP A O 1
ATOM 2561 N N . ALA A 1 346 ? 33.957 -23.057 1.992 1.00 18.29 359 ALA A N 1
ATOM 2562 C CA . ALA A 1 346 ? 32.879 -24.037 2.081 1.00 19.32 359 ALA A CA 1
ATOM 2563 C C . ALA A 1 346 ? 33.421 -25.441 2.337 1.00 17.99 359 ALA A C 1
ATOM 2564 O O . ALA A 1 346 ? 32.864 -26.193 3.143 1.00 21.13 359 ALA A O 1
ATOM 2566 N N . ARG A 1 347 ? 34.512 -25.809 1.665 1.00 18.12 360 ARG A N 1
ATOM 2567 C CA . ARG A 1 347 ? 35.066 -27.152 1.818 1.00 20.69 360 ARG A CA 1
ATOM 2568 C C . ARG A 1 347 ? 35.381 -27.453 3.281 1.00 17.64 360 ARG A C 1
ATOM 2569 O O . ARG A 1 347 ? 35.017 -28.511 3.806 1.00 17.77 360 ARG A O 1
ATOM 2577 N N . VAL A 1 348 ? 36.041 -26.517 3.963 1.00 18.58 361 VAL A N 1
ATOM 2578 C CA . VAL A 1 348 ? 36.340 -26.699 5.380 1.00 19.81 361 VAL A CA 1
ATOM 2579 C C . VAL A 1 348 ? 35.050 -26.818 6.194 1.00 17.96 361 VAL A C 1
ATOM 2580 O O . VAL A 1 348 ? 34.864 -27.768 6.967 1.00 16.98 361 VAL A O 1
ATOM 2584 N N . ALA A 1 349 ? 34.141 -25.855 6.025 1.00 16.60 362 ALA A N 1
ATOM 2585 C CA . ALA A 1 349 ? 32.948 -25.799 6.868 1.00 21.23 362 ALA A CA 1
ATOM 2586 C C . ALA A 1 349 ? 32.105 -27.061 6.726 1.00 20.05 362 ALA A C 1
ATOM 2587 O O . ALA A 1 349 ? 31.526 -27.546 7.706 1.00 20.79 362 ALA A O 1
ATOM 2589 N N . ILE A 1 350 ? 32.029 -27.611 5.514 1.00 21.65 363 ILE A N 1
ATOM 2590 C CA . ILE A 1 350 ? 31.271 -28.843 5.298 1.00 19.68 363 ILE A CA 1
ATOM 2591 C C . ILE A 1 350 ? 32.022 -30.037 5.876 1.00 17.39 363 ILE A C 1
ATOM 2592 O O . ILE A 1 350 ? 31.439 -30.890 6.561 1.00 17.90 363 ILE A O 1
ATOM 2597 N N . ASN A 1 351 ? 33.326 -30.129 5.597 1.00 18.63 364 ASN A N 1
ATOM 2598 C CA . ASN A 1 351 ? 34.098 -31.264 6.096 1.00 16.73 364 ASN A CA 1
ATOM 2599 C C . ASN A 1 351 ? 34.054 -31.340 7.616 1.00 20.60 364 ASN A C 1
ATOM 2600 O O . ASN A 1 351 ? 34.049 -32.438 8.190 1.00 22.12 364 ASN A O 1
ATOM 2605 N N . CYS A 1 352 ? 34.025 -30.181 8.285 1.00 17.62 365 CYS A N 1
ATOM 2606 C CA . CYS A 1 352 ? 34.149 -30.158 9.731 1.00 16.34 365 CYS A CA 1
ATOM 2607 C C . CYS A 1 352 ? 32.887 -30.633 10.433 1.00 19.92 365 CYS A C 1
ATOM 2608 O O . CYS A 1 352 ? 32.957 -30.984 11.619 1.00 19.51 365 CYS A O 1
ATOM 2611 N N . VAL A 1 353 ? 31.741 -30.657 9.750 1.00 17.85 366 VAL A N 1
ATOM 2612 C CA . VAL A 1 353 ? 30.515 -31.161 10.364 1.00 19.98 366 VAL A CA 1
ATOM 2613 C C . VAL A 1 353 ? 30.133 -32.540 9.857 1.00 21.45 366 VAL A C 1
ATOM 2614 O O . VAL A 1 353 ? 29.186 -33.134 10.388 1.00 20.98 366 VAL A O 1
ATOM 2618 N N . ASP A 1 354 ? 30.854 -33.091 8.874 1.00 18.22 367 ASP A N 1
ATOM 2619 C CA . ASP A 1 354 ? 30.476 -34.395 8.338 1.00 19.55 367 ASP A CA 1
ATOM 2620 C C . ASP A 1 354 ? 31.016 -35.575 9.143 1.00 19.80 367 ASP A C 1
ATOM 2621 O O . ASP A 1 354 ? 30.633 -36.710 8.849 1.00 18.18 367 ASP A O 1
ATOM 2626 N N . GLN A 1 355 ? 31.877 -35.357 10.133 1.00 19.69 368 GLN A N 1
ATOM 2627 C CA . GLN A 1 355 ? 32.351 -36.433 11.001 1.00 18.99 368 GLN A CA 1
ATOM 2628 C C . GLN A 1 355 ? 33.034 -35.813 12.224 1.00 22.84 368 GLN A C 1
ATOM 2629 O O . GLN A 1 355 ? 33.411 -34.638 12.194 1.00 20.28 368 GLN A O 1
ATOM 2635 N N . PRO A 1 356 ? 33.195 -36.582 13.306 1.00 24.34 369 PRO A N 1
ATOM 2636 C CA . PRO A 1 356 ? 33.935 -36.076 14.479 1.00 23.67 369 PRO A CA 1
ATOM 2637 C C . PRO A 1 356 ? 35.362 -35.710 14.113 1.00 24.84 369 PRO A C 1
ATOM 2638 O O . PRO A 1 356 ? 36.091 -36.505 13.492 1.00 24.45 369 PRO A O 1
ATOM 2642 N N . PRO A 1 357 ? 35.793 -34.504 14.465 1.00 25.35 370 PRO A N 1
ATOM 2643 C CA . PRO A 1 357 ? 37.171 -34.099 14.185 1.00 25.05 370 PRO A CA 1
ATOM 2644 C C . PRO A 1 357 ? 38.173 -34.859 15.040 1.00 24.52 370 PRO A C 1
ATOM 2645 O O . PRO A 1 357 ? 37.856 -35.395 16.102 1.00 25.95 370 PRO A O 1
ATOM 2649 N N . VAL A 1 358 ? 39.405 -34.909 14.549 1.00 23.61 371 VAL A N 1
ATOM 2650 C CA . VAL A 1 358 ? 40.515 -35.453 15.321 1.00 22.06 371 VAL A CA 1
ATOM 2651 C C . VAL A 1 358 ? 41.037 -34.354 16.242 1.00 24.83 371 VAL A C 1
ATOM 2652 O O . VAL A 1 358 ? 41.489 -33.306 15.773 1.00 25.58 371 VAL A O 1
ATOM 2656 N N . THR A 1 359 ? 40.968 -34.587 17.558 1.00 26.80 372 THR A N 1
ATOM 2657 C CA . THR A 1 359 ? 41.434 -33.623 18.545 1.00 24.88 372 THR A CA 1
ATOM 2658 C C . THR A 1 359 ? 42.621 -34.104 19.367 1.00 25.40 372 THR A C 1
ATOM 2659 O O . THR A 1 359 ? 43.206 -33.296 20.093 1.00 26.24 372 THR A O 1
ATOM 2663 N N . ASP A 1 360 ? 42.993 -35.379 19.285 1.00 22.45 373 ASP A N 1
ATOM 2664 C CA . ASP A 1 360 ? 44.065 -35.919 20.113 1.00 25.35 373 ASP A CA 1
ATOM 2665 C C . ASP A 1 360 ? 45.434 -35.527 19.550 1.00 27.31 373 ASP A C 1
ATOM 2666 O O . ASP A 1 360 ? 45.761 -35.874 18.412 1.00 21.87 373 ASP A O 1
ATOM 2671 N N . ARG A 1 361 ? 46.251 -34.845 20.365 1.00 26.59 374 ARG A N 1
ATOM 2672 C CA . ARG A 1 361 ? 47.547 -34.351 19.894 1.00 25.51 374 ARG A CA 1
ATOM 2673 C C . ARG A 1 361 ? 48.466 -35.495 19.479 1.00 22.10 374 ARG A C 1
ATOM 2674 O O . ARG A 1 361 ? 49.128 -35.415 18.441 1.00 19.29 374 ARG A O 1
ATOM 2682 N N . ASP A 1 362 ? 48.513 -36.573 20.269 1.00 20.23 375 ASP A N 1
ATOM 2683 C CA . ASP A 1 362 ? 49.382 -37.697 19.934 1.00 23.26 375 ASP A CA 1
ATOM 2684 C C . ASP A 1 362 ? 49.009 -38.320 18.597 1.00 21.21 375 ASP A C 1
ATOM 2685 O O . ASP A 1 362 ? 49.888 -38.735 17.835 1.00 25.26 375 ASP A O 1
ATOM 2690 N N . LYS A 1 363 ? 47.713 -38.435 18.309 1.00 21.02 376 LYS A N 1
ATOM 2691 C CA . LYS A 1 363 ? 47.311 -39.038 17.044 1.00 24.33 376 LYS A CA 1
ATOM 2692 C C . LYS A 1 363 ? 47.770 -38.175 15.876 1.00 24.11 376 LYS A C 1
ATOM 2693 O O . LYS A 1 363 ? 48.256 -38.691 14.863 1.00 20.88 376 LYS A O 1
ATOM 2699 N N . VAL A 1 364 ? 47.652 -36.855 16.026 1.00 21.03 377 VAL A N 1
ATOM 2700 C CA . VAL A 1 364 ? 48.050 -35.920 14.980 1.00 19.97 377 VAL A CA 1
ATOM 2701 C C . VAL A 1 364 ? 49.563 -35.947 14.783 1.00 20.47 377 VAL A C 1
ATOM 2702 O O . VAL A 1 364 ? 50.053 -35.969 13.646 1.00 21.61 377 VAL A O 1
ATOM 2706 N N . ILE A 1 365 ? 50.329 -35.971 15.880 1.00 20.75 378 ILE A N 1
ATOM 2707 C CA . ILE A 1 365 ? 51.784 -36.063 15.769 1.00 20.49 378 ILE A CA 1
ATOM 2708 C C . ILE A 1 365 ? 52.179 -37.376 15.108 1.00 21.35 378 ILE A C 1
ATOM 2709 O O . ILE A 1 365 ? 53.029 -37.407 14.209 1.00 21.04 378 ILE A O 1
ATOM 2714 N N . ASP A 1 366 ? 51.559 -38.484 15.528 1.00 20.48 379 ASP A N 1
ATOM 2715 C CA . ASP A 1 366 ? 51.861 -39.767 14.896 1.00 20.69 379 ASP A CA 1
ATOM 2716 C C . ASP A 1 366 ? 51.454 -39.781 13.423 1.00 17.94 379 ASP A C 1
ATOM 2717 O O . ASP A 1 366 ? 52.121 -40.414 12.598 1.00 19.19 379 ASP A O 1
ATOM 2722 N N . GLU A 1 367 ? 50.353 -39.111 13.074 1.00 19.93 380 GLU A N 1
ATOM 2723 C CA . GLU A 1 367 ? 49.965 -39.037 11.666 1.00 20.92 380 GLU A CA 1
ATOM 2724 C C . GLU A 1 367 ? 51.035 -38.339 10.830 1.00 18.07 380 GLU A C 1
ATOM 2725 O O . GLU A 1 367 ? 51.366 -38.786 9.724 1.00 15.81 380 GLU A O 1
ATOM 2731 N N . ASP A 1 368 ? 51.585 -37.236 11.345 1.00 17.54 381 ASP A N 1
ATOM 2732 C CA . ASP A 1 368 ? 52.649 -36.541 10.630 1.00 17.72 381 ASP A CA 1
ATOM 2733 C C . ASP A 1 368 ? 53.898 -37.408 10.510 1.00 20.44 381 ASP A C 1
ATOM 2734 O O . ASP A 1 368 ? 54.570 -37.400 9.469 1.00 19.23 381 ASP A O 1
ATOM 2739 N N . ARG A 1 369 ? 54.243 -38.145 11.572 1.00 19.29 382 ARG A N 1
ATOM 2740 C CA . ARG A 1 369 ? 55.403 -39.029 11.504 1.00 19.09 382 ARG A CA 1
ATOM 2741 C C . ARG A 1 369 ? 55.247 -40.034 10.372 1.00 18.11 382 ARG A C 1
ATOM 2742 O O . ARG A 1 369 ? 56.185 -40.263 9.597 1.00 18.64 382 ARG A O 1
ATOM 2750 N N . ARG A 1 370 ? 54.053 -40.606 10.234 1.00 19.07 383 ARG A N 1
ATOM 2751 C CA . ARG A 1 370 ? 53.812 -41.606 9.200 1.00 19.63 383 ARG A CA 1
ATOM 2752 C C . ARG A 1 370 ? 53.698 -40.965 7.821 1.00 21.13 383 ARG A C 1
ATOM 2753 O O . ARG A 1 370 ? 54.218 -41.506 6.838 1.00 21.90 383 ARG A O 1
ATOM 2761 N N . ALA A 1 371 ? 53.016 -39.817 7.726 1.00 17.89 384 ALA A N 1
ATOM 2762 C CA . ALA A 1 371 ? 52.852 -39.159 6.434 1.00 16.88 384 ALA A CA 1
ATOM 2763 C C . ALA A 1 371 ? 54.202 -38.816 5.819 1.00 18.79 384 ALA A C 1
ATOM 2764 O O . ALA A 1 371 ? 54.388 -38.936 4.603 1.00 18.75 384 ALA A O 1
ATOM 2766 N N . ARG A 1 372 ? 55.156 -38.392 6.648 1.00 17.16 385 ARG A N 1
ATOM 2767 C CA . ARG A 1 372 ? 56.475 -38.038 6.144 1.00 19.07 385 ARG A CA 1
ATOM 2768 C C . ARG A 1 372 ? 57.151 -39.225 5.476 1.00 20.19 385 ARG A C 1
ATOM 2769 O O . ARG A 1 372 ? 57.916 -39.040 4.523 1.00 22.03 385 ARG A O 1
ATOM 2777 N N . GLU A 1 373 ? 56.901 -40.444 5.975 1.00 16.44 386 GLU A N 1
ATOM 2778 C CA . GLU A 1 373 ? 57.476 -41.647 5.386 1.00 19.26 386 GLU A CA 1
ATOM 2779 C C . GLU A 1 373 ? 56.674 -42.124 4.187 1.00 19.26 386 GLU A C 1
ATOM 2780 O O . GLU A 1 373 ? 57.247 -42.661 3.240 1.00 19.92 386 GLU A O 1
ATOM 2786 N N . ILE A 1 374 ? 55.355 -41.941 4.221 1.00 17.22 387 ILE A N 1
ATOM 2787 C CA . ILE A 1 374 ? 54.476 -42.442 3.174 1.00 18.58 387 ILE A CA 1
ATOM 2788 C C . ILE A 1 374 ? 54.545 -41.560 1.927 1.00 22.68 387 ILE A C 1
ATOM 2789 O O . ILE A 1 374 ? 54.495 -42.059 0.790 1.00 18.25 387 ILE A O 1
ATOM 2794 N N . ALA A 1 375 ? 54.670 -40.245 2.120 1.00 18.47 388 ALA A N 1
ATOM 2795 C CA . ALA A 1 375 ? 54.620 -39.257 1.040 1.00 19.01 388 ALA A CA 1
ATOM 2796 C C . ALA A 1 375 ? 55.760 -38.256 1.205 1.00 14.51 388 ALA A C 1
ATOM 2797 O O . ALA A 1 375 ? 55.532 -37.078 1.501 1.00 16.80 388 ALA A O 1
ATOM 2799 N N . PRO A 1 376 ? 57.007 -38.695 1.032 1.00 17.08 389 PRO A N 1
ATOM 2800 C CA . PRO A 1 376 ? 58.128 -37.766 1.236 1.00 17.87 389 PRO A CA 1
ATOM 2801 C C . PRO A 1 376 ? 58.144 -36.587 0.253 1.00 19.60 389 PRO A C 1
ATOM 2802 O O . PRO A 1 376 ? 58.727 -35.549 0.588 1.00 18.78 389 PRO A O 1
ATOM 2806 N N . PHE A 1 377 ? 57.478 -36.678 -0.914 1.00 16.64 390 PHE A N 1
ATOM 2807 C CA . PHE A 1 377 ? 57.500 -35.547 -1.848 1.00 18.66 390 PHE A CA 1
ATOM 2808 C C . PHE A 1 377 ? 56.900 -34.293 -1.218 1.00 19.91 390 PHE A C 1
ATOM 2809 O O . PHE A 1 377 ? 57.347 -33.175 -1.508 1.00 20.76 390 PHE A O 1
ATOM 2825 N N . SER A 1 379 ? 56.686 -33.442 2.209 1.00 23.02 392 SER A N 1
ATOM 2826 C CA . SER A 1 379 ? 57.096 -33.087 3.556 1.00 23.54 392 SER A CA 1
ATOM 2827 C C . SER A 1 379 ? 58.500 -32.498 3.505 1.00 21.44 392 SER A C 1
ATOM 2828 O O . SER A 1 379 ? 59.328 -32.896 2.683 1.00 20.15 392 SER A O 1
ATOM 2831 N N . TYR A 1 380 ? 58.750 -31.524 4.373 1.00 18.56 393 TYR A N 1
ATOM 2832 C CA . TYR A 1 380 ? 59.987 -30.755 4.358 1.00 19.75 393 TYR A CA 1
ATOM 2833 C C . TYR A 1 380 ? 60.790 -31.042 5.620 1.00 20.09 393 TYR A C 1
ATOM 2834 O O . TYR A 1 380 ? 60.233 -31.071 6.724 1.00 18.65 393 TYR A O 1
ATOM 2843 N N . GLY A 1 381 ? 62.096 -31.242 5.450 1.00 18.83 394 GLY A N 1
ATOM 2844 C CA . GLY A 1 381 ? 62.966 -31.451 6.598 1.00 15.79 394 GLY A CA 1
ATOM 2845 C C . GLY A 1 381 ? 62.643 -32.749 7.321 1.00 19.36 394 GLY A C 1
ATOM 2846 O O . GLY A 1 381 ? 62.224 -33.739 6.723 1.00 19.86 394 GLY A O 1
ATOM 2847 N N . LYS A 1 382 ? 62.827 -32.736 8.636 1.00 18.70 395 LYS A N 1
ATOM 2848 C CA . LYS A 1 382 ? 62.696 -33.925 9.460 1.00 21.75 395 LYS A CA 1
ATOM 2849 C C . LYS A 1 382 ? 61.491 -33.810 10.387 1.00 21.15 395 LYS A C 1
ATOM 2850 O O . LYS A 1 382 ? 61.023 -32.715 10.719 1.00 23.00 395 LYS A O 1
ATOM 2856 N N . PHE A 1 383 ? 60.986 -34.973 10.791 1.00 20.81 396 PHE A N 1
ATOM 2857 C CA . PHE A 1 383 ? 59.997 -35.053 11.854 1.00 20.12 396 PHE A CA 1
ATOM 2858 C C . PHE A 1 383 ? 60.485 -34.273 13.071 1.00 21.19 396 PHE A C 1
ATOM 2859 O O . PHE A 1 383 ? 61.639 -34.415 13.482 1.00 19.04 396 PHE A O 1
ATOM 2867 N N . THR A 1 384 ? 59.621 -33.407 13.615 1.00 19.30 397 THR A N 1
ATOM 2868 C CA . THR A 1 384 ? 59.998 -32.548 14.737 1.00 18.10 397 THR A CA 1
ATOM 2869 C C . THR A 1 384 ? 59.509 -33.056 16.091 1.00 19.29 397 THR A C 1
ATOM 2870 O O . THR A 1 384 ? 59.979 -32.565 17.121 1.00 19.74 397 THR A O 1
ATOM 2874 N N . GLY A 1 385 ? 58.586 -34.015 16.120 1.00 21.81 398 GLY A N 1
ATOM 2875 C CA . GLY A 1 385 ? 57.928 -34.419 17.348 1.00 17.63 398 GLY A CA 1
ATOM 2876 C C . GLY A 1 385 ? 56.672 -33.638 17.653 1.00 21.16 398 GLY A C 1
ATOM 2877 O O . GLY A 1 385 ? 56.011 -33.922 18.659 1.00 20.81 398 GLY A O 1
ATOM 2878 N N . ASP A 1 386 ? 56.330 -32.654 16.823 1.00 20.17 399 ASP A N 1
ATOM 2879 C CA . ASP A 1 386 ? 55.121 -31.864 16.995 1.00 15.62 399 ASP A CA 1
ATOM 2880 C C . ASP A 1 386 ? 54.480 -31.672 15.627 1.00 17.71 399 ASP A C 1
ATOM 2881 O O . ASP A 1 386 ? 55.153 -31.742 14.591 1.00 18.59 399 ASP A O 1
ATOM 2886 N N . ALA A 1 387 ? 53.166 -31.446 15.632 1.00 16.47 400 ALA A N 1
ATOM 2887 C CA . ALA A 1 387 ? 52.425 -31.163 14.411 1.00 16.45 400 ALA A CA 1
ATOM 2888 C C . ALA A 1 387 ? 51.150 -30.447 14.802 1.00 17.16 400 ALA A C 1
ATOM 2889 O O . ALA A 1 387 ? 50.669 -30.631 15.928 1.00 18.85 400 ALA A O 1
ATOM 2891 N N . PRO A 1 388 ? 50.594 -29.615 13.922 1.00 14.15 401 PRO A N 1
ATOM 2892 C CA . PRO A 1 388 ? 49.404 -28.840 14.281 1.00 14.60 401 PRO A CA 1
ATOM 2893 C C . PRO A 1 388 ? 48.124 -29.646 14.148 1.00 17.55 401 PRO A C 1
ATOM 2894 O O . PRO A 1 388 ? 47.984 -30.510 13.278 1.00 17.80 401 PRO A O 1
ATOM 2898 N N . LEU A 1 389 ? 47.177 -29.345 15.032 1.00 18.27 402 LEU A N 1
ATOM 2899 C CA . LEU A 1 389 ? 45.830 -29.873 14.873 1.00 18.85 402 LEU A CA 1
ATOM 2900 C C . LEU A 1 389 ? 45.189 -29.263 13.629 1.00 20.88 402 LEU A C 1
ATOM 2901 O O . LEU A 1 389 ? 45.495 -28.135 13.249 1.00 21.25 402 LEU A O 1
ATOM 2906 N N . GLY A 1 390 ? 44.287 -30.017 12.988 1.00 17.79 403 GLY A N 1
ATOM 2907 C CA . GLY A 1 390 ? 43.564 -29.484 11.847 1.00 20.61 403 GLY A CA 1
ATOM 2908 C C . GLY A 1 390 ? 42.477 -28.493 12.245 1.00 23.81 403 GLY A C 1
ATOM 2909 O O . GLY A 1 390 ? 42.099 -28.376 13.413 1.00 22.87 403 GLY A O 1
ATOM 2910 N N . THR A 1 391 ? 41.954 -27.791 11.231 1.00 24.68 404 THR A N 1
ATOM 2911 C CA . THR A 1 391 ? 40.969 -26.737 11.457 1.00 20.78 404 THR A CA 1
ATOM 2912 C C . THR A 1 391 ? 39.741 -27.254 12.193 1.00 21.54 404 THR A C 1
ATOM 2913 O O . THR A 1 391 ? 39.129 -26.525 12.986 1.00 20.24 404 THR A O 1
ATOM 2917 N N . CYS A 1 392 ? 39.344 -28.497 11.922 1.00 19.76 405 CYS A N 1
ATOM 2918 C CA . CYS A 1 392 ? 38.096 -29.006 12.479 1.00 18.45 405 CYS A CA 1
ATOM 2919 C C . CYS A 1 392 ? 38.201 -29.256 13.972 1.00 21.49 405 CYS A C 1
ATOM 2920 O O . CYS A 1 392 ? 37.173 -29.305 14.658 1.00 20.29 405 CYS A O 1
ATOM 2923 N N . ALA A 1 393 ? 39.418 -29.412 14.498 1.00 23.73 406 ALA A N 1
ATOM 2924 C CA . ALA A 1 393 ? 39.579 -29.568 15.939 1.00 20.64 406 ALA A CA 1
ATOM 2925 C C . ALA A 1 393 ? 39.109 -28.337 16.701 1.00 22.86 406 ALA A C 1
ATOM 2926 O O . ALA A 1 393 ? 38.790 -28.437 17.887 1.00 25.09 406 ALA A O 1
ATOM 2928 N N . PHE A 1 394 ? 39.042 -27.183 16.046 1.00 24.33 407 PHE A N 1
ATOM 2929 C CA . PHE A 1 394 ? 38.591 -25.953 16.679 1.00 25.30 407 PHE A CA 1
ATOM 2930 C C . PHE A 1 394 ? 37.188 -25.561 16.236 1.00 26.46 407 PHE A C 1
ATOM 2931 O O . PHE A 1 394 ? 36.763 -24.434 16.507 1.00 24.58 407 PHE A O 1
ATOM 2939 N N . TRP A 1 395 ? 36.470 -26.448 15.539 1.00 22.47 408 TRP A N 1
ATOM 2940 C CA . TRP A 1 395 ? 35.192 -26.061 14.957 1.00 21.39 408 TRP A CA 1
ATOM 2941 C C . TRP A 1 395 ? 34.162 -25.812 16.061 1.00 24.60 408 TRP A C 1
ATOM 2942 O O . TRP A 1 395 ? 34.061 -26.595 17.011 1.00 22.51 408 TRP A O 1
ATOM 2953 N N . PRO A 1 396 ? 33.377 -24.740 15.961 1.00 21.09 409 PRO A N 1
ATOM 2954 C CA . PRO A 1 396 ? 32.480 -24.343 17.055 1.00 20.71 409 PRO A CA 1
ATOM 2955 C C . PRO A 1 396 ? 31.111 -25.006 17.022 1.00 27.71 409 PRO A C 1
ATOM 2956 O O . PRO A 1 396 ? 30.232 -24.621 17.803 1.00 25.45 409 PRO A O 1
ATOM 2960 N N . VAL A 1 397 ? 30.924 -25.999 16.163 1.00 20.50 410 VAL A N 1
ATOM 2961 C CA . VAL A 1 397 ? 29.603 -26.541 15.901 1.00 19.33 410 VAL A CA 1
ATOM 2962 C C . VAL A 1 397 ? 29.776 -28.044 15.664 1.00 26.80 410 VAL A C 1
ATOM 2963 O O . VAL A 1 397 ? 30.766 -28.461 15.038 1.00 22.29 410 VAL A O 1
ATOM 2967 N N . PRO A 1 398 ? 28.902 -28.897 16.208 1.00 24.42 411 PRO A N 1
ATOM 2968 C CA . PRO A 1 398 ? 29.226 -30.332 16.316 1.00 20.31 411 PRO A CA 1
ATOM 2969 C C . PRO A 1 398 ? 28.951 -31.080 15.020 1.00 25.56 411 PRO A C 1
ATOM 2970 O O . PRO A 1 398 ? 28.227 -30.585 14.141 1.00 21.22 411 PRO A O 1
ATOM 2974 N N . PRO A 1 399 ? 29.503 -32.287 14.872 1.00 18.99 412 PRO A N 1
ATOM 2975 C CA . PRO A 1 399 ? 29.257 -33.067 13.657 1.00 21.77 412 PRO A CA 1
ATOM 2976 C C . PRO A 1 399 ? 27.809 -33.504 13.564 1.00 21.58 412 PRO A C 1
ATOM 2977 O O . PRO A 1 399 ? 27.154 -33.784 14.569 1.00 21.12 412 PRO A O 1
ATOM 2981 N N . THR A 1 400 ? 27.306 -33.554 12.333 1.00 21.80 413 THR A N 1
ATOM 2982 C CA . THR A 1 400 ? 25.948 -34.020 12.075 1.00 21.97 413 THR A CA 1
ATOM 2983 C C . THR A 1 400 ? 25.940 -35.381 11.381 1.00 22.26 413 THR A C 1
ATOM 2984 O O . THR A 1 400 ? 24.871 -35.878 11.004 1.00 21.03 413 THR A O 1
ATOM 2988 N N . SER A 1 401 ? 27.105 -36.007 11.230 1.00 18.53 414 SER A N 1
ATOM 2989 C CA . SER A 1 401 ? 27.203 -37.379 10.748 1.00 20.51 414 SER A CA 1
ATOM 2990 C C . SER A 1 401 ? 28.288 -38.073 11.550 1.00 24.07 414 SER A C 1
ATOM 2991 O O . SER A 1 401 ? 29.187 -37.421 12.088 1.00 19.47 414 SER A O 1
ATOM 2994 N N . GLN A 1 402 ? 28.181 -39.402 11.642 1.00 22.65 415 GLN A N 1
ATOM 2995 C CA . GLN A 1 402 ? 29.122 -40.254 12.348 1.00 22.12 415 GLN A CA 1
ATOM 2996 C C . GLN A 1 402 ? 29.550 -41.375 11.412 1.00 23.90 415 GLN A C 1
ATOM 2997 O O . GLN A 1 402 ? 28.712 -41.923 10.689 1.00 22.32 415 GLN A O 1
ATOM 3003 N N . PRO A 1 403 ? 30.831 -41.737 11.401 1.00 23.45 416 PRO A N 1
ATOM 3004 C CA . PRO A 1 403 ? 31.278 -42.815 10.509 1.00 19.25 416 PRO A CA 1
ATOM 3005 C C . PRO A 1 403 ? 30.530 -44.114 10.780 1.00 25.39 416 PRO A C 1
ATOM 3006 O O . PRO A 1 403 ? 30.266 -44.482 11.930 1.00 23.59 416 PRO A O 1
ATOM 3010 N N . HIS A 1 404 ? 30.191 -44.809 9.700 1.00 20.39 417 HIS A N 1
ATOM 3011 C CA . HIS A 1 404 ? 29.414 -46.037 9.766 1.00 22.69 417 HIS A CA 1
ATOM 3012 C C . HIS A 1 404 ? 29.402 -46.623 8.366 1.00 25.82 417 HIS A C 1
ATOM 3013 O O . HIS A 1 404 ? 29.600 -45.904 7.381 1.00 22.38 417 HIS A O 1
ATOM 3020 N N . ALA A 1 405 ? 29.187 -47.931 8.281 1.00 24.24 418 ALA A N 1
ATOM 3021 C CA . ALA A 1 405 ? 29.091 -48.568 6.974 1.00 22.74 418 ALA A CA 1
ATOM 3022 C C . ALA A 1 405 ? 27.723 -48.277 6.382 1.00 20.95 418 ALA A C 1
ATOM 3023 O O . ALA A 1 405 ? 26.719 -48.253 7.098 1.00 26.11 418 ALA A O 1
ATOM 3025 N N . VAL A 1 406 ? 27.683 -48.015 5.075 1.00 22.48 419 VAL A N 1
ATOM 3026 C CA . VAL A 1 406 ? 26.407 -47.713 4.436 1.00 23.65 419 VAL A CA 1
ATOM 3027 C C . VAL A 1 406 ? 25.471 -48.901 4.600 1.00 21.86 419 VAL A C 1
ATOM 3028 O O . VAL A 1 406 ? 25.821 -50.039 4.263 1.00 23.53 419 VAL A O 1
ATOM 3032 N N . SER A 1 407 ? 24.276 -48.644 5.121 1.00 23.47 420 SER A N 1
ATOM 3033 C CA . SER A 1 407 ? 23.252 -49.676 5.270 1.00 25.84 420 SER A CA 1
ATOM 3034 C C . SER A 1 407 ? 21.984 -49.194 4.577 1.00 21.86 420 SER A C 1
ATOM 3035 O O . SER A 1 407 ? 21.237 -48.378 5.125 1.00 19.42 420 SER A O 1
ATOM 3038 N N . ALA A 1 408 ? 21.734 -49.706 3.378 1.00 21.19 421 ALA A N 1
ATOM 3039 C CA . ALA A 1 408 ? 20.541 -49.350 2.607 1.00 24.56 421 ALA A CA 1
ATOM 3040 C C . ALA A 1 408 ? 20.051 -50.598 1.898 1.00 22.09 421 ALA A C 1
ATOM 3041 O O . ALA A 1 408 ? 20.201 -50.741 0.679 1.00 21.28 421 ALA A O 1
ATOM 3043 N N . PRO A 1 409 ? 19.447 -51.532 2.640 1.00 24.46 422 PRO A N 1
ATOM 3044 C CA . PRO A 1 409 ? 19.154 -52.856 2.057 1.00 24.31 422 PRO A CA 1
ATOM 3045 C C . PRO A 1 409 ? 18.172 -52.830 0.891 1.00 22.05 422 PRO A C 1
ATOM 3046 O O . PRO A 1 409 ? 18.281 -53.655 -0.024 1.00 24.42 422 PRO A O 1
ATOM 3050 N N . GLY A 1 410 ? 17.211 -51.934 0.877 1.00 25.54 423 GLY A N 1
ATOM 3051 C CA . GLY A 1 410 ? 16.357 -52.026 -0.292 1.00 25.40 423 GLY A CA 1
ATOM 3052 C C . GLY A 1 410 ? 16.862 -51.354 -1.554 1.00 26.01 423 GLY A C 1
ATOM 3053 O O . GLY A 1 410 ? 16.149 -51.351 -2.561 1.00 25.87 423 GLY A O 1
ATOM 3054 N N . LEU A 1 411 ? 18.069 -50.794 -1.540 1.00 22.81 424 LEU A N 1
ATOM 3055 C CA . LEU A 1 411 ? 18.510 -49.914 -2.618 1.00 18.51 424 LEU A CA 1
ATOM 3056 C C . LEU A 1 411 ? 18.674 -50.675 -3.927 1.00 21.57 424 LEU A C 1
ATOM 3057 O O . LEU A 1 411 ? 19.233 -51.774 -3.971 1.00 20.59 424 LEU A O 1
ATOM 3062 N N . VAL A 1 412 ? 18.214 -50.055 -5.003 1.00 21.44 425 VAL A N 1
ATOM 3063 C CA . VAL A 1 412 ? 18.416 -50.530 -6.369 1.00 23.75 425 VAL A CA 1
ATOM 3064 C C . VAL A 1 412 ? 19.909 -50.763 -6.605 1.00 21.25 425 VAL A C 1
ATOM 3065 O O . VAL A 1 412 ? 20.741 -50.137 -5.933 1.00 21.35 425 VAL A O 1
ATOM 3069 N N . PRO A 1 413 ? 20.310 -51.664 -7.507 1.00 20.13 426 PRO A N 1
ATOM 3070 C CA . PRO A 1 413 ? 21.736 -51.759 -7.849 1.00 21.63 426 PRO A CA 1
ATOM 3071 C C . PRO A 1 413 ? 22.285 -50.416 -8.325 1.00 23.44 426 PRO A C 1
ATOM 3072 O O . PRO A 1 413 ? 21.627 -49.680 -9.067 1.00 22.77 426 PRO A O 1
ATOM 3076 N N . THR A 1 414 ? 23.499 -50.097 -7.870 1.00 21.32 427 THR A N 1
ATOM 3077 C CA . THR A 1 414 ? 24.199 -48.864 -8.221 1.00 22.08 427 THR A CA 1
ATOM 3078 C C . THR A 1 414 ? 25.578 -49.219 -8.767 1.00 22.02 427 THR A C 1
ATOM 3079 O O . THR A 1 414 ? 26.043 -50.358 -8.641 1.00 23.88 427 THR A O 1
ATOM 3083 N N . VAL A 1 415 ? 26.239 -48.243 -9.391 1.00 20.26 428 VAL A N 1
ATOM 3084 C CA . VAL A 1 415 ? 27.560 -48.442 -9.988 1.00 19.01 428 VAL A CA 1
ATOM 3085 C C . VAL A 1 415 ? 28.556 -47.517 -9.297 1.00 20.30 428 VAL A C 1
ATOM 3086 O O . VAL A 1 415 ? 28.375 -46.294 -9.295 1.00 20.86 428 VAL A O 1
ATOM 3090 N N . VAL A 1 416 ? 29.605 -48.093 -8.721 1.00 19.85 429 VAL A N 1
ATOM 3091 C CA . VAL A 1 416 ? 30.726 -47.332 -8.178 1.00 20.78 429 VAL A CA 1
ATOM 3092 C C . VAL A 1 416 ? 31.867 -47.434 -9.177 1.00 21.04 429 VAL A C 1
ATOM 3093 O O . VAL A 1 416 ? 32.288 -48.544 -9.522 1.00 22.56 429 VAL A O 1
ATOM 3097 N N . VAL A 1 417 ? 32.365 -46.287 -9.650 1.00 19.00 430 VAL A N 1
ATOM 3098 C CA . VAL A 1 417 ? 33.504 -46.242 -10.562 1.00 16.38 430 VAL A CA 1
ATOM 3099 C C . VAL A 1 417 ? 34.751 -45.899 -9.757 1.00 19.14 430 VAL A C 1
ATOM 3100 O O . VAL A 1 417 ? 34.773 -44.902 -9.022 1.00 19.50 430 VAL A O 1
ATOM 3104 N N . SER A 1 418 ? 35.794 -46.710 -9.898 1.00 16.82 431 SER A N 1
ATOM 3105 C CA . SER A 1 418 ? 36.986 -46.553 -9.078 1.00 18.81 431 SER A CA 1
ATOM 3106 C C . SER A 1 418 ? 38.223 -46.691 -9.948 1.00 19.47 431 SER A C 1
ATOM 3107 O O . SER A 1 418 ? 38.332 -47.645 -10.725 1.00 18.73 431 SER A O 1
ATOM 3110 N N . THR A 1 419 ? 39.148 -45.741 -9.826 1.00 16.80 432 THR A N 1
ATOM 3111 C CA . THR A 1 419 ? 40.342 -45.709 -10.658 1.00 17.19 432 THR A CA 1
ATOM 3112 C C . THR A 1 419 ? 41.523 -46.289 -9.888 1.00 18.91 432 THR A C 1
ATOM 3113 O O . THR A 1 419 ? 41.727 -45.961 -8.713 1.00 18.21 432 THR A O 1
ATOM 3117 N N . THR A 1 420 ? 42.300 -47.155 -10.560 1.00 18.60 433 THR A N 1
ATOM 3118 C CA . THR A 1 420 ? 43.256 -48.012 -9.850 1.00 21.66 433 THR A CA 1
ATOM 3119 C C . THR A 1 420 ? 44.321 -47.215 -9.110 1.00 20.59 433 THR A C 1
ATOM 3120 O O . THR A 1 420 ? 44.786 -47.651 -8.048 1.00 23.66 433 THR A O 1
ATOM 3124 N N . HIS A 1 421 ? 44.745 -46.072 -9.649 1.00 19.66 434 HIS A N 1
ATOM 3125 C CA . HIS A 1 421 ? 45.734 -45.233 -8.969 1.00 21.70 434 HIS A CA 1
ATOM 3126 C C . HIS A 1 421 ? 45.218 -43.814 -8.807 1.00 19.95 434 HIS A C 1
ATOM 3127 O O . HIS A 1 421 ? 45.963 -42.841 -8.974 1.00 19.75 434 HIS A O 1
ATOM 3134 N N . ASP A 1 422 ? 43.930 -43.691 -8.474 1.00 18.78 435 ASP A N 1
ATOM 3135 C CA . ASP A 1 422 ? 43.317 -42.428 -8.095 1.00 16.89 435 ASP A CA 1
ATOM 3136 C C . ASP A 1 422 ? 44.016 -41.881 -6.851 1.00 18.48 435 ASP A C 1
ATOM 3137 O O . ASP A 1 422 ? 44.023 -42.551 -5.805 1.00 19.58 435 ASP A O 1
ATOM 3142 N N . PRO A 1 423 ? 44.603 -40.671 -6.911 1.00 18.94 436 PRO A N 1
ATOM 3143 C CA . PRO A 1 423 ? 45.294 -40.120 -5.728 1.00 18.58 436 PRO A CA 1
ATOM 3144 C C . PRO A 1 423 ? 44.353 -39.583 -4.658 1.00 18.64 436 PRO A C 1
ATOM 3145 O O . PRO A 1 423 ? 44.663 -39.675 -3.467 1.00 18.41 436 PRO A O 1
ATOM 3149 N N . ALA A 1 424 ? 43.210 -39.016 -5.052 1.00 16.66 437 ALA A N 1
ATOM 3150 C CA . ALA A 1 424 ? 42.376 -38.318 -4.076 1.00 17.52 437 ALA A CA 1
ATOM 3151 C C . ALA A 1 424 ? 41.356 -39.232 -3.400 1.00 21.17 437 ALA A C 1
ATOM 3152 O O . ALA A 1 424 ? 41.066 -39.060 -2.208 1.00 17.96 437 ALA A O 1
ATOM 3154 N N . THR A 1 425 ? 40.783 -40.185 -4.138 1.00 17.52 438 THR A N 1
ATOM 3155 C CA . THR A 1 425 ? 39.905 -41.210 -3.571 1.00 18.96 438 THR A CA 1
ATOM 3156 C C . THR A 1 425 ? 40.414 -42.544 -4.085 1.00 17.81 438 THR A C 1
ATOM 3157 O O . THR A 1 425 ? 39.980 -43.003 -5.150 1.00 16.66 438 THR A O 1
ATOM 3161 N N . PRO A 1 426 ? 41.320 -43.200 -3.348 1.00 17.82 439 PRO A N 1
ATOM 3162 C CA . PRO A 1 426 ? 42.004 -44.387 -3.878 1.00 18.80 439 PRO A CA 1
ATOM 3163 C C . PRO A 1 426 ? 41.059 -45.513 -4.272 1.00 20.15 439 PRO A C 1
ATOM 3164 O O . PRO A 1 426 ? 39.896 -45.574 -3.861 1.00 16.85 439 PRO A O 1
ATOM 3168 N N . TYR A 1 427 ? 41.609 -46.416 -5.091 1.00 20.27 440 TYR A N 1
ATOM 3169 C CA . TYR A 1 427 ? 40.854 -47.526 -5.666 1.00 19.79 440 TYR A CA 1
ATOM 3170 C C . TYR A 1 427 ? 40.090 -48.309 -4.606 1.00 18.23 440 TYR A C 1
ATOM 3171 O O . TYR A 1 427 ? 38.889 -48.570 -4.754 1.00 20.43 440 TYR A O 1
ATOM 3180 N N . LYS A 1 428 ? 40.783 -48.727 -3.543 1.00 15.85 441 LYS A N 1
ATOM 3181 C CA . LYS A 1 428 ? 40.162 -49.635 -2.577 1.00 21.08 441 LYS A CA 1
ATOM 3182 C C . LYS A 1 428 ? 38.954 -49.003 -1.891 1.00 20.78 441 LYS A C 1
ATOM 3183 O O . LYS A 1 428 ? 38.003 -49.710 -1.534 1.00 18.38 441 LYS A O 1
ATOM 3189 N N . ALA A 1 429 ? 38.958 -47.681 -1.709 1.00 16.79 442 ALA A N 1
ATOM 3190 C CA . ALA A 1 429 ? 37.779 -47.022 -1.155 1.00 19.04 442 ALA A CA 1
ATOM 3191 C C . ALA A 1 429 ? 36.548 -47.266 -2.027 1.00 17.55 442 ALA A C 1
ATOM 3192 O O . ALA A 1 429 ? 35.436 -47.391 -1.508 1.00 19.97 442 ALA A O 1
ATOM 3194 N N . GLY A 1 430 ? 36.731 -47.350 -3.348 1.00 18.06 443 GLY A N 1
ATOM 3195 C CA . GLY A 1 430 ? 35.618 -47.697 -4.223 1.00 17.00 443 GLY A CA 1
ATOM 3196 C C . GLY A 1 430 ? 35.170 -49.138 -4.068 1.00 20.20 443 GLY A C 1
ATOM 3197 O O . GLY A 1 430 ? 33.968 -49.440 -4.114 1.00 18.19 443 GLY A O 1
ATOM 3198 N N . VAL A 1 431 ? 36.126 -50.052 -3.901 1.00 19.95 444 VAL A N 1
ATOM 3199 C CA . VAL A 1 431 ? 35.782 -51.443 -3.626 1.00 22.36 444 VAL A CA 1
ATOM 3200 C C . VAL A 1 431 ? 34.949 -51.537 -2.350 1.00 23.18 444 VAL A C 1
ATOM 3201 O O . VAL A 1 431 ? 33.908 -52.206 -2.307 1.00 21.41 444 VAL A O 1
ATOM 3205 N N . ASP A 1 432 ? 35.386 -50.845 -1.295 1.00 20.05 445 ASP A N 1
ATOM 3206 C CA . ASP A 1 432 ? 34.665 -50.893 -0.028 1.00 23.48 445 ASP A CA 1
ATOM 3207 C C . ASP A 1 432 ? 33.286 -50.265 -0.142 1.00 19.80 445 ASP A C 1
ATOM 3208 O O . ASP A 1 432 ? 32.313 -50.804 0.394 1.00 19.24 445 ASP A O 1
ATOM 3213 N N . LEU A 1 433 ? 33.176 -49.123 -0.832 1.00 18.95 446 LEU A N 1
ATOM 3214 C CA . LEU A 1 433 ? 31.867 -48.489 -0.950 1.00 21.39 446 LEU A CA 1
ATOM 3215 C C . LEU A 1 433 ? 30.904 -49.369 -1.739 1.00 20.40 446 LEU A C 1
ATOM 3216 O O . LEU A 1 433 ? 29.730 -49.495 -1.366 1.00 19.58 446 LEU A O 1
ATOM 3221 N N . ALA A 1 434 ? 31.381 -49.982 -2.833 1.00 16.92 447 ALA A N 1
ATOM 3222 C CA . ALA A 1 434 ? 30.521 -50.868 -3.619 1.00 20.32 447 ALA A CA 1
ATOM 3223 C C . ALA A 1 434 ? 30.067 -52.068 -2.791 1.00 20.78 447 ALA A C 1
ATOM 3224 O O . ALA A 1 434 ? 28.924 -52.514 -2.916 1.00 19.87 447 ALA A O 1
ATOM 3226 N N . ASN A 1 435 ? 30.955 -52.599 -1.941 1.00 22.14 448 ASN A N 1
ATOM 3227 C CA . ASN A 1 435 ? 30.579 -53.672 -1.021 1.00 20.84 448 ASN A CA 1
ATOM 3228 C C . ASN A 1 435 ? 29.464 -53.236 -0.079 1.00 20.47 448 ASN A C 1
ATOM 3229 O O . ASN A 1 435 ? 28.495 -53.973 0.134 1.00 23.05 448 ASN A O 1
ATOM 3234 N N . GLN A 1 436 ? 29.595 -52.045 0.518 1.00 19.45 449 GLN A N 1
ATOM 3235 C CA . GLN A 1 436 ? 28.582 -51.587 1.460 1.00 19.85 449 GLN A CA 1
ATOM 3236 C C . GLN A 1 436 ? 27.249 -51.344 0.762 1.00 23.64 449 GLN A C 1
ATOM 3237 O O . GLN A 1 436 ? 26.184 -51.611 1.333 1.00 22.30 449 GLN A O 1
ATOM 3243 N N . LEU A 1 437 ? 27.283 -50.855 -0.474 1.00 19.33 450 LEU A N 1
ATOM 3244 C CA . LEU A 1 437 ? 26.047 -50.625 -1.212 1.00 22.38 450 LEU A CA 1
ATOM 3245 C C . LEU A 1 437 ? 25.501 -51.892 -1.859 1.00 20.47 450 LEU A C 1
ATOM 3246 O O . LEU A 1 437 ? 24.389 -51.855 -2.395 1.00 23.31 450 LEU A O 1
ATOM 3251 N N . ARG A 1 438 ? 26.249 -52.997 -1.827 1.00 22.81 451 ARG A N 1
ATOM 3252 C CA . ARG A 1 438 ? 25.904 -54.202 -2.587 1.00 26.17 451 ARG A CA 1
ATOM 3253 C C . ARG A 1 438 ? 25.697 -53.858 -4.060 1.00 24.91 451 ARG A C 1
ATOM 3254 O O . ARG A 1 438 ? 24.816 -54.396 -4.735 1.00 25.57 451 ARG A O 1
ATOM 3262 N N . GLY A 1 439 ? 26.503 -52.922 -4.558 1.00 27.61 452 GLY A N 1
ATOM 3263 C CA . GLY A 1 439 ? 26.407 -52.467 -5.926 1.00 20.97 452 GLY A CA 1
ATOM 3264 C C . GLY A 1 439 ? 27.507 -53.051 -6.789 1.00 24.22 452 GLY A C 1
ATOM 3265 O O . GLY A 1 439 ? 28.236 -53.963 -6.393 1.00 19.11 452 GLY A O 1
ATOM 3266 N N . SER A 1 440 ? 27.635 -52.497 -7.990 1.00 20.53 453 SER A N 1
ATOM 3267 C CA . SER A 1 440 ? 28.642 -52.966 -8.928 1.00 21.91 453 SER A CA 1
ATOM 3268 C C . SER A 1 440 ? 29.870 -52.070 -8.881 1.00 24.11 453 SER A C 1
ATOM 3269 O O . SER A 1 440 ? 29.766 -50.858 -8.696 1.00 25.31 453 SER A O 1
ATOM 3272 N N . LEU A 1 441 ? 31.036 -52.676 -9.065 1.00 25.71 454 LEU A N 1
ATOM 3273 C CA . LEU A 1 441 ? 32.304 -51.962 -9.136 1.00 24.15 454 LEU A CA 1
ATOM 3274 C C . LEU A 1 441 ? 32.803 -51.953 -10.576 1.00 24.98 454 LEU A C 1
ATOM 3275 O O . LEU A 1 441 ? 33.076 -53.013 -11.147 1.00 25.44 454 LEU A O 1
ATOM 3280 N N . LEU A 1 442 ? 32.946 -50.762 -11.148 1.00 22.17 455 LEU A N 1
ATOM 3281 C CA . LEU A 1 442 ? 33.524 -50.593 -12.475 1.00 19.49 455 LEU A CA 1
ATOM 3282 C C . LEU A 1 442 ? 34.923 -50.020 -12.309 1.00 20.72 455 LEU A C 1
ATOM 3283 O O . LEU A 1 442 ? 35.090 -48.935 -11.738 1.00 20.82 455 LEU A O 1
ATOM 3288 N N . THR A 1 443 ? 35.919 -50.739 -12.808 1.00 18.97 456 THR A N 1
ATOM 3289 C CA . THR A 1 443 ? 37.312 -50.370 -12.613 1.00 23.68 456 THR A CA 1
ATOM 3290 C C . THR A 1 443 ? 37.847 -49.613 -13.825 1.00 27.57 456 THR A C 1
ATOM 3291 O O . THR A 1 443 ? 37.615 -50.005 -14.974 1.00 24.35 456 THR A O 1
ATOM 3295 N N . PHE A 1 444 ? 38.571 -48.526 -13.558 1.00 23.36 457 PHE A N 1
ATOM 3296 C CA . PHE A 1 444 ? 39.314 -47.803 -14.584 1.00 23.97 457 PHE A CA 1
ATOM 3297 C C . PHE A 1 444 ? 40.791 -47.795 -14.210 1.00 21.67 457 PHE A C 1
ATOM 3298 O O . PHE A 1 444 ? 41.165 -47.303 -13.139 1.00 21.37 457 PHE A O 1
ATOM 3306 N N . ASP A 1 445 ? 41.623 -48.324 -15.101 1.00 21.11 458 ASP A N 1
ATOM 3307 C CA . ASP A 1 445 ? 43.066 -48.374 -14.899 1.00 21.19 458 ASP A CA 1
ATOM 3308 C C . ASP A 1 445 ? 43.653 -47.027 -15.301 1.00 22.45 458 ASP A C 1
ATOM 3309 O O . ASP A 1 445 ? 43.634 -46.671 -16.482 1.00 22.44 458 ASP A O 1
ATOM 3314 N N . GLY A 1 446 ? 44.169 -46.273 -14.330 1.00 22.80 459 GLY A N 1
ATOM 3315 C CA . GLY A 1 446 ? 44.679 -44.937 -14.615 1.00 19.31 459 GLY A CA 1
ATOM 3316 C C . GLY A 1 446 ? 45.204 -44.283 -13.351 1.00 22.82 459 GLY A C 1
ATOM 3317 O O . GLY A 1 446 ? 45.050 -44.802 -12.238 1.00 21.31 459 GLY A O 1
ATOM 3318 N N . THR A 1 447 ? 45.844 -4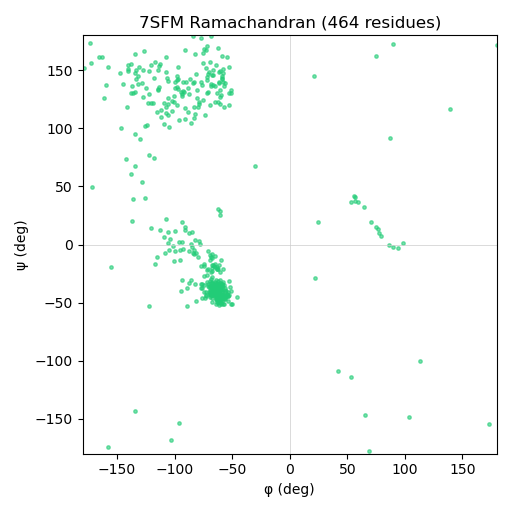3.129 -13.542 1.00 22.54 460 THR A N 1
ATOM 3319 C CA . THR A 1 447 ? 46.412 -42.337 -12.445 1.00 21.15 460 THR A CA 1
ATOM 3320 C C . THR A 1 447 ? 45.766 -40.956 -12.498 1.00 17.03 460 THR A C 1
ATOM 3321 O O . THR A 1 447 ? 46.362 -39.977 -12.954 1.00 20.96 460 THR A O 1
ATOM 3325 N N . GLN A 1 448 ? 44.530 -40.889 -12.018 1.00 18.14 461 GLN A N 1
ATOM 3326 C CA . GLN A 1 448 ? 43.710 -39.693 -12.082 1.00 17.98 461 GLN A CA 1
ATOM 3327 C C . GLN A 1 448 ? 42.568 -39.842 -11.088 1.00 19.69 461 GLN A C 1
ATOM 3328 O O . GLN A 1 448 ? 42.206 -40.954 -10.686 1.00 16.53 461 GLN A O 1
ATOM 3334 N N . HIS A 1 449 ? 41.965 -38.711 -10.744 1.00 18.63 462 HIS A N 1
ATOM 3335 C CA . HIS A 1 449 ? 40.793 -38.689 -9.885 1.00 18.62 462 HIS A CA 1
ATOM 3336 C C . HIS A 1 449 ? 39.551 -38.480 -10.744 1.00 18.38 462 HIS A C 1
ATOM 3337 O O . HIS A 1 449 ? 39.394 -37.414 -11.352 1.00 16.88 462 HIS A O 1
ATOM 3344 N N . THR A 1 450 ? 38.669 -39.496 -10.769 1.00 18.39 463 THR A N 1
ATOM 3345 C CA . THR A 1 450 ? 37.410 -39.576 -11.528 1.00 19.84 463 THR A CA 1
ATOM 3346 C C . THR A 1 450 ? 37.645 -39.820 -13.022 1.00 20.51 463 THR A C 1
ATOM 3347 O O . THR A 1 450 ? 38.758 -39.634 -13.530 1.00 16.30 463 THR A O 1
ATOM 3351 N N . VAL A 1 451 ? 36.606 -40.264 -13.736 1.00 19.03 464 VAL A N 1
ATOM 3352 C CA . VAL A 1 451 ? 36.787 -40.626 -15.138 1.00 19.93 464 VAL A CA 1
ATOM 3353 C C . VAL A 1 451 ? 35.486 -40.519 -15.929 1.00 23.19 464 VAL A C 1
ATOM 3354 O O . VAL A 1 451 ? 35.517 -40.402 -17.161 1.00 24.04 464 VAL A O 1
ATOM 3358 N N . VAL A 1 452 ? 34.332 -40.522 -15.254 1.00 19.88 465 VAL A N 1
ATOM 3359 C CA . VAL A 1 452 ? 33.071 -40.583 -15.994 1.00 23.37 465 VAL A CA 1
ATOM 3360 C C . VAL A 1 452 ? 32.834 -39.288 -16.766 1.00 23.69 465 VAL A C 1
ATOM 3361 O O . VAL A 1 452 ? 33.048 -38.179 -16.248 1.00 19.88 465 VAL A O 1
ATOM 3365 N N . PHE A 1 453 ? 32.359 -39.432 -18.012 1.00 20.41 466 PHE A N 1
ATOM 3366 C CA . PHE A 1 453 ? 32.077 -38.308 -18.911 1.00 22.12 466 PHE A CA 1
ATOM 3367 C C . PHE A 1 453 ? 33.312 -37.424 -19.094 1.00 23.31 466 PHE A C 1
ATOM 3368 O O . PHE A 1 453 ? 33.228 -36.189 -19.094 1.00 21.15 466 PHE A O 1
ATOM 3376 N N . GLN A 1 454 ? 34.475 -38.058 -19.235 1.00 22.90 467 GLN A N 1
ATOM 3377 C CA . GLN A 1 454 ? 35.725 -37.329 -19.424 1.00 24.01 467 GLN A CA 1
ATOM 3378 C C . GLN A 1 454 ? 36.571 -37.974 -20.514 1.00 26.63 467 GLN A C 1
ATOM 3379 O O . GLN A 1 454 ? 37.799 -38.073 -20.395 1.00 31.18 467 GLN A O 1
ATOM 3385 N N . GLY A 1 455 ? 35.925 -38.431 -21.582 1.00 23.67 468 GLY A N 1
ATOM 3386 C CA . GLY A 1 455 ? 36.622 -38.837 -22.785 1.00 31.76 468 GLY A CA 1
ATOM 3387 C C . GLY A 1 455 ? 36.878 -40.320 -22.975 1.00 28.91 468 GLY A C 1
ATOM 3388 O O . GLY A 1 455 ? 37.490 -40.688 -23.981 1.00 29.58 468 GLY A O 1
ATOM 3389 N N . ASP A 1 456 ? 36.447 -41.186 -22.061 1.00 25.35 469 ASP A N 1
ATOM 3390 C CA . ASP A 1 456 ? 36.684 -42.622 -22.201 1.00 24.28 469 ASP A CA 1
ATOM 3391 C C . ASP A 1 456 ? 35.382 -43.309 -22.606 1.00 26.80 469 ASP A C 1
ATOM 3392 O O . ASP A 1 456 ? 34.440 -43.398 -21.809 1.00 22.33 469 ASP A O 1
ATOM 3397 N N . SER A 1 457 ? 35.343 -43.818 -23.840 1.00 23.96 470 SER A N 1
ATOM 3398 C CA . SER A 1 457 ? 34.116 -44.420 -24.345 1.00 26.71 470 SER A CA 1
ATOM 3399 C C . SER A 1 457 ? 33.779 -45.717 -23.620 1.00 22.81 470 SER A C 1
ATOM 3400 O O . SER A 1 457 ? 32.596 -46.026 -23.440 1.00 29.48 470 SER A O 1
ATOM 3403 N N . CYS A 1 458 ? 34.787 -46.484 -23.194 1.00 23.33 471 CYS A N 1
ATOM 3404 C CA . CYS A 1 458 ? 34.509 -47.702 -22.438 1.00 26.56 471 CYS A CA 1
ATOM 3405 C C . CYS A 1 458 ? 33.750 -47.377 -21.151 1.00 23.25 471 CYS A C 1
ATOM 3406 O O . CYS A 1 458 ? 32.699 -47.966 -20.870 1.00 20.41 471 CYS A O 1
ATOM 3409 N N . ILE A 1 459 ? 34.249 -46.416 -20.368 1.00 21.32 472 ILE A N 1
ATOM 3410 C CA . ILE A 1 459 ? 33.546 -46.027 -19.146 1.00 20.83 472 ILE A CA 1
ATOM 3411 C C . ILE A 1 459 ? 32.158 -45.497 -19.481 1.00 22.50 472 ILE A C 1
ATOM 3412 O O . ILE A 1 459 ? 31.155 -45.906 -18.881 1.00 23.52 472 ILE A O 1
ATOM 3417 N N . ASP A 1 460 ? 32.086 -44.572 -20.449 1.00 19.79 473 ASP A N 1
ATOM 3418 C CA . ASP A 1 460 ? 30.842 -43.880 -20.767 1.00 22.55 473 ASP A CA 1
ATOM 3419 C C . ASP A 1 460 ? 29.785 -44.823 -21.344 1.00 21.89 473 ASP A C 1
ATOM 3420 O O . ASP A 1 460 ? 28.589 -44.626 -21.102 1.00 23.77 473 ASP A O 1
ATOM 3425 N N . GLU A 1 461 ? 30.196 -45.832 -22.113 1.00 20.66 474 GLU A N 1
ATOM 3426 C CA . GLU A 1 461 ? 29.231 -46.809 -22.621 1.00 26.68 474 GLU A CA 1
ATOM 3427 C C . GLU A 1 461 ? 28.594 -47.599 -21.482 1.00 23.00 474 GLU A C 1
ATOM 3428 O O . GLU A 1 461 ? 27.377 -47.814 -21.468 1.00 21.79 474 GLU A O 1
ATOM 3434 N N . TYR A 1 462 ? 29.403 -48.036 -20.513 1.00 23.03 475 TYR A N 1
ATOM 3435 C CA . TYR A 1 462 ? 28.847 -48.701 -19.337 1.00 21.51 475 TYR A CA 1
ATOM 3436 C C . TYR A 1 462 ? 27.872 -47.792 -18.610 1.00 22.48 475 TYR A C 1
ATOM 3437 O O . TYR A 1 462 ? 26.782 -48.221 -18.212 1.00 21.41 475 TYR A O 1
ATOM 3446 N N . VAL A 1 463 ? 28.244 -46.521 -18.449 1.00 24.12 476 VAL A N 1
ATOM 3447 C CA . VAL A 1 463 ? 27.430 -45.598 -17.670 1.00 19.96 476 VAL A CA 1
ATOM 3448 C C . VAL A 1 463 ? 26.126 -45.298 -18.392 1.00 23.05 476 VAL A C 1
ATOM 3449 O O . VAL A 1 463 ? 25.053 -45.271 -17.777 1.00 20.96 476 VAL A O 1
ATOM 3453 N N . THR A 1 464 ? 26.202 -45.058 -19.706 1.00 22.28 477 THR A N 1
ATOM 3454 C CA . THR A 1 464 ? 25.004 -44.808 -20.508 1.00 25.56 477 THR A CA 1
ATOM 3455 C C . THR A 1 464 ? 24.023 -45.975 -20.433 1.00 20.52 477 THR A C 1
ATOM 3456 O O . THR A 1 464 ? 22.822 -45.781 -20.223 1.00 22.51 477 THR A O 1
ATOM 3460 N N . ALA A 1 465 ? 24.513 -47.198 -20.631 1.00 22.40 478 ALA A N 1
ATOM 3461 C CA . ALA A 1 465 ? 23.620 -48.350 -20.567 1.00 26.30 478 ALA A CA 1
ATOM 3462 C C . ALA A 1 465 ? 22.967 -48.472 -19.192 1.00 25.30 478 ALA A C 1
ATOM 3463 O O . ALA A 1 465 ? 21.801 -48.871 -19.088 1.00 25.67 478 ALA A O 1
ATOM 3465 N N . TYR A 1 466 ? 23.691 -48.114 -18.120 1.00 25.12 479 TYR A N 1
ATOM 3466 C CA . TYR A 1 466 ? 23.100 -48.188 -16.780 1.00 20.09 479 TYR A CA 1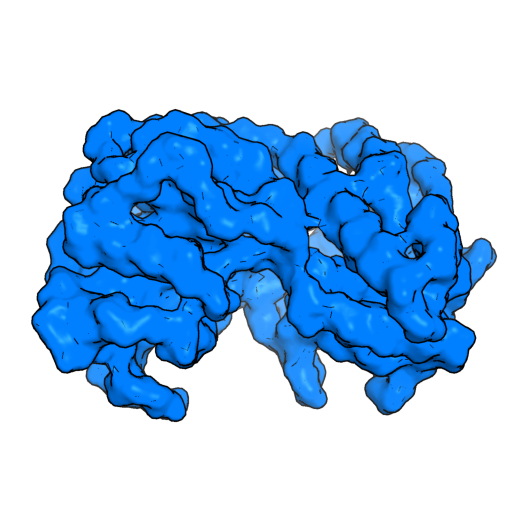
ATOM 3467 C C . TYR A 1 466 ? 22.073 -47.086 -16.561 1.00 21.48 479 TYR A C 1
ATOM 3468 O O . TYR A 1 466 ? 20.988 -47.336 -16.018 1.00 18.77 479 TYR A O 1
ATOM 3477 N N . LEU A 1 467 ? 22.384 -45.859 -16.987 1.00 19.55 480 LEU A N 1
ATOM 3478 C CA . LEU A 1 467 ? 21.456 -44.759 -16.763 1.00 21.74 480 LEU A CA 1
ATOM 3479 C C . LEU A 1 467 ? 20.148 -44.970 -17.518 1.00 25.03 480 LEU A C 1
ATOM 3480 O O . LEU A 1 467 ? 19.068 -44.627 -17.015 1.00 24.54 480 LEU A O 1
ATOM 3485 N N . ILE A 1 468 ? 20.220 -45.528 -18.724 1.00 22.97 481 ILE A N 1
ATOM 3486 C CA . ILE A 1 468 ? 19.029 -45.655 -19.561 1.00 24.92 481 ILE A CA 1
ATOM 3487 C C . ILE A 1 468 ? 18.306 -46.966 -19.299 1.00 26.26 481 ILE A C 1
ATOM 3488 O O . ILE A 1 468 ? 17.106 -46.979 -19.009 1.00 26.57 481 ILE A O 1
ATOM 3493 N N . GLY A 1 469 ? 19.022 -48.084 -19.368 1.00 26.07 482 GLY A N 1
ATOM 3494 C CA . GLY A 1 469 ? 18.394 -49.382 -19.265 1.00 31.47 482 GLY A CA 1
ATOM 3495 C C . GLY A 1 469 ? 18.479 -50.062 -17.919 1.00 34.51 482 GLY A C 1
ATOM 3496 O O . GLY A 1 469 ? 17.873 -51.124 -17.739 1.00 31.97 482 GLY A O 1
ATOM 3497 N N . GLY A 1 470 ? 19.210 -49.492 -16.965 1.00 27.27 483 GLY A N 1
ATOM 3498 C CA . GLY A 1 470 ? 19.396 -50.139 -15.688 1.00 21.95 483 GLY A CA 1
ATOM 3499 C C . GLY A 1 470 ? 20.403 -51.262 -15.695 1.00 29.51 483 GLY A C 1
ATOM 3500 O O . GLY A 1 470 ? 20.504 -51.985 -14.700 1.00 32.76 483 GLY A O 1
ATOM 3501 N N . THR A 1 471 ? 21.164 -51.420 -16.775 1.00 25.44 484 THR A N 1
ATOM 3502 C CA . THR A 1 471 ? 22.091 -52.535 -16.911 1.00 25.41 484 THR A CA 1
ATOM 3503 C C . THR A 1 471 ? 23.378 -52.261 -16.144 1.00 27.07 484 THR A C 1
ATOM 3504 O O . THR A 1 471 ? 24.032 -51.239 -16.365 1.00 28.69 484 THR A O 1
ATOM 3508 N N . THR A 1 472 ? 23.767 -53.197 -15.260 1.00 29.54 485 THR A N 1
ATOM 3509 C CA . THR A 1 472 ? 25.000 -52.929 -14.537 1.00 27.97 485 THR A CA 1
ATOM 3510 C C . THR A 1 472 ? 26.173 -53.642 -15.195 1.00 28.04 485 THR A C 1
ATOM 3511 O O . THR A 1 472 ? 25.988 -54.671 -15.851 1.00 28.59 485 THR A O 1
ATOM 3515 N N . PRO A 1 473 ? 27.391 -53.119 -15.048 1.00 28.81 486 PRO A N 1
ATOM 3516 C CA . PRO A 1 473 ? 28.549 -53.808 -15.618 1.00 29.23 486 PRO A CA 1
ATOM 3517 C C . PRO A 1 473 ? 28.712 -55.177 -14.993 1.00 29.16 486 PRO A C 1
ATOM 3518 O O . PRO A 1 473 ? 28.367 -55.385 -13.814 1.00 33.51 486 PRO A O 1
ATOM 3522 N N . PRO A 1 474 ? 29.233 -56.149 -15.743 1.00 32.46 487 PRO A N 1
ATOM 3523 C CA . PRO A 1 474 ? 29.522 -57.452 -15.143 1.00 30.85 487 PRO A CA 1
ATOM 3524 C C . PRO A 1 474 ? 30.598 -57.337 -14.077 1.00 35.06 487 PRO A C 1
ATOM 3525 O O . PRO A 1 474 ? 31.432 -56.428 -14.096 1.00 28.26 487 PRO A O 1
ATOM 3529 N N . SER A 1 475 ? 30.554 -58.278 -13.137 1.00 32.59 488 SER A N 1
ATOM 3530 C CA . SER A 1 475 ? 31.603 -58.423 -12.142 1.00 30.31 488 SER A CA 1
ATOM 3531 C C . SER A 1 475 ? 32.963 -58.480 -12.825 1.00 29.46 488 SER A C 1
ATOM 3532 O O . SER A 1 475 ? 33.131 -59.171 -13.831 1.00 30.08 488 SER A O 1
ATOM 3535 N N . GLY A 1 476 ? 33.921 -57.709 -12.302 1.00 26.56 489 GLY A N 1
ATOM 3536 C CA . GLY A 1 476 ? 35.244 -57.604 -12.894 1.00 23.70 489 GLY A CA 1
ATOM 3537 C C . GLY A 1 476 ? 35.370 -56.684 -14.097 1.00 24.03 489 GLY A C 1
ATOM 3538 O O . GLY A 1 476 ? 36.433 -56.669 -14.732 1.00 27.16 489 GLY A O 1
ATOM 3539 N N . ALA A 1 477 ? 34.332 -55.923 -14.444 1.00 26.26 490 ALA A N 1
ATOM 3540 C CA . ALA A 1 477 ? 34.420 -55.035 -15.602 1.00 26.03 490 ALA A CA 1
ATOM 3541 C C . ALA A 1 477 ? 35.528 -54.002 -15.407 1.00 27.26 490 ALA A C 1
ATOM 3542 O O . ALA A 1 477 ? 35.632 -53.388 -14.339 1.00 22.10 490 ALA A O 1
ATOM 3544 N N . LYS A 1 478 ? 36.362 -53.827 -16.441 1.00 25.51 491 LYS A N 1
ATOM 3545 C CA . LYS A 1 478 ? 37.514 -52.928 -16.423 1.00 29.48 491 LYS A CA 1
ATOM 3546 C C . LYS A 1 478 ? 37.549 -52.084 -17.685 1.00 29.62 491 LYS A C 1
ATOM 3547 O O . LYS A 1 478 ? 37.150 -52.536 -18.760 1.00 28.27 491 LYS A O 1
ATOM 3553 N N . CYS A 1 479 ? 38.099 -50.879 -17.560 1.00 27.79 492 CYS A N 1
ATOM 3554 C CA . CYS A 1 479 ? 38.275 -49.980 -18.703 1.00 26.45 492 CYS A CA 1
ATOM 3555 C C . CYS A 1 479 ? 39.664 -49.340 -18.698 1.00 25.40 492 CYS A C 1
ATOM 3556 O O . CYS A 1 479 ? 40.382 -49.462 -17.698 1.00 28.71 492 CYS A O 1
#

Secondary structure (DSSP, 8-state):
---TTTPPP--EE----TT-EEEEEEEESSTT-TTS-EEEEEEEEE--SSS--EEEEEE--TTT--HHHHHHHHHHH--HHHHHHEEEEEEPPTTSTTSBSPP----HHHHHHHHTS-----SHHHHHHHHHHHHHHHHHHHH--HHHHHT-SHHHHHHHHHHHHHHTT-SSBEEEEETTHHHHHHHHHHH-GGGB---EES---TTS-HHHHHHHHHHHHHHHHHHHHHHHHTSTT-TT-S-GGGHHHHHHHHHGGGB-TT-TT-B-PBB-SSTT-B-HHHHHHHH--TT-GGGHHHHHHHHHHHHTTB-HHHHHHH---B-TTS-B-SHHHHHHHHHHHSSPPP--HHHHHHHHHHHHHH-----S---S--PPPGGGG-SS--S--------TTPPP-EEEEETT-SSS-HHHHHHHHHHHT-EEEEE-SSSS--TTSS-HHHHHHHHHHHHH-PPPPTT-B-

InterPro domains:
  IPR000073 Alpha/beta hydrolase fold-1 [PF00561] (104-496)
  IPR029058 Alpha/Beta hydrolase fold [G3DSA:3.40.50.1820] (94-498)
  IPR029058 Alpha/Beta hydrolase fold [SSF53474] (77-494)
  IPR051601 Serine protease/Carboxylesterase S33 [PTHR43248] (96-508)

Foldseek 3Di:
DADLPPDFWDWDQPVADQSKIKTWHWYCLDPVCSVDDIKIKIKIKRDAQAAEPFAEEEAEALQQDFQVVVLRVLVVLADNLCSNHHIYMGMAAGQHFPIPPHQDQDFLVLVLVVQLWLLFDFDPVSQVVVVVSLLSSLVSRCVVPQSSLQRRALLNSLVVVVVVCVSRVHQAHNYEYFANGQVNVLSNCQPCQVRHPAEYWQFDFLQDDVLVQVLLLLLLLQVLVLVLQCVLLVDPPQQQHNDSVCSLVSLCVLLVVQADPVDRRDGPAQDEPPPSGHHSSLLVLLSSLLQAVVSSVLNSVQSVCSVVSHGHSSNVSSVVPQDPVSGGGCSVSSSVSHVLQAEPFDQDFVSQLVSVQSSCVSNVNRDDDRDSGDHGDSSNSNPHHHPHYRDQRANVVHQAYEYEAECSRSRRHRVSSVRNCVSVVHAYEYEHDRHRGDESPPDVLNPVQVSCCSPVVDHDDHPHYD

GO terms:
  GO:0005886 plasma membrane (C, IDA)
  GO:0005576 extracellular region (C, HDA)
  GO:0005886 plasma membrane (C, HDA)
  GO:0043687 post-translational protein modification (P, IMP)
  GO:0005886 plasma membrane (C, EXP)
  GO:0030313 cell envelope (C, EXP)
  GO:0106435 carboxylesterase activity (F, IDA)

Solvent-accessible surface area: 20092 Å² total

Radius of gyration: 22.3 Å; Cα contacts (8 Å, |Δi|>4): 995; chains: 1; bounding box: 61×48×47 Å

Sequence (466 aa):
AAAALAQPVEWTPCRIPGGALCGKLAVPVDYDRPDGDVAALALIRFPATGDKIGSLVINPGGPGESGIEAALGVFQTLPKRVHERFDLVGFDPRGVASSRPAIWCNSDADNDRLRAEPQVDYSREGVAHIENETKQFVGRCVDKGKNFLAHVGTVNVAKDLDAIRAALGDDKLTYLGYSYGTRIGSAYAEEFPQRVRAILDGAVDPNADPIEAELRQAKGFQDAFNNYAADCAKNAGCPLGADPAKAVEVYHSLVDPLVDPDNPRISRPARTKDPRGLSYSDAIVGTIALYSPNLWQHLTDGLSELVDNRGDTLLALADYRRDSHGRYNNSGDARVAINCVDQPPVTDRDKVIDEDRRAREIAPFSYGKFTGDAPLGTCAFWPVPPTSQPHAVSAPGLVPTVVVSTTHDPATPYKAGVDLANQLRGSLLTFDGTQHTVVFQGDSCIDEYVTAYLIGGTTPPSGAKC

Nearest PDB structures (foldseek):
  5uno-assembly1_A  TM=9.987E-01  e=2.155E-86  Mycobacterium tuberculosis H37Rv
  5uoh-assembly1_A  TM=9.982E-01  e=1.645E-85  Mycobacterium tuberculosis H37Rv
  8e19-assembly1_A  TM=8.653E-01  e=2.114E-29  Streptomyces sp. CB03234
  8g5u-assembly4_D  TM=8.247E-01  e=3.904E-27  Streptomyces sp. CB03234
  7dq9-assembly4_D  TM=6.601E-01  e=3.637E-06  Alistipes shahii WAL 8301